Protein AF-0000000083553119 (afdb_homodimer)

Sequence (526 aa):
MSDTLRQEPALLTKSFAWMVICYLVLPITVVVSVSLTDRPYLSLPSEGLSLQYYEKLFTSSAWLSSIWQSFVIATISTAICGVLGTLAAIGCWRIGSGLANVVRLAMLIPLMLPSMIYALGAYQVWAGLGWVNTYTGIIVAHAMTGMPYVVITVSTSLAGLDPKLEQAARNLGASMGKSLRHVIIPNIMPGVISGLVFAFIHSWDELVIALFIAGRNVFTLPRRMWDGINEHFDPTMAAVATVLIALTVILLAAEFFLRGRKRMSDTLRQEPALLTKSFAWMVICYLVLPITVVVSVSLTDRPYLSLPSEGLSLQYYEKLFTSSAWLSSIWQSFVIATISTAICGVLGTLAAIGCWRIGSGLANVVRLAMLIPLMLPSMIYALGAYQVWAGLGWVNTYTGIIVAHAMTGMPYVVITVSTSLAGLDPKLEQAARNLGASMGKSLRHVIIPNIMPGVISGLVFAFIHSWDELVIALFIAGRNVFTLPRRMWDGINEHFDPTMAAVATVLIALTVILLAAEFFLRGRKR

Nearest PDB structures (foldseek):
  8y5f-assembly1_C  TM=8.930E-01  e=1.613E-12  Escherichia coli
  7cad-assembly1_B  TM=8.465E-01  e=1.919E-10  Mycolicibacterium smegmatis MC2 155
  8ja7-assembly1_B  TM=7.874E-01  e=7.975E-10  Mycobacterium tuberculosis H37Rv
  8zx1-assembly1_B  TM=7.789E-01  e=2.295E-09  Escherichia coli
  8hpn-assembly1_B  TM=8.042E-01  e=4.171E-09  Mycolicibacterium smegmatis MC2 155

Solvent-accessible surface area (backbone atoms only — not comparable to full-atom values): 25790 Å² total; per-residue (Å²): 138,78,81,66,77,74,50,56,70,48,47,55,50,47,50,50,48,47,50,51,47,48,61,63,41,48,26,51,52,47,30,46,44,24,21,23,21,68,58,86,38,72,35,66,50,78,92,45,84,28,60,61,28,47,52,49,39,79,68,30,63,68,54,48,47,10,47,49,48,25,50,52,41,14,51,53,16,17,50,52,14,43,54,54,14,41,51,47,28,51,49,31,66,67,74,37,69,72,66,26,46,50,53,54,47,58,43,45,49,66,57,70,43,47,54,63,55,47,22,54,17,40,35,60,56,27,53,76,70,65,24,49,35,32,67,65,37,52,24,51,53,38,19,60,71,20,18,41,44,14,24,51,32,26,39,41,30,49,71,71,52,60,68,61,58,56,50,50,38,43,72,72,66,42,48,69,66,51,35,39,64,70,49,49,47,66,68,24,38,55,13,44,51,52,9,34,52,47,14,26,38,49,39,50,43,44,37,64,46,43,70,56,32,40,41,89,80,32,48,36,39,41,50,51,46,50,50,27,55,77,51,66,30,43,34,39,50,27,24,52,49,40,50,52,51,50,50,50,50,48,54,48,49,49,49,50,51,55,52,55,63,72,100,138,78,80,65,76,74,49,54,70,49,48,55,49,47,50,50,48,47,50,52,48,47,61,60,40,49,26,50,53,50,31,45,43,26,20,22,20,68,56,86,37,71,36,67,48,78,90,44,82,27,60,61,28,47,53,48,42,78,68,30,64,67,56,48,46,10,47,49,49,26,49,52,40,14,50,52,18,16,51,50,14,43,55,53,14,42,52,45,28,50,48,31,68,66,72,38,69,71,66,26,46,49,52,54,47,58,44,47,50,66,55,70,41,46,54,60,55,48,22,52,18,40,34,60,55,27,54,76,71,65,25,50,34,32,70,65,34,53,24,52,53,38,19,62,71,21,18,41,44,14,24,51,32,23,39,39,30,50,71,68,50,60,67,61,57,57,50,50,38,44,72,73,64,42,49,69,68,52,35,40,64,69,48,48,49,66,66,24,36,55,13,45,52,51,8,35,52,48,14,27,37,48,38,50,42,47,36,64,46,43,70,56,34,40,42,87,79,32,48,36,40,42,50,51,47,51,50,25,55,76,49,66,32,42,32,39,49,27,25,54,50,40,51,52,50,50,50,50,51,49,53,49,48,50,49,50,53,55,51,54,62,71,100

Structure (mmCIF, N/CA/C/O backbone):
data_AF-0000000083553119-model_v1
#
loop_
_entity.id
_entity.type
_entity.pdbx_description
1 polymer 'ABC transporter permease'
#
loop_
_atom_site.group_PDB
_atom_site.id
_atom_site.type_symbol
_atom_site.label_atom_id
_atom_site.label_alt_id
_atom_site.label_comp_id
_atom_site.label_asym_id
_atom_site.label_entity_id
_atom_site.label_seq_id
_atom_site.pdbx_PDB_ins_code
_atom_site.Cartn_x
_atom_site.Cartn_y
_atom_site.Cartn_z
_atom_site.occupancy
_atom_site.B_iso_or_equiv
_atom_site.auth_seq_id
_atom_site.auth_comp_id
_atom_site.auth_asym_id
_atom_site.auth_atom_id
_atom_site.pdbx_PDB_model_num
ATOM 1 N N . MET A 1 1 ? 5.301 17.734 45.938 1 30.69 1 MET A N 1
ATOM 2 C CA . MET A 1 1 ? 4.191 17.297 45.062 1 30.69 1 MET A CA 1
ATOM 3 C C . MET A 1 1 ? 4.699 16.5 43.875 1 30.69 1 MET A C 1
ATOM 5 O O . MET A 1 1 ? 5.5 17.016 43.094 1 30.69 1 MET A O 1
ATOM 9 N N . SER A 1 2 ? 4.633 15.102 43.781 1 32.28 2 SER A N 1
ATOM 10 C CA . SER A 1 2 ? 5.43 13.961 43.344 1 32.28 2 SER A CA 1
ATOM 11 C C . SER A 1 2 ? 5.449 13.836 41.812 1 32.28 2 SER A C 1
ATOM 13 O O . SER A 1 2 ? 4.43 14.07 41.156 1 32.28 2 SER A O 1
ATOM 15 N N . ASP A 1 3 ? 6.57 13.953 41.188 1 36.34 3 ASP A N 1
ATOM 16 C CA . ASP A 1 3 ? 7.203 13.625 39.906 1 36.34 3 ASP A CA 1
ATOM 17 C C . ASP A 1 3 ? 6.719 12.273 39.375 1 36.34 3 ASP A C 1
ATOM 19 O O . ASP A 1 3 ? 7.305 11.719 38.438 1 36.34 3 ASP A O 1
ATOM 23 N N . THR A 1 4 ? 5.965 11.562 40.25 1 37.12 4 THR A N 1
ATOM 24 C CA . THR A 1 4 ? 5.539 10.195 40 1 37.12 4 THR A CA 1
ATOM 25 C C . THR A 1 4 ? 4.531 10.164 38.844 1 37.12 4 THR A C 1
ATOM 27 O O . THR A 1 4 ? 4.129 9.086 38.406 1 37.12 4 THR A O 1
ATOM 30 N N . LEU A 1 5 ? 3.688 11.148 38.656 1 37.5 5 LEU A N 1
ATOM 31 C CA . LEU A 1 5 ? 2.549 11.188 37.75 1 37.5 5 LEU A CA 1
ATOM 32 C C . LEU A 1 5 ? 3.01 11.117 36.312 1 37.5 5 LEU A C 1
ATOM 34 O O . LEU A 1 5 ? 2.191 10.953 35.375 1 37.5 5 LEU A O 1
ATOM 38 N N . ARG A 1 6 ? 4.152 11.664 35.969 1 43.62 6 ARG A N 1
ATOM 39 C CA . ARG A 1 6 ? 4.75 11.812 34.656 1 43.62 6 ARG A CA 1
ATOM 40 C C . ARG A 1 6 ? 5.211 10.461 34.094 1 43.62 6 ARG A C 1
ATOM 42 O O . ARG A 1 6 ? 5.492 10.328 32.906 1 43.62 6 ARG A O 1
ATOM 49 N N . GLN A 1 7 ? 5.422 9.359 34.969 1 46.22 7 GLN A N 1
ATOM 50 C CA . GLN A 1 7 ? 6.207 8.164 34.688 1 46.22 7 GLN A CA 1
ATOM 51 C C . GLN A 1 7 ? 5.332 7.043 34.125 1 46.22 7 GLN A C 1
ATOM 53 O O . GLN A 1 7 ? 5.77 6.27 33.281 1 46.22 7 GLN A O 1
ATOM 58 N N . GLU A 1 8 ? 4.141 6.789 34.594 1 48.22 8 GLU A N 1
ATOM 59 C CA . GLU A 1 8 ? 3.371 5.574 34.375 1 48.22 8 GLU A CA 1
ATOM 60 C C . GLU A 1 8 ? 2.855 5.516 32.938 1 48.22 8 GLU A C 1
ATOM 62 O O . GLU A 1 8 ? 2.906 4.465 32.281 1 48.22 8 GLU A O 1
ATOM 67 N N . PRO A 1 9 ? 2.129 6.531 32.562 1 52 9 PRO A N 1
ATOM 68 C CA . PRO A 1 9 ? 1.621 6.469 31.203 1 52 9 PRO A CA 1
ATOM 69 C C . PRO A 1 9 ? 2.734 6.309 30.156 1 52 9 PRO A C 1
ATOM 71 O O . PRO A 1 9 ? 2.523 5.699 29.109 1 52 9 PRO A O 1
ATOM 74 N N . ALA A 1 10 ? 3.9 6.746 30.656 1 56.78 10 ALA A N 1
ATOM 75 C CA . ALA A 1 10 ? 5.082 6.621 29.812 1 56.78 10 ALA A CA 1
ATOM 76 C C . ALA A 1 10 ? 5.508 5.164 29.672 1 56.78 10 ALA A C 1
ATOM 78 O O . ALA A 1 10 ? 5.902 4.727 28.594 1 56.78 10 ALA A O 1
ATOM 79 N N . LEU A 1 11 ? 5.281 4.418 30.844 1 57.53 11 LEU A N 1
ATOM 80 C CA . LEU A 1 11 ? 5.719 3.027 30.797 1 57.53 11 LEU A CA 1
ATOM 81 C C . LEU A 1 11 ? 4.82 2.201 29.891 1 57.53 11 LEU A C 1
ATOM 83 O O . LEU A 1 11 ? 5.297 1.328 29.156 1 57.53 11 LEU A O 1
ATOM 87 N N . LEU A 1 12 ? 3.541 2.445 29.938 1 57.38 12 LEU A N 1
ATOM 88 C CA . LEU A 1 12 ? 2.611 1.698 29.094 1 57.38 12 LEU A CA 1
ATOM 89 C C . LEU A 1 12 ? 2.818 2.035 27.625 1 57.38 12 LEU A C 1
ATOM 91 O O . LEU A 1 12 ? 2.797 1.145 26.781 1 57.38 12 LEU A O 1
ATOM 95 N N . THR A 1 13 ? 3.041 3.236 27.562 1 59.91 13 THR A N 1
ATOM 96 C CA . THR A 1 13 ? 3.287 3.648 26.188 1 59.91 13 THR A CA 1
ATOM 97 C C . THR A 1 13 ? 4.617 3.092 25.688 1 59.91 13 THR A C 1
ATOM 99 O O . THR A 1 13 ? 4.711 2.629 24.547 1 59.91 13 THR A O 1
ATOM 102 N N . LYS A 1 14 ? 5.531 3.111 26.609 1 62.38 14 LYS A N 1
ATOM 103 C CA . LYS A 1 14 ? 6.832 2.557 26.234 1 62.38 14 LYS A CA 1
ATOM 104 C C . LYS A 1 14 ? 6.742 1.052 26.016 1 62.38 14 LYS A C 1
ATOM 106 O O . LYS A 1 14 ? 7.316 0.529 25.047 1 62.38 14 LYS A O 1
ATOM 111 N N . SER A 1 15 ? 6.078 0.427 26.844 1 61 15 SER A N 1
ATOM 112 C CA . SER A 1 15 ? 5.941 -1.02 26.719 1 61 15 SER A CA 1
ATOM 113 C C . SER A 1 15 ? 5.188 -1.393 25.438 1 61 15 SER A C 1
ATOM 115 O O . SER A 1 15 ? 5.555 -2.35 24.75 1 61 15 SER A O 1
ATOM 117 N N . PHE A 1 16 ? 4.23 -0.647 25.203 1 61.34 16 PHE A N 1
ATOM 118 C CA . PHE A 1 16 ? 3.441 -0.889 24 1 61.34 16 PHE A CA 1
ATOM 119 C C . PHE A 1 16 ? 4.27 -0.631 22.75 1 61.34 16 PHE A C 1
ATOM 121 O O . PHE A 1 16 ? 4.227 -1.414 21.797 1 61.34 16 PHE A O 1
ATOM 128 N N . ALA A 1 17 ? 5.023 0.373 22.828 1 63.28 17 ALA A N 1
ATOM 129 C CA . ALA A 1 17 ? 5.926 0.68 21.719 1 63.28 17 ALA A CA 1
ATOM 130 C C . ALA A 1 17 ? 6.918 -0.456 21.5 1 63.28 17 ALA A C 1
ATOM 132 O O . ALA A 1 17 ? 7.152 -0.86 20.359 1 63.28 17 ALA A O 1
ATOM 133 N N . TRP A 1 18 ? 7.379 -0.961 22.531 1 63.91 18 TRP A N 1
ATOM 134 C CA . TRP A 1 18 ? 8.352 -2.041 22.422 1 63.91 18 TRP A CA 1
ATOM 135 C C . TRP A 1 18 ? 7.703 -3.312 21.891 1 63.91 18 TRP A C 1
ATOM 137 O O . TRP A 1 18 ? 8.305 -4.043 21.109 1 63.91 18 TRP A O 1
ATOM 147 N N . MET A 1 19 ? 6.531 -3.514 22.297 1 63.34 19 MET A N 1
ATOM 148 C CA . MET A 1 19 ? 5.816 -4.699 21.828 1 63.34 19 MET A CA 1
ATOM 149 C C . MET A 1 19 ? 5.562 -4.625 20.328 1 63.34 19 MET A C 1
ATOM 151 O O . MET A 1 19 ? 5.73 -5.617 19.609 1 63.34 19 MET A O 1
ATOM 155 N N . VAL A 1 20 ? 5.27 -3.473 19.984 1 63.47 20 VAL A N 1
ATOM 156 C CA . VAL A 1 20 ? 5.004 -3.275 18.562 1 63.47 20 VAL A CA 1
ATOM 157 C C . VAL A 1 20 ? 6.297 -3.441 17.781 1 63.47 20 VAL A C 1
ATOM 159 O O . VAL A 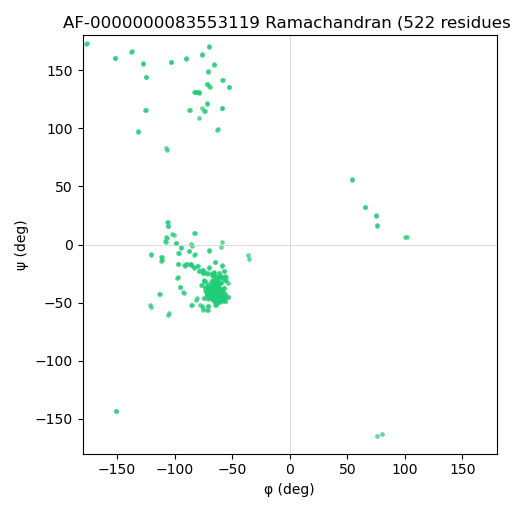1 20 ? 6.316 -4.117 16.75 1 63.47 20 VAL A O 1
ATOM 162 N N . ILE A 1 21 ? 7.328 -2.926 18.359 1 66 21 ILE A N 1
ATOM 163 C CA . ILE A 1 21 ? 8.625 -3.031 17.703 1 66 21 ILE A CA 1
ATOM 164 C C . ILE A 1 21 ? 9.062 -4.492 17.656 1 66 21 ILE A C 1
ATOM 166 O O . ILE A 1 21 ? 9.516 -4.977 16.625 1 66 21 ILE A O 1
ATOM 170 N N . CYS A 1 22 ? 8.914 -5.059 18.734 1 64.5 22 CYS A N 1
ATOM 171 C CA . CYS A 1 22 ? 9.344 -6.453 18.812 1 64.5 22 CYS A CA 1
ATOM 172 C C . CYS A 1 22 ? 8.547 -7.316 17.844 1 64.5 22 CYS A C 1
ATOM 174 O O . CYS A 1 22 ? 9.109 -8.172 17.156 1 64.5 22 CYS A O 1
ATOM 176 N N . TYR A 1 23 ? 7.352 -7.035 17.875 1 62.75 23 TYR A N 1
ATOM 177 C CA . TYR A 1 23 ? 6.469 -7.832 17.031 1 62.75 23 TYR A CA 1
ATOM 178 C C . TYR A 1 23 ? 6.754 -7.57 15.547 1 62.75 23 TYR A C 1
ATOM 180 O O . TYR A 1 23 ? 6.75 -8.492 14.734 1 62.75 23 TYR A O 1
ATOM 188 N N . LEU A 1 24 ? 7.168 -6.367 15.281 1 66.19 24 LEU A N 1
ATOM 189 C CA . LEU A 1 24 ? 7.516 -6.02 13.914 1 66.19 24 LEU A CA 1
ATOM 190 C C . LEU A 1 24 ? 8.859 -6.613 13.523 1 66.19 24 LEU A C 1
ATOM 192 O O . LEU A 1 24 ? 9.078 -6.957 12.359 1 66.19 24 LEU A O 1
ATOM 196 N N . VAL A 1 25 ? 9.594 -6.895 14.531 1 74.12 25 VAL A N 1
ATOM 197 C CA . VAL A 1 25 ? 10.984 -7.285 14.281 1 74.12 25 VAL A CA 1
ATOM 198 C C . VAL A 1 25 ? 11.094 -8.805 14.273 1 74.12 25 VAL A C 1
ATOM 200 O O . VAL A 1 25 ? 12.008 -9.367 13.656 1 74.12 25 VAL A O 1
ATOM 203 N N . LEU A 1 26 ? 10.141 -9.43 14.781 1 78.88 26 LEU A N 1
ATOM 204 C CA . LEU A 1 26 ? 10.273 -10.875 14.969 1 78.88 26 LEU A CA 1
ATOM 205 C C . LEU A 1 26 ? 10.383 -11.586 13.617 1 78.88 26 LEU A C 1
ATOM 207 O O . LEU A 1 26 ? 11.312 -12.359 13.391 1 78.88 26 LEU A O 1
ATOM 211 N N . PRO A 1 27 ? 9.492 -11.359 12.672 1 79.25 27 PRO A N 1
ATOM 212 C CA . PRO A 1 27 ? 9.641 -12.023 11.375 1 79.25 27 PRO A CA 1
ATOM 213 C C . PRO A 1 27 ? 10.945 -11.648 10.672 1 79.25 27 PRO A C 1
ATOM 215 O O . PRO A 1 27 ? 11.508 -12.469 9.938 1 79.25 27 PRO A O 1
ATOM 218 N N . ILE A 1 28 ? 11.367 -10.516 10.961 1 82 28 ILE A N 1
ATOM 219 C CA . ILE A 1 28 ? 12.586 -10.023 10.336 1 82 28 ILE A CA 1
ATOM 220 C C . ILE A 1 28 ? 13.789 -10.812 10.852 1 82 28 ILE A C 1
ATOM 222 O O . ILE A 1 28 ? 14.695 -11.148 10.078 1 82 28 ILE A O 1
ATOM 226 N N . THR A 1 29 ? 13.75 -11.156 12.148 1 84.06 29 THR A N 1
ATOM 227 C CA . THR A 1 29 ? 14.844 -11.922 12.734 1 84.06 29 THR A CA 1
ATOM 228 C C . THR A 1 29 ? 14.938 -13.305 12.086 1 84.06 29 THR A C 1
ATOM 230 O O . THR A 1 29 ? 16.031 -13.82 11.875 1 84.06 29 THR A O 1
ATOM 233 N N . VAL A 1 30 ? 13.891 -13.867 11.758 1 85.88 30 VAL A N 1
ATOM 234 C CA . VAL A 1 30 ? 13.867 -15.18 11.117 1 85.88 30 VAL A CA 1
ATOM 235 C C . VAL A 1 30 ? 14.492 -15.086 9.727 1 85.88 30 VAL A C 1
ATOM 237 O O . VAL A 1 30 ? 15.289 -15.945 9.344 1 85.88 30 VAL A O 1
ATOM 240 N N . VAL A 1 31 ? 14.133 -14.055 9.055 1 86.06 31 VAL A N 1
ATOM 241 C CA . VAL A 1 31 ? 14.633 -13.891 7.691 1 86.06 31 VAL A CA 1
ATOM 242 C C . VAL A 1 31 ? 16.141 -13.68 7.715 1 86.06 31 VAL A C 1
ATOM 244 O O . VAL A 1 31 ? 16.859 -14.203 6.867 1 86.06 31 VAL A O 1
ATOM 247 N N . VAL A 1 32 ? 16.594 -12.945 8.688 1 89.69 32 VAL A N 1
ATOM 248 C CA . VAL A 1 32 ? 18.016 -12.711 8.828 1 89.69 32 VAL A CA 1
ATOM 249 C C . VAL A 1 32 ? 18.734 -14.023 9.141 1 89.69 32 VAL A C 1
ATOM 251 O O . VAL A 1 32 ? 19.797 -14.305 8.586 1 89.69 32 VAL A O 1
ATOM 254 N N . SER A 1 33 ? 18.141 -14.805 9.938 1 90.94 33 SER A N 1
ATOM 255 C CA . SER A 1 33 ? 18.719 -16.094 10.273 1 90.94 33 SER A CA 1
ATOM 256 C C . SER A 1 33 ? 18.734 -17.016 9.062 1 90.94 33 SER A C 1
ATOM 258 O O . SER A 1 33 ? 19.734 -17.719 8.82 1 90.94 33 SER A O 1
ATOM 260 N N . VAL A 1 34 ? 17.719 -17 8.336 1 90.06 34 VAL A N 1
ATOM 261 C CA . VAL A 1 34 ? 17.578 -17.844 7.152 1 90.06 34 VAL A CA 1
ATOM 262 C C . VAL A 1 34 ? 18.594 -17.438 6.098 1 90.06 34 VAL A C 1
ATOM 264 O O . VAL A 1 34 ? 19.094 -18.266 5.336 1 90.06 34 VAL A O 1
ATOM 267 N N . SER A 1 35 ? 18.922 -16.172 6.062 1 93.06 35 SER A N 1
ATOM 268 C CA . SER A 1 35 ? 19.859 -15.664 5.074 1 93.06 35 SER A CA 1
ATOM 269 C C . SER A 1 35 ? 21.25 -16.266 5.281 1 93.06 35 SER A C 1
ATOM 271 O O . SER A 1 35 ? 22.109 -16.188 4.395 1 93.06 35 SER A O 1
ATOM 273 N N . LEU A 1 36 ? 21.453 -16.875 6.461 1 95.44 36 LEU A N 1
ATOM 274 C CA . LEU A 1 36 ? 22.75 -17.453 6.797 1 95.44 36 LEU A CA 1
ATOM 275 C C . LEU A 1 36 ? 22.688 -18.969 6.727 1 95.44 36 LEU A C 1
ATOM 277 O O . LEU A 1 36 ? 23.578 -19.656 7.242 1 95.44 36 LEU A O 1
ATOM 281 N N . THR A 1 37 ? 21.719 -19.453 6.047 1 93.12 37 THR A N 1
ATOM 282 C CA . THR A 1 37 ? 21.516 -20.906 6.004 1 93.12 37 THR A CA 1
ATOM 283 C C . THR A 1 37 ? 22.609 -21.578 5.184 1 93.12 37 THR A C 1
ATOM 285 O O . THR A 1 37 ? 23.125 -21 4.219 1 93.12 37 THR A O 1
ATOM 288 N N . ASP A 1 38 ? 22.969 -22.828 5.555 1 94 38 ASP A N 1
ATOM 289 C CA . ASP A 1 38 ? 23.906 -23.672 4.809 1 94 38 ASP A CA 1
ATOM 290 C C . ASP A 1 38 ? 23.172 -24.703 3.961 1 94 38 ASP A C 1
ATOM 292 O O . ASP A 1 38 ? 23.797 -25.531 3.307 1 94 38 ASP A O 1
ATOM 296 N N . ARG A 1 39 ? 21.812 -24.547 3.912 1 90.44 39 ARG A N 1
ATOM 297 C CA . ARG A 1 39 ? 20.984 -25.5 3.182 1 90.44 39 ARG A CA 1
ATOM 298 C C . ARG A 1 39 ? 20.547 -24.922 1.839 1 90.44 39 ARG A C 1
ATOM 300 O O . ARG A 1 39 ? 20.562 -23.703 1.644 1 90.44 39 ARG A O 1
ATOM 307 N N . PRO A 1 40 ? 20.234 -25.797 0.953 1 88.38 40 PRO A N 1
ATOM 308 C CA . PRO A 1 40 ? 19.859 -25.312 -0.381 1 88.38 40 PRO A CA 1
ATOM 309 C C . PRO A 1 40 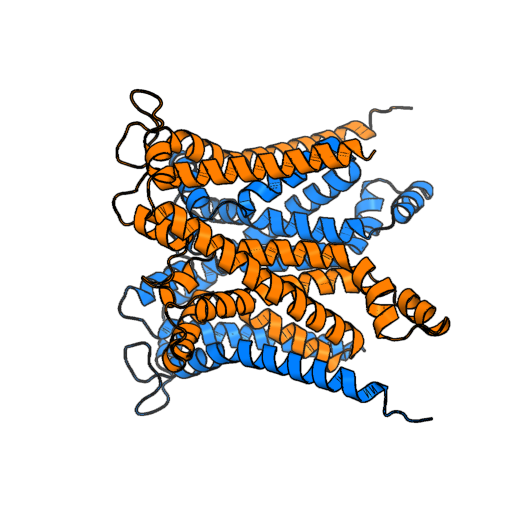? 18.391 -24.875 -0.46 1 88.38 40 PRO A C 1
ATOM 311 O O . PRO A 1 40 ? 17.859 -24.672 -1.557 1 88.38 40 PRO A O 1
ATOM 314 N N . TYR A 1 41 ? 17.75 -24.797 0.67 1 83.94 41 TYR A N 1
ATOM 315 C CA . TYR A 1 41 ? 16.359 -24.328 0.727 1 83.94 41 TYR A CA 1
ATOM 316 C C . TYR A 1 41 ? 16.156 -23.391 1.902 1 83.94 41 TYR A C 1
ATOM 318 O O . TYR A 1 41 ? 17.047 -23.219 2.742 1 83.94 41 TYR A O 1
ATOM 326 N N . LEU A 1 42 ? 15.062 -22.703 1.88 1 81.88 42 LEU A N 1
ATOM 327 C CA . LEU A 1 42 ? 14.734 -21.75 2.934 1 81.88 42 LEU A CA 1
ATOM 328 C C . LEU A 1 42 ? 14.586 -22.453 4.277 1 81.88 42 LEU A C 1
ATOM 330 O O . LEU A 1 42 ? 13.594 -23.156 4.512 1 81.88 42 LEU A O 1
ATOM 334 N N . SER A 1 43 ? 15.672 -22.375 5.066 1 84.06 43 SER A N 1
ATOM 335 C CA . SER A 1 43 ? 15.68 -22.969 6.391 1 84.06 43 SER A CA 1
ATOM 336 C C . SER A 1 43 ? 16.625 -22.234 7.336 1 84.06 43 SER A C 1
ATOM 338 O O . SER A 1 43 ? 17.438 -21.438 6.891 1 84.06 43 SER A O 1
ATOM 340 N N . LEU A 1 44 ? 16.344 -22.484 8.539 1 86.88 44 LEU A N 1
ATOM 341 C CA . LEU A 1 44 ? 17.328 -22.031 9.508 1 86.88 44 LEU A CA 1
ATOM 342 C C . LEU A 1 44 ? 18.641 -22.781 9.352 1 86.88 44 LEU A C 1
ATOM 344 O O . LEU A 1 44 ? 18.672 -23.891 8.805 1 86.88 44 LEU A O 1
ATOM 348 N N . PRO A 1 45 ? 19.688 -22.047 9.805 1 90.94 45 PRO A N 1
ATOM 349 C CA . PRO A 1 45 ? 20.953 -22.766 9.719 1 90.94 45 PRO A CA 1
ATOM 350 C C . PRO A 1 45 ? 20.953 -24.078 10.5 1 90.94 45 PRO A C 1
ATOM 352 O O . PRO A 1 45 ? 20.344 -24.156 11.57 1 90.94 45 PRO A O 1
ATOM 355 N N . SER A 1 46 ? 21.578 -25.078 9.93 1 87.94 46 SER A N 1
ATOM 356 C CA . SER A 1 46 ? 21.609 -26.391 10.555 1 87.94 46 SER A CA 1
ATOM 357 C C . SER A 1 46 ? 22.984 -26.672 11.156 1 87.94 46 SER A C 1
ATOM 359 O O . SER A 1 46 ? 23.109 -26.906 12.359 1 87.94 46 SER A O 1
ATOM 361 N N . GLU A 1 47 ? 24 -26.672 10.312 1 89.75 47 GLU A N 1
ATOM 362 C CA . GLU A 1 47 ? 25.344 -27.047 10.75 1 89.75 47 GLU A CA 1
ATOM 363 C C . GLU A 1 47 ? 26.188 -25.812 11.078 1 89.75 47 GLU A C 1
ATOM 365 O O . GLU A 1 47 ? 27.125 -25.891 11.883 1 89.75 47 GLU A O 1
ATOM 370 N N . GLY A 1 48 ? 25.938 -24.688 10.484 1 89.69 48 GLY A N 1
ATOM 371 C CA . GLY A 1 48 ? 26.703 -23.469 10.672 1 89.69 48 GLY A CA 1
ATOM 372 C C . GLY A 1 48 ? 26.141 -22.297 9.898 1 89.69 48 GLY A C 1
ATOM 373 O O . GLY A 1 48 ? 25.156 -22.438 9.172 1 89.69 48 GLY A O 1
ATOM 374 N N . LEU A 1 49 ? 26.734 -21.234 10.203 1 93.94 49 LEU A N 1
ATOM 375 C CA . LEU A 1 49 ? 26.391 -20.031 9.469 1 93.94 49 LEU A CA 1
ATOM 376 C C . LEU A 1 49 ? 27.094 -1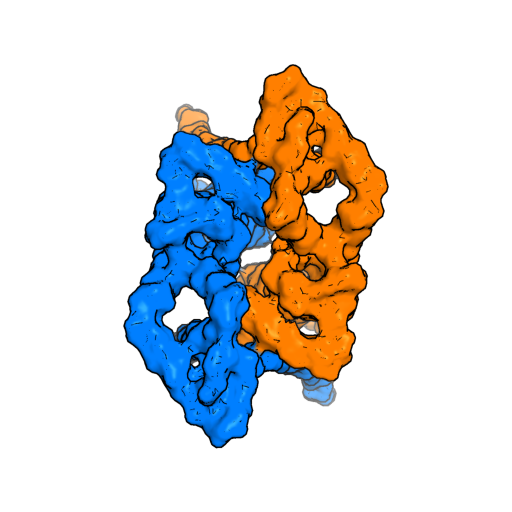9.984 8.117 1 93.94 49 LEU A C 1
ATOM 378 O O . LEU A 1 49 ? 28.266 -20.375 8.016 1 93.94 49 LEU A O 1
ATOM 382 N N . SER A 1 50 ? 26.422 -19.719 7.023 1 95 50 SER A N 1
ATOM 383 C CA . SER A 1 50 ? 26.984 -19.625 5.684 1 95 50 SER A CA 1
ATOM 384 C C . SER A 1 50 ? 26.656 -18.297 5.027 1 95 50 SER A C 1
ATOM 386 O O . SER A 1 50 ? 25.562 -17.75 5.211 1 95 50 SER A O 1
ATOM 388 N N . LEU A 1 51 ? 27.594 -17.828 4.285 1 95.88 51 LEU A N 1
ATOM 389 C CA . LEU A 1 51 ? 27.406 -16.594 3.537 1 95.88 51 LEU A CA 1
ATOM 390 C C . LEU A 1 51 ? 27.203 -16.875 2.053 1 95.88 51 LEU A C 1
ATOM 392 O O . LEU A 1 51 ? 27.266 -15.961 1.226 1 95.88 51 LEU A O 1
ATOM 396 N N . GLN A 1 52 ? 26.906 -18.078 1.717 1 95.69 52 GLN A N 1
ATOM 397 C CA . GLN A 1 52 ? 26.859 -18.516 0.323 1 95.69 52 GLN A CA 1
ATOM 398 C C . GLN A 1 52 ? 25.781 -17.75 -0.446 1 95.69 52 GLN A C 1
ATOM 400 O O . GLN A 1 52 ? 25.953 -17.453 -1.631 1 95.69 52 GLN A O 1
ATOM 405 N N . TYR A 1 53 ? 24.766 -17.391 0.179 1 94.81 53 TYR A N 1
ATOM 406 C CA . TYR A 1 53 ? 23.672 -16.75 -0.537 1 94.81 53 TYR A CA 1
ATOM 407 C C . TYR A 1 53 ? 23.891 -15.242 -0.646 1 94.81 53 TYR A C 1
ATOM 409 O O . TYR A 1 53 ? 23.25 -14.57 -1.46 1 94.81 53 TYR A O 1
ATOM 417 N N . TYR A 1 54 ? 24.766 -14.75 0.168 1 96 54 TYR A N 1
ATOM 418 C CA . TYR A 1 54 ? 25.25 -13.391 -0.061 1 96 54 TYR A CA 1
ATOM 419 C C . TYR A 1 54 ? 26.172 -13.336 -1.271 1 96 54 TYR A C 1
ATOM 421 O O . TYR A 1 54 ? 26.094 -12.414 -2.08 1 96 54 TYR A O 1
ATOM 429 N N . GLU A 1 55 ? 26.984 -14.312 -1.299 1 96.19 55 GLU A N 1
ATOM 430 C CA . GLU A 1 55 ? 27.844 -14.414 -2.473 1 96.19 55 GLU A CA 1
ATOM 431 C C . GLU A 1 55 ? 27.016 -14.555 -3.75 1 96.19 55 GLU A C 1
ATOM 433 O O . GLU A 1 55 ? 27.297 -13.875 -4.746 1 96.19 55 GLU A O 1
ATOM 438 N N . LYS A 1 56 ? 26.047 -15.406 -3.709 1 94.81 56 LYS A N 1
ATOM 439 C CA . LYS A 1 56 ? 25.172 -15.594 -4.859 1 94.81 56 LYS A CA 1
ATOM 440 C C . LYS A 1 56 ? 24.453 -14.297 -5.223 1 94.81 56 LYS A C 1
ATOM 442 O O . LYS A 1 56 ? 24.344 -13.953 -6.402 1 94.81 56 LYS A O 1
ATOM 447 N N . LEU A 1 57 ? 24 -13.602 -4.285 1 95.31 57 LEU A N 1
ATOM 448 C CA . LEU A 1 57 ? 23.297 -12.344 -4.512 1 95.31 57 LEU A CA 1
ATOM 449 C C . LEU A 1 57 ? 24.188 -11.352 -5.258 1 95.31 57 LEU A C 1
ATOM 451 O O . LEU A 1 57 ? 23.766 -10.766 -6.262 1 95.31 57 LEU A O 1
ATOM 455 N N . PHE A 1 58 ? 25.422 -11.219 -4.859 1 96.19 58 PHE A N 1
ATOM 456 C CA . PHE A 1 58 ? 26.281 -10.156 -5.379 1 96.19 58 PHE A CA 1
ATOM 457 C C . PHE A 1 58 ? 26.984 -10.594 -6.656 1 96.19 58 PHE A C 1
ATOM 459 O O . PHE A 1 58 ? 27.578 -9.773 -7.359 1 96.19 58 PHE A O 1
ATOM 466 N N . THR A 1 59 ? 26.828 -11.844 -7.027 1 95.56 59 THR A N 1
ATOM 467 C CA . THR A 1 59 ? 27.438 -12.328 -8.258 1 95.56 59 THR A CA 1
ATOM 468 C C . THR A 1 59 ? 26.359 -12.641 -9.305 1 95.56 59 THR A C 1
ATOM 470 O O . THR A 1 59 ? 26.688 -12.906 -10.469 1 95.56 59 THR A O 1
ATOM 473 N N . SER A 1 60 ? 25.141 -12.641 -8.898 1 94.88 60 SER A N 1
ATOM 474 C CA . SER A 1 60 ? 24.047 -12.922 -9.82 1 94.88 60 SER A CA 1
ATOM 475 C C . SER A 1 60 ? 23.578 -11.664 -10.531 1 94.88 60 SER A C 1
ATOM 477 O O . SER A 1 60 ? 23.016 -10.758 -9.898 1 94.88 60 SER A O 1
ATOM 479 N N . SER A 1 61 ? 23.766 -11.656 -11.82 1 95.38 61 SER A N 1
ATOM 480 C CA . SER A 1 61 ? 23.281 -10.531 -12.609 1 95.38 61 SER A CA 1
ATOM 481 C C . SER A 1 61 ? 21.766 -10.43 -12.555 1 95.38 61 SER A C 1
ATOM 483 O O . SER A 1 61 ? 21.203 -9.328 -12.602 1 95.38 61 SER A O 1
ATOM 485 N N . ALA A 1 62 ? 21.109 -11.547 -12.398 1 94.56 62 ALA A N 1
ATOM 486 C CA . ALA A 1 62 ? 19.656 -11.578 -12.359 1 94.56 62 ALA A CA 1
ATOM 487 C C . ALA A 1 62 ? 19.125 -10.883 -11.102 1 94.56 62 ALA A C 1
ATOM 489 O O . ALA A 1 62 ? 18.203 -10.07 -11.172 1 94.56 62 ALA A O 1
ATOM 490 N N . TRP A 1 63 ? 19.766 -11.172 -10 1 94.56 63 TRP A N 1
ATOM 491 C CA . TRP A 1 63 ? 19.328 -10.57 -8.742 1 94.56 63 TRP A CA 1
ATOM 492 C C . TRP A 1 63 ? 19.672 -9.078 -8.719 1 94.56 63 TRP A C 1
ATOM 494 O O . TRP A 1 63 ? 18.812 -8.25 -8.383 1 94.56 63 TRP A O 1
ATOM 504 N N . LEU A 1 64 ? 20.812 -8.75 -9.148 1 96.06 64 LEU A N 1
ATOM 505 C CA . LEU A 1 64 ? 21.25 -7.355 -9.102 1 96.06 64 LEU A CA 1
ATOM 506 C C . LEU A 1 64 ? 20.453 -6.508 -10.094 1 96.06 64 LEU A C 1
ATOM 508 O O . LEU A 1 64 ? 20.094 -5.367 -9.797 1 96.06 64 LEU A O 1
ATOM 512 N N . SER A 1 65 ? 20.219 -7.047 -11.234 1 96.88 65 SER A N 1
ATOM 513 C CA . SER A 1 65 ? 19.438 -6.312 -12.227 1 96.88 65 SER A CA 1
ATOM 514 C C . SER A 1 65 ? 18 -6.098 -11.758 1 96.88 65 SER A C 1
ATOM 516 O O . SER A 1 65 ? 17.422 -5.039 -11.992 1 96.88 65 SER A O 1
ATOM 518 N N . SER A 1 66 ? 17.359 -7.105 -11.125 1 96.69 66 SER A N 1
ATOM 519 C CA . SER A 1 66 ? 16 -6.969 -10.617 1 96.69 66 SER A CA 1
ATOM 520 C C . SER A 1 66 ? 15.906 -5.891 -9.547 1 96.69 66 SER A C 1
ATOM 522 O O . SER A 1 66 ? 14.93 -5.141 -9.492 1 96.69 66 SER A O 1
ATOM 524 N N . ILE A 1 67 ? 16.953 -5.789 -8.695 1 95.06 67 ILE A N 1
ATOM 525 C CA . ILE A 1 67 ? 17 -4.758 -7.664 1 95.06 67 ILE A CA 1
ATOM 526 C C . ILE A 1 67 ? 17.094 -3.379 -8.32 1 95.06 67 ILE A C 1
ATOM 528 O O . ILE A 1 67 ? 16.359 -2.461 -7.957 1 95.06 67 ILE A O 1
ATOM 532 N N . TRP A 1 68 ? 17.922 -3.297 -9.289 1 96.62 68 TRP A N 1
ATOM 533 C CA . TRP A 1 68 ? 18.125 -2.027 -9.977 1 96.62 68 TRP A CA 1
ATOM 534 C C . TRP A 1 68 ? 16.859 -1.606 -10.734 1 96.62 68 TRP A C 1
ATOM 536 O O . TRP A 1 68 ? 16.469 -0.439 -10.688 1 96.62 68 TRP A O 1
ATOM 546 N N . GLN A 1 69 ? 16.297 -2.521 -11.406 1 98 69 GLN A N 1
ATOM 547 C CA . GLN A 1 69 ? 15.086 -2.209 -12.164 1 98 69 GLN A CA 1
ATOM 548 C C . GLN A 1 69 ? 13.961 -1.752 -11.242 1 98 69 GLN A C 1
ATOM 550 O O . GLN A 1 69 ? 13.258 -0.783 -11.547 1 98 69 GLN A O 1
ATOM 555 N N . SER A 1 70 ? 13.789 -2.459 -10.117 1 96.69 70 SER A N 1
ATOM 556 C CA . SER A 1 70 ? 12.781 -2.051 -9.148 1 96.69 70 SER A CA 1
ATOM 557 C C . SER A 1 70 ? 13.062 -0.65 -8.609 1 96.69 70 SER A C 1
ATOM 559 O O . SER A 1 70 ? 12.141 0.152 -8.445 1 96.69 70 SER A O 1
ATOM 561 N N . PHE A 1 71 ? 14.367 -0.374 -8.391 1 95.75 71 PHE A N 1
ATOM 562 C CA . PHE A 1 71 ? 14.75 0.932 -7.863 1 95.75 71 PHE A CA 1
ATOM 563 C C . PHE A 1 71 ? 14.422 2.035 -8.859 1 95.75 71 PHE A C 1
ATOM 565 O O . PHE A 1 71 ? 13.859 3.066 -8.492 1 95.75 71 PHE A O 1
ATOM 572 N N . VAL A 1 72 ? 14.742 1.851 -10.086 1 98.12 72 VAL A N 1
ATOM 573 C CA . VAL A 1 72 ? 14.5 2.832 -11.133 1 98.12 72 VAL A CA 1
ATOM 574 C C . VAL A 1 72 ? 13 3.049 -11.312 1 98.12 72 VAL A C 1
ATOM 576 O O . VAL A 1 72 ? 12.531 4.188 -11.336 1 98.12 72 VAL A O 1
ATOM 579 N N . ILE A 1 73 ? 12.242 1.99 -11.414 1 98.5 73 ILE A N 1
ATOM 580 C CA . ILE A 1 73 ? 10.797 2.057 -11.625 1 98.5 73 ILE A CA 1
ATOM 581 C C . ILE A 1 73 ? 10.133 2.762 -10.445 1 98.5 73 ILE A C 1
ATOM 583 O O . ILE A 1 73 ? 9.305 3.652 -10.633 1 98.5 73 ILE A O 1
ATOM 587 N N . ALA A 1 74 ? 10.547 2.35 -9.25 1 97.75 74 ALA A N 1
ATOM 588 C CA . ALA A 1 74 ? 9.953 2.941 -8.055 1 97.75 74 ALA A CA 1
ATOM 589 C C . ALA A 1 74 ? 10.273 4.434 -7.965 1 97.75 74 ALA A C 1
ATOM 591 O O . ALA A 1 74 ? 9.406 5.234 -7.602 1 97.75 74 ALA A O 1
ATOM 592 N N . THR A 1 75 ? 11.5 4.809 -8.312 1 98.06 75 THR A N 1
ATOM 593 C CA . THR A 1 75 ? 11.922 6.203 -8.219 1 98.06 75 THR A CA 1
ATOM 594 C C . THR A 1 75 ? 11.164 7.062 -9.227 1 98.06 75 THR A C 1
ATOM 596 O O . THR A 1 75 ? 10.633 8.117 -8.883 1 98.06 75 THR A O 1
ATOM 599 N N . ILE A 1 76 ? 11.086 6.598 -10.406 1 98.69 76 ILE A N 1
ATOM 600 C CA . ILE A 1 76 ? 10.445 7.379 -11.453 1 98.69 76 ILE A CA 1
ATOM 601 C C . ILE A 1 76 ? 8.938 7.434 -11.211 1 98.69 76 ILE A C 1
ATOM 603 O O . ILE A 1 76 ? 8.32 8.492 -11.32 1 98.69 76 ILE A O 1
ATOM 607 N N . SER A 1 77 ? 8.281 6.301 -10.875 1 98.12 77 SER A N 1
ATOM 608 C CA . SER A 1 77 ? 6.855 6.289 -10.57 1 98.12 77 SER A CA 1
ATOM 609 C C . SER A 1 77 ? 6.535 7.211 -9.398 1 98.12 77 SER A C 1
ATOM 611 O O . SER A 1 77 ? 5.523 7.914 -9.414 1 98.12 77 SER A O 1
ATOM 613 N N . THR A 1 78 ? 7.406 7.18 -8.398 1 97.94 78 THR A N 1
ATOM 614 C CA . THR A 1 78 ? 7.223 8.023 -7.223 1 97.94 78 THR A CA 1
ATOM 615 C C . THR A 1 78 ? 7.305 9.5 -7.602 1 97.94 78 THR A C 1
ATOM 617 O O . THR A 1 78 ? 6.508 10.312 -7.125 1 97.94 78 THR A O 1
ATOM 620 N N . ALA A 1 79 ? 8.297 9.852 -8.438 1 98.31 79 ALA A N 1
ATOM 621 C CA . ALA A 1 79 ? 8.43 11.234 -8.891 1 98.31 79 ALA A CA 1
ATOM 622 C C . ALA A 1 79 ? 7.176 11.695 -9.633 1 98.31 79 ALA A C 1
ATOM 624 O O . ALA A 1 79 ? 6.688 12.805 -9.398 1 98.31 79 ALA A O 1
ATOM 625 N N . ILE A 1 80 ? 6.672 10.859 -10.453 1 96.5 80 ILE A N 1
ATOM 626 C CA . ILE A 1 80 ? 5.453 11.172 -11.188 1 96.5 80 ILE A CA 1
ATOM 627 C C . ILE A 1 80 ? 4.293 11.352 -10.219 1 96.5 80 ILE A C 1
ATOM 629 O O . ILE A 1 80 ? 3.543 12.328 -10.312 1 96.5 80 ILE A O 1
ATOM 633 N N . CYS A 1 81 ? 4.141 10.445 -9.266 1 94.94 81 CYS A N 1
ATOM 634 C CA . CYS A 1 81 ? 3.098 10.531 -8.25 1 94.94 81 CYS A CA 1
ATOM 635 C C . CYS A 1 81 ? 3.223 11.82 -7.445 1 94.94 81 CYS A C 1
ATOM 637 O O . CYS A 1 81 ? 2.221 12.477 -7.156 1 94.94 81 CYS A O 1
ATOM 639 N N . GLY A 1 82 ? 4.473 12.109 -7.102 1 96 82 GLY A N 1
ATOM 640 C CA . GLY A 1 82 ? 4.711 13.297 -6.297 1 96 82 GLY A CA 1
ATOM 641 C C . GLY A 1 82 ? 4.289 14.578 -6.992 1 96 82 GLY A C 1
ATOM 642 O O . GLY A 1 82 ? 3.6 15.414 -6.398 1 96 82 GLY A O 1
ATOM 643 N N . VAL A 1 83 ? 4.676 14.703 -8.188 1 94.81 83 VAL A N 1
ATOM 644 C CA . VAL A 1 83 ? 4.391 15.922 -8.938 1 94.81 83 VAL A CA 1
ATOM 645 C C . VAL A 1 83 ? 2.902 15.984 -9.273 1 94.81 83 VAL A C 1
ATOM 647 O O . VAL A 1 83 ? 2.219 16.938 -8.898 1 94.81 83 VAL A O 1
ATOM 650 N N . LEU A 1 84 ? 2.373 14.969 -9.867 1 90.5 84 LEU A N 1
ATOM 651 C CA . LEU A 1 84 ? 0.992 14.992 -10.328 1 90.5 84 LEU A CA 1
ATOM 652 C C . LEU A 1 84 ? 0.021 14.898 -9.156 1 90.5 84 LEU A C 1
ATOM 654 O O . LEU A 1 84 ? -1.034 15.539 -9.172 1 90.5 84 LEU A O 1
ATOM 658 N N . GLY A 1 85 ? 0.36 14.055 -8.18 1 91.19 85 GLY A N 1
ATOM 659 C CA . GLY A 1 85 ? -0.499 13.945 -7.012 1 91.19 85 GLY A CA 1
ATOM 660 C C . GLY A 1 85 ? -0.585 15.227 -6.211 1 91.19 85 GLY A C 1
ATOM 661 O O . GLY A 1 85 ? -1.666 15.609 -5.758 1 91.19 85 GLY A O 1
ATOM 662 N N . THR A 1 86 ? 0.514 15.852 -6.055 1 92.5 86 THR A N 1
ATOM 663 C CA . THR A 1 86 ? 0.545 17.109 -5.324 1 92.5 86 THR A CA 1
ATOM 664 C C . THR A 1 86 ? -0.235 18.188 -6.07 1 92.5 86 THR A C 1
ATOM 666 O O . THR A 1 86 ? -1.046 18.906 -5.477 1 92.5 86 THR A O 1
ATOM 669 N N . LEU A 1 87 ? 0.027 18.281 -7.34 1 88.5 87 LEU A N 1
ATOM 670 C CA . LEU A 1 87 ? -0.696 19.25 -8.148 1 88.5 87 LEU A CA 1
ATOM 671 C C . LEU A 1 87 ? -2.197 18.984 -8.109 1 88.5 87 LEU A C 1
ATOM 673 O O . LEU A 1 87 ? -2.994 19.922 -8.008 1 88.5 87 LEU A O 1
ATOM 677 N N . ALA A 1 88 ? -2.561 17.766 -8.188 1 85.88 88 ALA A N 1
ATOM 678 C CA . ALA A 1 88 ? -3.975 17.406 -8.133 1 85.88 88 ALA A CA 1
ATOM 679 C C . ALA A 1 88 ? -4.582 17.797 -6.785 1 85.88 88 ALA A C 1
ATOM 681 O O . ALA A 1 88 ? -5.691 18.328 -6.727 1 85.88 88 ALA A O 1
ATOM 682 N N . ALA A 1 89 ? -3.891 17.484 -5.73 1 88.56 89 ALA A N 1
ATOM 683 C CA . ALA A 1 89 ? -4.383 17.812 -4.395 1 88.56 89 ALA A CA 1
ATOM 684 C C . ALA A 1 89 ? -4.547 19.312 -4.219 1 88.56 89 ALA A C 1
ATOM 686 O O . ALA A 1 89 ? -5.555 19.781 -3.676 1 88.56 89 ALA A O 1
ATOM 687 N N . ILE A 1 90 ? -3.588 20.062 -4.656 1 87.25 90 ILE A N 1
ATOM 688 C CA . ILE A 1 90 ? -3.637 21.516 -4.547 1 87.25 90 ILE A CA 1
ATOM 689 C C . ILE A 1 90 ? -4.777 22.062 -5.402 1 87.25 90 ILE A C 1
ATOM 691 O O . ILE A 1 90 ? -5.512 22.969 -4.977 1 87.25 90 ILE A O 1
ATOM 695 N N . GLY A 1 91 ? -4.812 21.578 -6.641 1 82.81 91 GLY A N 1
ATOM 696 C CA . GLY A 1 91 ? -5.91 21.984 -7.504 1 82.81 91 GLY A CA 1
ATOM 697 C C . GLY A 1 91 ? -7.273 21.75 -6.887 1 82.81 91 GLY A C 1
ATOM 698 O O . GLY A 1 91 ? -8.141 22.625 -6.938 1 82.81 91 GLY A O 1
ATOM 699 N N . CYS A 1 92 ? -7.504 20.656 -6.305 1 80.19 92 CYS A N 1
ATOM 700 C CA . CYS A 1 92 ? -8.766 20.344 -5.656 1 80.19 92 CYS A CA 1
ATOM 701 C C . CYS A 1 92 ? -9.008 21.25 -4.453 1 80.19 92 CYS A C 1
ATOM 703 O O . CYS A 1 92 ? -10.148 21.641 -4.188 1 80.19 92 CYS A O 1
ATOM 705 N N . TRP A 1 93 ? -7.992 21.484 -3.766 1 80.75 93 TRP A N 1
ATOM 706 C CA . TRP A 1 93 ? -8.07 22.344 -2.586 1 80.75 93 TRP A CA 1
ATOM 707 C C . TRP A 1 93 ? -8.461 23.766 -2.971 1 80.75 93 TRP A C 1
ATOM 709 O O . TRP A 1 93 ? -9.203 24.422 -2.24 1 80.75 93 TRP A O 1
ATOM 719 N N . ARG A 1 94 ? -8.07 24.219 -4.117 1 77.62 94 ARG A N 1
ATOM 720 C CA . ARG A 1 94 ? -8.312 25.594 -4.555 1 77.62 94 ARG A CA 1
ATOM 721 C C . ARG A 1 94 ? -9.695 25.719 -5.188 1 77.62 94 ARG A C 1
ATOM 723 O O . ARG A 1 94 ? -10.328 26.781 -5.098 1 77.62 94 ARG A O 1
ATOM 730 N N . ILE A 1 95 ? -9.984 24.812 -6.195 1 71.5 95 ILE A N 1
ATOM 731 C CA . ILE A 1 95 ? -11.203 24.906 -6.996 1 71.5 95 ILE A CA 1
ATOM 732 C C . ILE A 1 95 ? -12.43 24.812 -6.09 1 71.5 95 ILE A C 1
ATOM 734 O O . ILE A 1 95 ? -13.484 25.359 -6.402 1 71.5 95 ILE A O 1
ATOM 738 N N . GLY A 1 96 ? -12.453 24.672 -5.062 1 63.44 96 GLY A N 1
ATOM 739 C CA . GLY A 1 96 ? -13.617 24.594 -4.195 1 63.44 96 GLY A CA 1
ATOM 740 C C . GLY A 1 96 ? -14.281 23.234 -4.223 1 63.44 96 GLY A C 1
ATOM 741 O O . GLY A 1 96 ? -13.742 22.281 -4.797 1 63.44 96 GLY A O 1
ATOM 742 N N . SER A 1 97 ? -15.609 23 -3.75 1 62.94 97 SER A N 1
ATOM 743 C CA . SER A 1 97 ? -16.219 21.828 -3.123 1 62.94 97 SER A CA 1
ATOM 744 C C . SER A 1 97 ? -16.625 20.797 -4.164 1 62.94 97 SER A C 1
ATOM 746 O O . SER A 1 97 ? -16.234 19.625 -4.059 1 62.94 97 SER A O 1
ATOM 748 N N . GLY A 1 98 ? -17.344 21.219 -5.301 1 60.75 98 GLY A N 1
ATOM 749 C CA . GLY A 1 98 ? -17.984 20.141 -6.043 1 60.75 98 GLY A CA 1
ATOM 750 C C . GLY A 1 98 ? -17.016 19.312 -6.867 1 60.75 98 GLY A C 1
ATOM 751 O O . GLY A 1 98 ? -16.953 18.094 -6.715 1 60.75 98 GLY A O 1
ATOM 752 N N . LEU A 1 99 ? -16.234 19.891 -7.727 1 61.09 99 LEU A N 1
ATOM 753 C CA . LEU A 1 99 ? -15.297 19.188 -8.594 1 61.09 99 LEU A CA 1
ATOM 754 C C . LEU A 1 99 ? -14.172 18.562 -7.777 1 61.09 99 LEU A C 1
ATOM 756 O O . LEU A 1 99 ? -13.727 17.453 -8.086 1 61.09 99 LEU A O 1
ATOM 760 N N . ALA A 1 100 ? -13.82 19.297 -6.738 1 66 100 ALA A N 1
ATOM 761 C CA . ALA A 1 100 ? -12.789 18.766 -5.848 1 66 100 ALA A CA 1
ATOM 762 C C . ALA A 1 100 ? -13.211 17.453 -5.219 1 66 100 ALA A C 1
ATOM 764 O O . ALA A 1 100 ? -12.414 16.516 -5.102 1 66 100 ALA A O 1
ATOM 765 N N . ASN A 1 101 ? -14.406 17.438 -5.031 1 66.44 101 ASN A N 1
ATOM 766 C CA . ASN A 1 101 ? -14.93 16.234 -4.422 1 66.44 101 ASN A CA 1
ATOM 767 C C . ASN A 1 101 ? -14.945 15.07 -5.414 1 66.44 101 ASN A C 1
ATOM 769 O O . ASN A 1 101 ? -14.656 13.93 -5.047 1 66.44 101 ASN A O 1
ATOM 773 N N . VAL A 1 102 ? -15.242 15.414 -6.578 1 66.19 102 VAL A N 1
ATOM 774 C CA . VAL A 1 102 ? -15.281 14.391 -7.617 1 66.19 102 VAL A CA 1
ATOM 775 C C . VAL A 1 102 ? -13.875 13.836 -7.852 1 66.19 102 VAL A C 1
ATOM 777 O O . VAL A 1 102 ? -13.688 12.625 -7.984 1 66.19 102 VAL A O 1
ATOM 780 N N . VAL A 1 103 ? -12.992 14.727 -7.852 1 65.81 103 VAL A N 1
ATOM 781 C CA . VAL A 1 103 ? -11.609 14.32 -8.102 1 65.81 103 VAL A CA 1
ATOM 782 C C . VAL A 1 103 ? -11.102 13.461 -6.945 1 65.81 103 VAL A C 1
ATOM 784 O O . VAL A 1 103 ? -10.469 12.422 -7.16 1 65.81 103 VAL A O 1
ATOM 787 N N . ARG A 1 104 ? -11.477 13.836 -5.824 1 66.38 104 ARG A N 1
ATOM 788 C CA . ARG A 1 104 ? -11.07 13.078 -4.645 1 66.38 104 ARG A CA 1
ATOM 789 C C . ARG A 1 104 ? -11.68 11.68 -4.66 1 66.38 104 ARG A C 1
ATOM 791 O O . ARG A 1 104 ? -11 10.695 -4.355 1 66.38 104 ARG A O 1
ATOM 798 N N . LEU A 1 105 ? -12.883 11.664 -5.117 1 66.31 105 LEU A N 1
ATOM 799 C CA . LEU A 1 105 ? -13.57 10.383 -5.195 1 66.31 105 LEU A CA 1
ATOM 800 C C . LEU A 1 105 ? -12.961 9.5 -6.277 1 66.31 105 LEU A C 1
ATOM 802 O O . LEU A 1 105 ? -12.773 8.297 -6.074 1 66.31 105 LEU A O 1
ATOM 806 N N . ALA A 1 106 ? -12.664 10.117 -7.297 1 68.81 106 ALA A N 1
ATOM 807 C CA . ALA A 1 106 ? -12.086 9.367 -8.414 1 68.81 106 ALA A CA 1
ATOM 808 C C . ALA A 1 106 ? -10.734 8.781 -8.047 1 68.81 106 ALA A C 1
ATOM 810 O O . ALA A 1 106 ? -10.383 7.68 -8.484 1 68.81 106 ALA A O 1
ATOM 811 N N . MET A 1 107 ? -10.078 9.445 -7.199 1 67.56 107 MET A N 1
ATOM 812 C CA . MET A 1 107 ? -8.75 8.992 -6.816 1 67.56 107 MET A CA 1
ATOM 813 C C . MET A 1 107 ? -8.836 7.848 -5.812 1 67.56 107 MET A C 1
ATOM 815 O O . MET A 1 107 ? -7.898 7.055 -5.691 1 67.56 107 MET A O 1
ATOM 819 N N . LEU A 1 108 ? -9.938 7.773 -5.133 1 68.88 108 LEU A N 1
ATOM 820 C CA . LEU A 1 108 ? -10.109 6.719 -4.141 1 68.88 108 LEU A CA 1
ATOM 821 C C . LEU A 1 108 ? -10.562 5.422 -4.801 1 68.88 108 LEU A C 1
ATOM 823 O O . LEU A 1 108 ? -10.352 4.336 -4.254 1 68.88 108 LEU A O 1
ATOM 827 N N . ILE A 1 109 ? -11.117 5.48 -6.012 1 71 109 ILE A N 1
ATOM 828 C CA . ILE A 1 109 ? -11.688 4.32 -6.684 1 71 109 ILE A CA 1
ATOM 829 C C . ILE A 1 109 ? -10.594 3.285 -6.945 1 71 109 ILE A C 1
ATOM 831 O O . ILE A 1 109 ? -10.742 2.113 -6.59 1 71 109 ILE A O 1
ATOM 835 N N . PRO A 1 110 ? -9.406 3.676 -7.492 1 66.56 110 PRO A N 1
ATOM 836 C CA . PRO A 1 110 ? -8.367 2.668 -7.727 1 66.56 110 PRO A CA 1
ATOM 837 C C . PRO A 1 110 ? -7.875 2.018 -6.438 1 66.56 110 PRO A C 1
ATOM 839 O O . PRO A 1 110 ? -7.48 0.849 -6.445 1 66.56 110 PRO A O 1
ATOM 842 N N . LEU A 1 111 ? -7.953 2.748 -5.367 1 71.75 111 LEU A N 1
ATOM 843 C CA . LEU A 1 111 ? -7.434 2.242 -4.105 1 71.75 111 LEU A CA 1
ATOM 844 C C . LEU A 1 111 ? -8.367 1.193 -3.512 1 71.75 111 LEU A C 1
ATOM 846 O O . LEU A 1 111 ? -7.941 0.342 -2.73 1 71.75 111 LEU A O 1
ATOM 850 N N . MET A 1 112 ? -9.586 1.308 -3.932 1 69.5 112 MET A N 1
ATOM 851 C CA . MET A 1 112 ? -10.562 0.384 -3.361 1 69.5 112 MET A CA 1
ATOM 852 C C . MET A 1 112 ? -10.648 -0.895 -4.188 1 69.5 112 MET A C 1
ATOM 854 O O . MET A 1 112 ? -11.18 -1.905 -3.723 1 69.5 112 MET A O 1
ATOM 858 N N . LEU A 1 113 ? -10.133 -0.782 -5.371 1 75.81 113 LEU A N 1
ATOM 859 C CA . LEU A 1 113 ? -10.125 -1.956 -6.234 1 75.81 113 LEU A CA 1
ATOM 860 C C . LEU A 1 113 ? -8.945 -2.867 -5.902 1 75.81 113 LEU A C 1
ATOM 862 O O . LEU A 1 113 ? -7.828 -2.389 -5.688 1 75.81 113 LEU A O 1
ATOM 866 N N . PRO A 1 114 ? -9.281 -4.16 -5.754 1 81.62 114 PRO A N 1
ATOM 867 C CA . PRO A 1 114 ? -8.133 -5.059 -5.66 1 81.62 114 PRO A CA 1
ATOM 868 C C . PRO A 1 114 ? -7.145 -4.879 -6.812 1 81.62 114 PRO A C 1
ATOM 870 O O . PRO A 1 114 ? -7.559 -4.672 -7.957 1 81.62 114 PRO A O 1
ATOM 873 N N . SER A 1 115 ? -5.973 -4.844 -6.523 1 86.38 115 SER A N 1
ATOM 874 C CA . SER A 1 115 ? -4.918 -4.578 -7.492 1 86.38 115 SER A CA 1
ATOM 875 C C . SER A 1 115 ? -4.977 -5.559 -8.656 1 86.38 115 SER A C 1
ATOM 877 O O . SER A 1 115 ? -4.633 -5.211 -9.789 1 86.38 115 SER A O 1
ATOM 879 N N . MET A 1 116 ? -5.484 -6.723 -8.398 1 86.12 116 MET A N 1
ATOM 880 C CA . MET A 1 116 ? -5.566 -7.742 -9.438 1 86.12 116 MET A CA 1
ATOM 881 C C . MET A 1 116 ? -6.473 -7.289 -10.578 1 86.12 116 MET A C 1
ATOM 883 O O . MET A 1 116 ? -6.184 -7.551 -11.742 1 86.12 116 MET A O 1
ATOM 887 N N . ILE A 1 117 ? -7.484 -6.664 -10.172 1 79.56 117 ILE A N 1
ATOM 888 C CA . ILE A 1 117 ? -8.453 -6.184 -11.156 1 79.56 117 ILE A CA 1
ATOM 889 C C . ILE A 1 117 ? -7.828 -5.074 -12 1 79.56 117 ILE A C 1
ATOM 891 O O . ILE A 1 117 ? -8.008 -5.039 -13.219 1 79.56 117 ILE A O 1
ATOM 895 N N . TYR A 1 118 ? -7.164 -4.254 -11.344 1 84.75 118 TYR A N 1
ATOM 896 C CA . TYR A 1 118 ? -6.449 -3.203 -12.055 1 84.75 118 TYR A CA 1
ATOM 897 C C . TYR A 1 118 ? -5.383 -3.795 -12.977 1 84.75 118 TYR A C 1
ATOM 899 O O . TYR A 1 118 ? -5.191 -3.322 -14.094 1 84.75 118 TYR A O 1
ATOM 907 N N . ALA A 1 119 ? -4.723 -4.754 -12.492 1 88.94 119 ALA A N 1
ATOM 908 C CA . ALA A 1 119 ? -3.652 -5.375 -13.266 1 88.94 119 ALA A CA 1
ATOM 909 C C . ALA A 1 119 ? -4.191 -6.004 -14.547 1 88.94 119 ALA A C 1
ATOM 911 O O . ALA A 1 119 ? -3.578 -5.887 -15.609 1 88.94 119 ALA A O 1
ATOM 912 N N . LEU A 1 120 ? -5.254 -6.633 -14.414 1 83.81 120 LEU A N 1
ATOM 913 C CA . LEU A 1 120 ? -5.887 -7.254 -15.57 1 83.81 120 LEU A CA 1
ATOM 914 C C . LEU A 1 120 ? -6.309 -6.199 -16.594 1 83.81 120 LEU A C 1
ATOM 916 O O . LEU A 1 120 ? -6.078 -6.371 -17.797 1 83.81 120 LEU A O 1
ATOM 920 N N . GLY A 1 121 ? -6.992 -5.199 -16.141 1 85.81 121 GLY A N 1
ATOM 921 C CA . GLY A 1 121 ? -7.391 -4.121 -17.031 1 85.81 121 GLY A CA 1
ATOM 922 C C . GLY A 1 121 ? -6.211 -3.42 -17.672 1 85.81 121 GLY A C 1
ATOM 923 O O . GLY A 1 121 ? -6.246 -3.107 -18.875 1 85.81 121 GLY A O 1
ATOM 924 N N . ALA A 1 122 ? -5.227 -3.168 -16.891 1 88.81 122 ALA A N 1
ATOM 925 C CA . ALA A 1 122 ? -4.02 -2.531 -17.406 1 88.81 122 ALA A CA 1
ATOM 926 C C . ALA A 1 122 ? -3.355 -3.398 -18.469 1 88.81 122 ALA A C 1
ATOM 928 O O . ALA A 1 122 ? -2.848 -2.883 -19.469 1 88.81 122 ALA A O 1
ATOM 929 N N . TYR A 1 123 ? -3.344 -4.723 -18.203 1 90.5 123 TYR A N 1
ATOM 930 C CA . TYR A 1 123 ? -2.756 -5.625 -19.188 1 90.5 123 TYR A CA 1
ATOM 931 C C . TYR A 1 123 ? -3.434 -5.469 -20.531 1 90.5 123 TYR A C 1
ATOM 933 O O . TYR A 1 123 ? -2.762 -5.379 -21.562 1 90.5 123 TYR A O 1
ATOM 941 N N . GLN A 1 124 ? -4.742 -5.422 -20.562 1 85.75 124 GLN A N 1
ATOM 942 C CA . GLN A 1 124 ? -5.5 -5.34 -21.797 1 85.75 124 GLN A CA 1
ATOM 943 C C . GLN A 1 124 ? -5.215 -4.031 -22.531 1 85.75 124 GLN A C 1
ATOM 945 O O . GLN A 1 124 ? -5.043 -4.023 -23.75 1 85.75 124 GLN A O 1
ATOM 950 N N . VAL A 1 125 ? -5.117 -2.955 -21.812 1 88.12 125 VAL A N 1
ATOM 951 C CA . VAL A 1 125 ? -4.898 -1.647 -22.422 1 88.12 125 VAL A CA 1
ATOM 952 C C . VAL A 1 125 ? -3.447 -1.533 -22.891 1 88.12 125 VAL A C 1
ATOM 954 O O . VAL A 1 125 ? -3.182 -1.075 -24 1 88.12 125 VAL A O 1
ATOM 957 N N . TRP A 1 126 ? -2.516 -1.941 -22.031 1 93.12 126 TRP A N 1
ATOM 958 C CA . TRP A 1 126 ? -1.092 -1.849 -22.328 1 93.12 126 TRP A CA 1
ATOM 959 C C . TRP A 1 126 ? -0.729 -2.748 -23.516 1 93.12 126 TRP A C 1
ATOM 961 O O . TRP A 1 126 ? 0.175 -2.432 -24.281 1 93.12 126 TRP A O 1
ATOM 971 N N . ALA A 1 127 ? -1.351 -3.91 -23.562 1 92.56 127 ALA A N 1
ATOM 972 C CA . ALA A 1 127 ? -1.088 -4.816 -24.688 1 92.56 127 ALA A CA 1
ATOM 973 C C . ALA A 1 127 ? -1.36 -4.133 -26.016 1 92.56 127 ALA A C 1
ATOM 975 O O . ALA A 1 127 ? -0.582 -4.273 -26.969 1 92.56 127 ALA A O 1
ATOM 976 N N . GLY A 1 128 ? -2.41 -3.424 -26.094 1 91.5 128 GLY A N 1
ATOM 977 C CA . GLY A 1 128 ? -2.742 -2.715 -27.312 1 91.5 128 GLY A CA 1
ATOM 978 C C . GLY A 1 128 ? -1.773 -1.592 -27.641 1 91.5 128 GLY A C 1
ATOM 979 O O . GLY A 1 128 ? -1.563 -1.26 -28.812 1 91.5 128 GLY A O 1
ATOM 980 N N . LEU A 1 129 ? -1.096 -1.036 -26.641 1 93.81 129 LEU A N 1
ATOM 981 C CA . LEU A 1 129 ? -0.196 0.099 -26.812 1 93.81 129 LEU A CA 1
ATOM 982 C C . LEU A 1 129 ? 1.25 -0.368 -26.953 1 93.81 129 LEU A C 1
ATOM 984 O O . LEU A 1 129 ? 2.148 0.442 -27.188 1 93.81 129 LEU A O 1
ATOM 988 N N . GLY A 1 130 ? 1.433 -1.66 -26.75 1 96.38 130 GLY A N 1
ATOM 989 C CA . GLY A 1 130 ? 2.789 -2.186 -26.766 1 96.38 130 GLY A CA 1
ATOM 990 C C . GLY A 1 130 ? 3.576 -1.841 -25.516 1 96.38 130 GLY A C 1
ATOM 991 O O . GLY A 1 130 ? 4.805 -1.754 -25.547 1 96.38 130 GLY A O 1
ATOM 992 N N . TRP A 1 131 ? 2.881 -1.604 -24.406 1 96.69 131 TRP A N 1
ATOM 993 C CA . TRP A 1 131 ? 3.537 -1.154 -23.188 1 96.69 131 TRP A CA 1
ATOM 994 C C . TRP A 1 131 ? 3.764 -2.32 -22.234 1 96.69 131 TRP A C 1
ATOM 996 O O . TRP A 1 131 ? 4.371 -2.154 -21.172 1 96.69 131 TRP A O 1
ATOM 1006 N N . VAL A 1 132 ? 3.352 -3.553 -22.672 1 96.31 132 VAL A N 1
ATOM 1007 C CA . VAL A 1 132 ? 3.617 -4.73 -21.844 1 96.31 132 VAL A CA 1
ATOM 1008 C C . VAL A 1 132 ? 5.105 -5.062 -21.891 1 96.31 132 VAL A C 1
ATOM 1010 O O . VAL A 1 132 ? 5.746 -4.957 -22.938 1 96.31 132 VAL A O 1
ATOM 1013 N N . ASN A 1 133 ? 5.664 -5.41 -20.719 1 97.62 133 ASN A N 1
ATOM 1014 C CA . ASN A 1 133 ? 7.066 -5.801 -20.609 1 97.62 133 ASN A CA 1
ATOM 1015 C C . ASN A 1 133 ? 8 -4.637 -20.938 1 97.62 133 ASN A C 1
ATOM 1017 O O . ASN A 1 133 ? 9.023 -4.824 -21.594 1 97.62 133 ASN A O 1
ATOM 1021 N N . THR A 1 134 ? 7.508 -3.422 -20.594 1 98.06 134 THR A N 1
ATOM 1022 C CA . THR A 1 134 ? 8.336 -2.23 -20.766 1 98.06 134 THR A CA 1
ATOM 1023 C C . THR A 1 134 ? 8.406 -1.427 -19.469 1 98.06 134 THR A C 1
ATOM 1025 O O . THR A 1 134 ? 7.5 -1.508 -18.625 1 98.06 134 THR A O 1
ATOM 1028 N N . TYR A 1 135 ? 9.5 -0.646 -19.391 1 98.06 135 TYR A N 1
ATOM 1029 C CA . TYR A 1 135 ? 9.625 0.269 -18.25 1 98.06 135 TYR A CA 1
ATOM 1030 C C . TYR A 1 135 ? 8.461 1.247 -18.219 1 98.06 135 TYR A C 1
ATOM 1032 O O . TYR A 1 135 ? 7.879 1.49 -17.156 1 98.06 135 TYR A O 1
ATOM 1040 N N . THR A 1 136 ? 8.125 1.708 -19.375 1 97.69 136 THR A N 1
ATOM 1041 C CA . THR A 1 136 ? 7.059 2.695 -19.469 1 97.69 136 THR A CA 1
ATOM 1042 C C . THR A 1 136 ? 5.746 2.125 -18.922 1 97.69 136 THR A C 1
ATOM 1044 O O . THR A 1 136 ? 5.059 2.777 -18.141 1 97.69 136 THR A O 1
ATOM 1047 N N . GLY A 1 137 ? 5.406 0.922 -19.391 1 96.62 137 GLY A N 1
ATOM 1048 C CA . GLY A 1 137 ? 4.168 0.302 -18.938 1 96.62 137 GLY A CA 1
ATOM 1049 C C . GLY A 1 137 ? 4.109 0.114 -17.422 1 96.62 137 GLY A C 1
ATOM 1050 O O . GLY A 1 137 ? 3.1 0.433 -16.797 1 96.62 137 GLY A O 1
ATOM 1051 N N . ILE A 1 138 ? 5.176 -0.368 -16.828 1 97.75 138 ILE A N 1
ATOM 1052 C CA . ILE A 1 138 ? 5.199 -0.653 -15.391 1 97.75 138 ILE A CA 1
ATOM 1053 C C . ILE A 1 138 ? 5.227 0.656 -14.602 1 97.75 138 ILE A C 1
ATOM 1055 O O . ILE A 1 138 ? 4.52 0.803 -13.602 1 97.75 138 ILE A O 1
ATOM 1059 N N . ILE A 1 139 ? 6.004 1.65 -15.078 1 97.88 139 ILE A N 1
ATOM 1060 C CA . ILE A 1 139 ? 6.121 2.939 -14.398 1 97.88 139 ILE A CA 1
ATOM 1061 C C . ILE A 1 139 ? 4.762 3.633 -14.375 1 97.88 139 ILE A C 1
ATOM 1063 O O . ILE A 1 139 ? 4.336 4.133 -13.328 1 97.88 139 ILE A O 1
ATOM 1067 N N . VAL A 1 140 ? 4.098 3.611 -15.469 1 93.94 140 VAL A N 1
ATOM 1068 C CA . VAL A 1 140 ? 2.807 4.285 -15.555 1 93.94 140 VAL A CA 1
ATOM 1069 C C . VAL A 1 140 ? 1.783 3.555 -14.688 1 93.94 140 VAL A C 1
ATOM 1071 O O . VAL A 1 140 ? 0.984 4.188 -13.992 1 93.94 140 VAL A O 1
ATOM 1074 N N . ALA A 1 141 ? 1.771 2.248 -14.734 1 93.62 141 ALA A N 1
ATOM 1075 C CA . ALA A 1 141 ? 0.842 1.477 -13.914 1 93.62 141 ALA A CA 1
ATOM 1076 C C . ALA A 1 141 ? 1.077 1.736 -12.422 1 93.62 141 ALA A C 1
ATOM 1078 O O . ALA A 1 141 ? 0.127 1.938 -11.664 1 93.62 141 ALA A O 1
ATOM 1079 N N . HIS A 1 142 ? 2.34 1.734 -12.039 1 95.19 142 HIS A N 1
ATOM 1080 C CA . HIS A 1 142 ? 2.684 2.008 -10.648 1 95.19 142 HIS A CA 1
ATOM 1081 C C . HIS A 1 142 ? 2.324 3.439 -10.258 1 95.19 142 HIS A C 1
ATOM 1083 O O . HIS A 1 142 ? 1.857 3.688 -9.148 1 95.19 142 HIS A O 1
ATOM 1089 N N . ALA A 1 143 ? 2.562 4.344 -11.164 1 93.62 143 ALA A N 1
ATOM 1090 C CA . ALA A 1 143 ? 2.227 5.738 -10.883 1 93.62 143 ALA A CA 1
ATOM 1091 C C . ALA A 1 143 ? 0.724 5.914 -10.688 1 93.62 143 ALA A C 1
ATOM 1093 O O . ALA A 1 143 ? 0.288 6.637 -9.789 1 93.62 143 ALA A O 1
ATOM 1094 N N . MET A 1 144 ? 0.033 5.242 -11.492 1 87.81 144 MET A N 1
ATOM 1095 C CA . MET A 1 144 ? -1.421 5.359 -11.422 1 87.81 144 MET A CA 1
ATOM 1096 C C . MET A 1 144 ? -1.949 4.816 -10.102 1 87.81 144 MET A C 1
ATOM 1098 O O . MET A 1 144 ? -2.857 5.402 -9.5 1 87.81 144 MET A O 1
ATOM 1102 N N . THR A 1 145 ? -1.44 3.783 -9.641 1 89.56 145 THR A N 1
ATOM 1103 C CA . THR A 1 145 ? -1.938 3.16 -8.422 1 89.56 145 THR A CA 1
ATOM 1104 C C . THR A 1 145 ? -1.288 3.787 -7.191 1 89.56 145 THR A C 1
ATOM 1106 O O . THR A 1 145 ? -1.801 3.658 -6.078 1 89.56 145 THR A O 1
ATOM 1109 N N . GLY A 1 146 ? -0.189 4.48 -7.387 1 91.56 146 GLY A N 1
ATOM 1110 C CA . GLY A 1 146 ? 0.507 5.133 -6.289 1 91.56 146 GLY A CA 1
ATOM 1111 C C . GLY A 1 146 ? 0.049 6.559 -6.059 1 91.56 146 GLY A C 1
ATOM 1112 O O . GLY A 1 146 ? 0.187 7.09 -4.957 1 91.56 146 GLY A O 1
ATOM 1113 N N . MET A 1 147 ? -0.574 7.16 -6.984 1 90.31 147 MET A N 1
ATOM 1114 C CA . MET A 1 147 ? -0.924 8.578 -6.961 1 90.31 147 MET A CA 1
ATOM 1115 C C . MET A 1 147 ? -1.903 8.875 -5.832 1 90.31 147 MET A C 1
ATOM 1117 O O . MET A 1 147 ? -1.792 9.906 -5.164 1 90.31 147 MET A O 1
ATOM 1121 N N . PRO A 1 148 ? -2.895 8.008 -5.602 1 87.5 148 PRO A N 1
ATOM 1122 C CA . PRO A 1 148 ? -3.848 8.289 -4.523 1 87.5 148 PRO A CA 1
ATOM 1123 C C . PRO A 1 148 ? -3.168 8.484 -3.17 1 87.5 148 PRO A C 1
ATOM 1125 O O . PRO A 1 148 ? -3.648 9.258 -2.34 1 87.5 148 PRO A O 1
ATOM 1128 N N . TYR A 1 149 ? -2.041 7.82 -2.951 1 91.62 149 TYR A N 1
ATOM 1129 C CA . TYR A 1 149 ? -1.323 7.988 -1.692 1 91.62 149 TYR A CA 1
ATOM 1130 C C . TYR A 1 149 ? -0.856 9.43 -1.522 1 91.62 149 TYR A C 1
ATOM 1132 O O . TYR A 1 149 ? -1.021 10.023 -0.452 1 91.62 149 TYR A O 1
ATOM 1140 N N . VAL A 1 150 ? -0.352 9.977 -2.59 1 92.69 150 VAL A N 1
ATOM 1141 C CA . VAL A 1 150 ? 0.146 11.352 -2.545 1 92.69 150 VAL A CA 1
ATOM 1142 C C . VAL A 1 150 ? -1.024 12.32 -2.422 1 92.69 150 VAL A C 1
ATOM 1144 O O . VAL A 1 150 ? -0.981 13.258 -1.621 1 92.69 150 VAL A O 1
ATOM 1147 N N . VAL A 1 151 ? -2.031 12.078 -3.158 1 89.12 151 VAL A N 1
ATOM 1148 C CA . VAL A 1 151 ? -3.188 12.969 -3.133 1 89.12 151 VAL A CA 1
ATOM 1149 C C . VAL A 1 151 ? -3.775 13.016 -1.726 1 89.12 151 VAL A C 1
ATOM 1151 O O . VAL A 1 151 ? -4.082 14.094 -1.206 1 89.12 151 VAL A O 1
ATOM 1154 N N . ILE A 1 152 ? -3.877 11.867 -1.138 1 87.75 152 ILE A N 1
ATOM 1155 C CA . ILE A 1 152 ? -4.516 11.781 0.172 1 87.75 152 ILE A CA 1
ATOM 1156 C C . ILE A 1 152 ? -3.627 12.445 1.223 1 87.75 152 ILE A C 1
ATOM 1158 O O . ILE A 1 152 ? -4.102 13.25 2.027 1 87.75 152 ILE A O 1
ATOM 1162 N N . THR A 1 153 ? -2.342 12.195 1.234 1 91.81 153 THR A N 1
ATOM 1163 C CA . THR A 1 153 ? -1.461 12.742 2.262 1 91.81 153 THR A CA 1
ATOM 1164 C C . THR A 1 153 ? -1.302 14.25 2.094 1 91.81 153 THR A C 1
ATOM 1166 O O . THR A 1 153 ? -1.272 14.984 3.08 1 91.81 153 THR A O 1
ATOM 1169 N N . VAL A 1 154 ? -1.196 14.672 0.88 1 92.25 154 VAL A N 1
ATOM 1170 C CA . VAL A 1 154 ? -1.087 16.109 0.633 1 92.25 154 VAL A CA 1
ATOM 1171 C C . VAL A 1 154 ? -2.391 16.797 1.021 1 92.25 154 VAL A C 1
ATOM 1173 O O . VAL A 1 154 ? -2.375 17.875 1.615 1 92.25 154 VAL A O 1
ATOM 1176 N N . SER A 1 155 ? -3.504 16.188 0.695 1 88.06 155 SER A N 1
ATOM 1177 C CA . SER A 1 155 ? -4.793 16.75 1.09 1 88.06 155 SER A CA 1
ATOM 1178 C C . SER A 1 155 ? -4.914 16.844 2.607 1 88.06 155 SER A C 1
ATOM 1180 O O . SER A 1 155 ? -5.512 17.781 3.129 1 88.06 155 SER A O 1
ATOM 1182 N N . THR A 1 156 ? -4.41 15.852 3.254 1 86.5 156 THR A N 1
ATOM 1183 C CA . THR A 1 156 ? -4.398 15.859 4.711 1 86.5 156 THR A CA 1
ATOM 1184 C C . THR A 1 156 ? -3.602 17.047 5.242 1 86.5 156 THR A C 1
ATOM 1186 O O . THR A 1 156 ? -4.031 17.719 6.18 1 86.5 156 THR A O 1
ATOM 1189 N N . SER A 1 157 ? -2.477 17.312 4.676 1 90.56 157 SER A N 1
ATOM 1190 C CA . SER A 1 157 ? -1.679 18.469 5.07 1 90.56 157 SER A CA 1
ATOM 1191 C C . SER A 1 157 ? -2.385 19.781 4.723 1 90.56 157 SER A C 1
ATOM 1193 O O . SER A 1 157 ? -2.332 20.75 5.492 1 90.56 157 SER A O 1
ATOM 1195 N N . LEU A 1 158 ? -3.02 19.797 3.596 1 88.19 158 LEU A N 1
ATOM 1196 C CA . LEU A 1 158 ? -3.723 21 3.148 1 88.19 158 LEU A CA 1
ATOM 1197 C C . LEU A 1 158 ? -4.891 21.312 4.074 1 88.19 158 LEU A C 1
ATOM 1199 O O . LEU A 1 158 ? -5.23 22.484 4.266 1 88.19 158 LEU A O 1
ATOM 1203 N N . ALA A 1 159 ? -5.484 20.297 4.574 1 82.94 159 ALA A N 1
ATOM 1204 C CA . ALA A 1 159 ? -6.617 20.484 5.477 1 82.94 159 ALA A CA 1
ATOM 1205 C C . ALA A 1 159 ? -6.207 21.25 6.727 1 82.94 159 ALA A C 1
ATOM 1207 O O . ALA A 1 159 ? -7.027 21.938 7.34 1 82.94 159 ALA A O 1
ATOM 1208 N N . GLY A 1 160 ? -4.973 21.172 7.031 1 80.62 160 GLY A N 1
ATOM 1209 C CA . GLY A 1 160 ? -4.488 21.891 8.211 1 80.62 160 GLY A CA 1
ATOM 1210 C C . GLY A 1 160 ? -3.928 23.266 7.891 1 80.62 160 GLY A C 1
ATOM 1211 O O . GLY A 1 160 ? -3.549 24 8.797 1 80.62 160 GLY A O 1
ATOM 1212 N N . LEU A 1 161 ? -3.928 23.562 6.641 1 84.06 161 LEU A N 1
ATOM 1213 C CA . LEU A 1 161 ? -3.346 24.828 6.223 1 84.06 161 LEU A CA 1
ATOM 1214 C C . LEU A 1 161 ? -4.312 25.984 6.48 1 84.06 161 LEU A C 1
ATOM 1216 O O . LEU A 1 161 ? -5.504 25.875 6.176 1 84.06 161 LEU A O 1
ATOM 1220 N N . ASP A 1 162 ? -3.812 27.016 7.094 1 81.12 162 ASP A N 1
ATOM 1221 C CA . ASP A 1 162 ? -4.594 28.219 7.301 1 81.12 162 ASP A CA 1
ATOM 1222 C C . ASP A 1 162 ? -4.746 29.016 6 1 81.12 162 ASP A C 1
ATOM 1224 O O . ASP A 1 162 ? -3.764 29.516 5.453 1 81.12 162 ASP A O 1
ATOM 1228 N N . PRO A 1 163 ? -5.926 29.094 5.566 1 79.25 163 PRO A N 1
ATOM 1229 C CA . PRO A 1 163 ? -6.133 29.828 4.316 1 79.25 163 PRO A CA 1
ATOM 1230 C C . PRO A 1 163 ? -5.66 31.281 4.406 1 79.25 163 PRO A C 1
ATOM 1232 O O . PRO A 1 163 ? -5.375 31.906 3.381 1 79.25 163 PRO A O 1
ATOM 1235 N N . LYS A 1 164 ? -5.508 31.781 5.559 1 86.44 164 LYS A N 1
ATOM 1236 C CA . LYS A 1 164 ? -5.09 33.156 5.758 1 86.44 164 LYS A CA 1
ATOM 1237 C C . LYS A 1 164 ? -3.652 33.375 5.297 1 86.44 164 LYS A C 1
ATOM 1239 O O . LYS A 1 164 ? -3.27 34.5 4.93 1 86.44 164 LYS A O 1
ATOM 1244 N N . LEU A 1 165 ? -2.965 32.281 5.352 1 86.88 165 LEU A N 1
ATOM 1245 C CA . LEU A 1 165 ? -1.574 32.375 4.926 1 86.88 165 LEU A CA 1
ATOM 1246 C C . LEU A 1 165 ? -1.484 32.719 3.441 1 86.88 165 LEU A C 1
ATOM 1248 O O . LEU A 1 165 ? -0.699 33.562 3.043 1 86.88 165 LEU A O 1
ATOM 1252 N N . GLU A 1 166 ? -2.275 32.031 2.684 1 83.69 166 GLU A N 1
ATOM 1253 C CA . GLU A 1 166 ? -2.293 32.344 1.253 1 83.69 166 GLU A CA 1
ATOM 1254 C C . GLU A 1 166 ? -2.85 33.719 0.98 1 83.69 166 GLU A C 1
ATOM 1256 O O . GLU A 1 166 ? -2.346 34.438 0.114 1 83.69 166 GLU A O 1
ATOM 1261 N N . GLN A 1 167 ? -3.818 34.062 1.687 1 87.19 167 GLN A N 1
ATOM 1262 C CA . GLN A 1 167 ? -4.434 35.375 1.528 1 87.19 167 GLN A CA 1
ATOM 1263 C C . GLN A 1 167 ? -3.445 36.469 1.872 1 87.19 167 GLN A C 1
ATOM 1265 O O . GLN A 1 167 ? -3.385 37.5 1.182 1 87.19 167 GLN A O 1
ATOM 1270 N N . ALA A 1 168 ? -2.775 36.219 2.873 1 90.25 168 ALA A N 1
ATOM 1271 C CA . ALA A 1 168 ? -1.78 37.219 3.295 1 90.25 168 ALA A CA 1
ATOM 1272 C C . ALA A 1 168 ? -0.706 37.406 2.227 1 90.25 168 ALA A C 1
ATOM 1274 O O . ALA A 1 168 ? -0.302 38.531 1.932 1 90.25 168 ALA A O 1
ATOM 1275 N N . ALA A 1 169 ? -0.292 36.344 1.674 1 90.44 169 ALA A N 1
ATOM 1276 C CA . ALA A 1 169 ? 0.723 36.406 0.625 1 90.44 169 ALA A CA 1
ATOM 1277 C C . ALA A 1 169 ? 0.199 37.156 -0.6 1 90.44 169 ALA A C 1
ATOM 1279 O O . ALA A 1 169 ? 0.908 37.969 -1.186 1 90.44 169 ALA A O 1
ATOM 1280 N N . ARG A 1 170 ? -0.981 36.906 -0.853 1 87.5 170 ARG A N 1
ATOM 1281 C CA . ARG A 1 170 ? -1.599 37.562 -2 1 87.5 170 ARG A CA 1
ATOM 1282 C C . ARG A 1 170 ? -1.803 39.031 -1.736 1 87.5 170 ARG A C 1
ATOM 1284 O O . ARG A 1 170 ? -1.687 39.875 -2.648 1 87.5 170 ARG A O 1
ATOM 1291 N N . ASN A 1 171 ? -2.131 39.312 -0.57 1 90.81 171 ASN A N 1
ATOM 1292 C CA . ASN A 1 171 ? -2.309 40.719 -0.176 1 90.81 171 ASN A CA 1
ATOM 1293 C C . ASN A 1 171 ? -0.994 41.5 -0.237 1 90.81 171 ASN A C 1
ATOM 1295 O O . ASN A 1 171 ? -0.988 42.688 -0.497 1 90.81 171 ASN A O 1
ATOM 1299 N N . LEU A 1 172 ? 0.063 40.844 -0.088 1 93.12 172 LEU A N 1
ATOM 1300 C CA . LEU A 1 172 ? 1.386 41.438 -0.151 1 93.12 172 LEU A CA 1
ATOM 1301 C C . LEU A 1 172 ? 1.885 41.5 -1.59 1 93.12 172 LEU A C 1
ATOM 1303 O O . LEU A 1 172 ? 3 41.969 -1.844 1 93.12 172 LEU A O 1
ATOM 1307 N N . GLY A 1 173 ? 1.091 41.031 -2.547 1 91.19 173 GLY 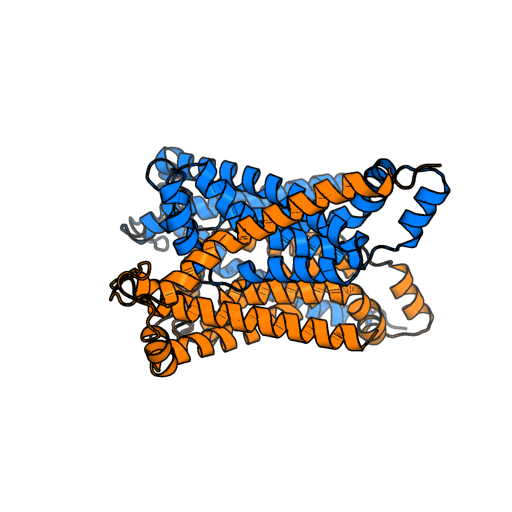A N 1
ATOM 1308 C CA . GLY A 1 173 ? 1.396 41.156 -3.959 1 91.19 173 GLY A CA 1
ATOM 1309 C C . GLY A 1 173 ? 1.985 39.906 -4.582 1 91.19 173 GLY A C 1
ATOM 1310 O O . GLY A 1 173 ? 2.402 39.938 -5.742 1 91.19 173 GLY A O 1
ATOM 1311 N N . ALA A 1 174 ? 1.994 38.906 -3.811 1 90.81 174 ALA A N 1
ATOM 1312 C CA . ALA A 1 174 ? 2.561 37.688 -4.367 1 90.81 174 ALA A CA 1
ATOM 1313 C C . ALA A 1 174 ? 1.659 37.094 -5.453 1 90.81 174 ALA A C 1
ATOM 1315 O O . ALA A 1 174 ? 0.432 37.125 -5.332 1 90.81 174 ALA A O 1
ATOM 1316 N N . SER A 1 175 ? 2.357 36.688 -6.531 1 90.94 175 SER A N 1
ATOM 1317 C CA . SER A 1 175 ? 1.619 35.969 -7.562 1 90.94 175 SER A CA 1
ATOM 1318 C C . SER A 1 175 ? 1.201 34.562 -7.082 1 90.94 175 SER A C 1
ATOM 1320 O O . SER A 1 175 ? 1.634 34.125 -6.016 1 90.94 175 SER A O 1
ATOM 1322 N N . MET A 1 176 ? 0.423 33.969 -7.809 1 83.88 176 MET A N 1
ATOM 1323 C CA . MET A 1 176 ? -0.03 32.625 -7.473 1 83.88 176 MET A CA 1
ATOM 1324 C C . MET A 1 176 ? 1.145 31.641 -7.406 1 83.88 176 MET A C 1
ATOM 1326 O O . MET A 1 176 ? 1.222 30.812 -6.496 1 83.88 176 MET A O 1
ATOM 1330 N N . GLY A 1 177 ? 1.959 31.766 -8.383 1 88.56 177 GLY A N 1
ATOM 1331 C CA . GLY A 1 177 ? 3.131 30.906 -8.414 1 88.56 177 GLY A CA 1
ATOM 1332 C C . GLY A 1 177 ? 4.051 31.109 -7.223 1 88.56 177 GLY A C 1
ATOM 1333 O O . GLY A 1 177 ? 4.582 30.156 -6.664 1 88.56 177 GLY A O 1
ATOM 1334 N N . LYS A 1 178 ? 4.184 32.375 -6.883 1 91.25 178 LYS A N 1
ATOM 1335 C CA . LYS A 1 178 ? 5.023 32.688 -5.73 1 91.25 178 LYS A CA 1
ATOM 1336 C C . LYS A 1 178 ? 4.387 32.188 -4.434 1 91.25 178 LYS A C 1
ATOM 1338 O O . LYS A 1 178 ? 5.082 31.688 -3.551 1 91.25 178 LYS A O 1
ATOM 1343 N N . SER A 1 179 ? 3.066 32.375 -4.359 1 90.56 179 SER A N 1
ATOM 1344 C CA . SER A 1 179 ? 2.346 31.891 -3.184 1 90.56 179 SER A CA 1
ATOM 1345 C C . SER A 1 179 ? 2.443 30.375 -3.055 1 90.56 179 SER A C 1
ATOM 1347 O O . SER A 1 179 ? 2.598 29.844 -1.951 1 90.56 179 SER A O 1
ATOM 1349 N N . LEU A 1 180 ? 2.396 29.719 -4.184 1 90.19 180 LEU A N 1
ATOM 1350 C CA . LEU A 1 180 ? 2.514 28.266 -4.199 1 90.19 180 LEU A CA 1
ATOM 1351 C C . LEU A 1 180 ? 3.904 27.828 -3.752 1 90.19 180 LEU A C 1
ATOM 1353 O O . LEU A 1 180 ? 4.039 26.984 -2.867 1 90.19 180 LEU A O 1
ATOM 1357 N N . ARG A 1 181 ? 4.828 28.438 -4.297 1 91.25 181 ARG A N 1
ATOM 1358 C CA . ARG A 1 181 ? 6.211 28 -4.105 1 91.25 181 ARG A CA 1
ATOM 1359 C C . ARG A 1 181 ? 6.711 28.375 -2.711 1 91.25 181 ARG A C 1
ATOM 1361 O O . ARG A 1 181 ? 7.469 27.609 -2.098 1 91.25 181 ARG A O 1
ATOM 1368 N N . HIS A 1 182 ? 6.203 29.516 -2.119 1 93 182 HIS A N 1
ATOM 1369 C CA . HIS A 1 182 ? 6.832 30.016 -0.905 1 93 182 HIS A CA 1
ATOM 1370 C C . HIS A 1 182 ? 5.914 29.859 0.302 1 93 182 HIS A C 1
ATOM 1372 O O . HIS A 1 182 ? 6.359 29.969 1.446 1 93 182 HIS A O 1
ATOM 1378 N N . VAL A 1 183 ? 4.68 29.594 0.054 1 91.69 183 VAL A N 1
ATOM 1379 C CA . VAL A 1 183 ? 3.764 29.516 1.185 1 91.69 183 VAL A CA 1
ATOM 1380 C C . VAL A 1 183 ? 3.123 28.125 1.236 1 91.69 183 VAL A C 1
ATOM 1382 O O . VAL A 1 183 ? 3.297 27.391 2.211 1 91.69 183 VAL A O 1
ATOM 1385 N N . ILE A 1 184 ? 2.539 27.703 0.167 1 92.5 184 ILE A N 1
ATOM 1386 C CA . ILE A 1 184 ? 1.723 26.484 0.179 1 92.5 184 ILE A CA 1
ATOM 1387 C C . ILE A 1 184 ? 2.623 25.25 0.207 1 92.5 184 ILE A C 1
ATOM 1389 O O . ILE A 1 184 ? 2.539 24.438 1.125 1 92.5 184 ILE A O 1
ATOM 1393 N N . ILE A 1 185 ? 3.566 25.156 -0.711 1 93.31 185 ILE A N 1
ATOM 1394 C CA . ILE A 1 185 ? 4.371 23.953 -0.884 1 93.31 185 ILE A CA 1
ATOM 1395 C C . ILE A 1 185 ? 5.195 23.703 0.375 1 93.31 185 ILE A C 1
ATOM 1397 O O . ILE A 1 185 ? 5.195 22.594 0.914 1 93.31 185 ILE A O 1
ATOM 1401 N N . PRO A 1 186 ? 5.797 24.734 0.915 1 93.31 186 PRO A N 1
ATOM 1402 C CA . PRO A 1 186 ? 6.562 24.484 2.139 1 93.31 186 PRO A CA 1
ATOM 1403 C C . PRO A 1 186 ? 5.684 24.016 3.299 1 93.31 186 PRO A C 1
ATOM 1405 O O . PRO A 1 186 ? 6.125 23.219 4.125 1 93.31 186 PRO A O 1
ATOM 1408 N N . ASN A 1 187 ? 4.5 24.5 3.334 1 90.94 187 ASN A N 1
ATOM 1409 C CA . ASN A 1 187 ? 3.635 24.172 4.461 1 90.94 187 ASN A CA 1
ATOM 1410 C C . ASN A 1 187 ? 3.008 22.781 4.301 1 90.94 187 ASN A C 1
ATOM 1412 O O . ASN A 1 187 ? 2.596 22.172 5.285 1 90.94 187 ASN A O 1
ATOM 1416 N N . ILE A 1 188 ? 2.998 22.25 3.113 1 93.19 188 ILE A N 1
ATOM 1417 C CA . ILE A 1 188 ? 2.363 20.953 2.916 1 93.19 188 ILE A CA 1
ATOM 1418 C C . ILE A 1 188 ? 3.432 19.875 2.707 1 93.19 188 ILE A C 1
ATOM 1420 O O . ILE A 1 188 ? 3.111 18.719 2.455 1 93.19 188 ILE A O 1
ATOM 1424 N N . MET A 1 189 ? 4.676 20.25 2.846 1 94.5 189 MET A N 1
ATOM 1425 C CA . MET A 1 189 ? 5.793 19.359 2.557 1 94.5 189 MET A CA 1
ATOM 1426 C C . MET A 1 189 ? 5.699 18.078 3.383 1 94.5 189 MET A C 1
ATOM 1428 O O . MET A 1 189 ? 6.023 17 2.896 1 94.5 189 MET A O 1
ATOM 1432 N N . PRO A 1 190 ? 5.262 18.094 4.641 1 90.69 190 PRO A N 1
ATOM 1433 C CA . PRO A 1 190 ? 5.133 16.844 5.379 1 90.69 190 PRO A CA 1
ATOM 1434 C C . PRO A 1 190 ? 4.199 15.844 4.695 1 90.69 190 PRO A C 1
ATOM 1436 O O . PRO A 1 190 ? 4.492 14.648 4.641 1 90.69 190 PRO A O 1
ATOM 1439 N N . GLY A 1 191 ? 3.131 16.375 4.176 1 93.81 191 GLY A N 1
ATOM 1440 C CA . GLY A 1 191 ? 2.227 15.523 3.422 1 93.81 191 GLY A CA 1
ATOM 1441 C C . GLY A 1 191 ? 2.832 15.008 2.131 1 93.81 191 GLY A C 1
ATOM 1442 O O . GLY A 1 191 ? 2.641 13.844 1.772 1 93.81 191 GLY A O 1
ATOM 1443 N N . VAL A 1 192 ? 3.598 15.898 1.467 1 95.62 192 VAL A N 1
ATOM 1444 C CA . VAL A 1 192 ? 4.254 15.516 0.219 1 95.62 192 VAL A CA 1
ATOM 1445 C C . VAL A 1 192 ? 5.27 14.414 0.486 1 95.62 192 VAL A C 1
ATOM 1447 O O . VAL A 1 192 ? 5.285 13.391 -0.211 1 95.62 192 VAL A O 1
ATOM 1450 N N . ILE A 1 193 ? 6.047 14.578 1.491 1 93.69 193 ILE A N 1
ATOM 1451 C CA . ILE A 1 193 ? 7.082 13.609 1.827 1 93.69 193 ILE A CA 1
ATOM 1452 C C . ILE A 1 193 ? 6.438 12.273 2.193 1 93.69 193 ILE A C 1
ATOM 1454 O O . ILE A 1 193 ? 6.867 11.219 1.72 1 93.69 193 ILE A O 1
ATOM 1458 N N . SER A 1 194 ? 5.406 12.312 3.029 1 92.19 194 SER A N 1
ATOM 1459 C CA . SER A 1 194 ? 4.711 11.086 3.395 1 92.19 194 SER A CA 1
ATOM 1460 C C . SER A 1 194 ? 4.137 10.391 2.164 1 92.19 194 SER A C 1
ATOM 1462 O O . SER A 1 194 ? 4.238 9.164 2.035 1 92.19 194 SER A O 1
ATOM 1464 N N . GLY A 1 195 ? 3.557 11.172 1.302 1 94.94 195 GLY A N 1
ATOM 1465 C CA . GLY A 1 195 ? 3.02 10.617 0.068 1 94.94 195 GLY A CA 1
ATOM 1466 C C . GLY A 1 195 ? 4.082 9.984 -0.811 1 94.94 195 GLY A C 1
ATOM 1467 O O . GLY A 1 195 ? 3.854 8.922 -1.401 1 94.94 195 GLY A O 1
ATOM 1468 N N . LEU A 1 196 ? 5.242 10.641 -0.89 1 95.75 196 LEU A N 1
ATOM 1469 C CA . LEU A 1 196 ? 6.352 10.109 -1.675 1 95.75 196 LEU A CA 1
ATOM 1470 C C . LEU A 1 196 ? 6.84 8.789 -1.095 1 95.75 196 LEU A C 1
ATOM 1472 O O . LEU A 1 196 ? 7.145 7.852 -1.84 1 95.75 196 LEU A O 1
ATOM 1476 N N . VAL A 1 197 ? 6.895 8.742 0.161 1 90.75 197 VAL A N 1
ATOM 1477 C CA . VAL A 1 197 ? 7.32 7.52 0.832 1 90.75 197 VAL A CA 1
ATOM 1478 C C . VAL A 1 197 ? 6.336 6.391 0.522 1 90.75 197 VAL A C 1
ATOM 1480 O O . VAL A 1 197 ? 6.746 5.285 0.16 1 90.75 197 VAL A O 1
ATOM 1483 N N . PHE A 1 198 ? 5.066 6.68 0.594 1 92.5 198 PHE A N 1
ATOM 1484 C CA . PHE A 1 198 ? 4.047 5.668 0.357 1 92.5 198 PHE A CA 1
ATOM 1485 C C . PHE A 1 198 ? 4.043 5.23 -1.103 1 92.5 198 PHE A C 1
ATOM 1487 O O . PHE A 1 198 ? 3.9 4.043 -1.4 1 92.5 198 PHE A O 1
ATOM 1494 N N . ALA A 1 199 ? 4.223 6.188 -1.962 1 94.94 199 ALA A N 1
ATOM 1495 C CA . ALA A 1 199 ? 4.27 5.859 -3.385 1 94.94 199 ALA A CA 1
ATOM 1496 C C . ALA A 1 199 ? 5.477 4.984 -3.707 1 94.94 199 ALA A C 1
ATOM 1498 O O . ALA A 1 199 ? 5.379 4.055 -4.512 1 94.94 199 ALA A O 1
ATOM 1499 N N . PHE A 1 200 ? 6.594 5.316 -3.152 1 94.44 200 PHE A N 1
ATOM 1500 C CA . PHE A 1 200 ? 7.797 4.523 -3.385 1 94.44 200 PHE A CA 1
ATOM 1501 C C . PHE A 1 200 ? 7.613 3.098 -2.883 1 94.44 200 PHE A C 1
ATOM 1503 O O . PHE A 1 200 ? 7.934 2.139 -3.586 1 94.44 200 PHE A O 1
ATOM 1510 N N . ILE A 1 201 ? 7.098 2.959 -1.667 1 91.25 201 ILE A N 1
ATOM 1511 C CA . ILE A 1 201 ? 6.887 1.645 -1.068 1 91.25 201 ILE A CA 1
ATOM 1512 C C . ILE A 1 201 ? 5.902 0.842 -1.919 1 91.25 201 ILE A C 1
ATOM 1514 O O . ILE A 1 201 ? 6.094 -0.358 -2.131 1 91.25 201 ILE A O 1
ATOM 1518 N N . HIS A 1 202 ? 4.883 1.497 -2.338 1 92.44 202 HIS A N 1
ATOM 1519 C CA . HIS A 1 202 ? 3.885 0.859 -3.189 1 92.44 202 HIS A CA 1
ATOM 1520 C C . HIS A 1 202 ? 4.527 0.271 -4.441 1 92.44 20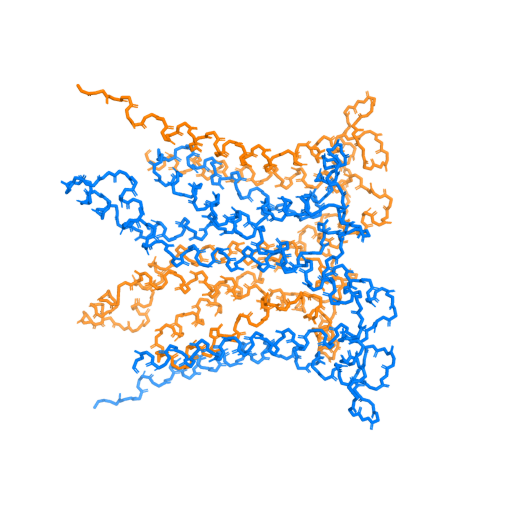2 HIS A C 1
ATOM 1522 O O . HIS A 1 202 ? 4.289 -0.89 -4.781 1 92.44 202 HIS A O 1
ATOM 1528 N N . SER A 1 203 ? 5.324 1.057 -5.078 1 95.69 203 SER A N 1
ATOM 1529 C CA . SER A 1 203 ? 5.961 0.613 -6.312 1 95.69 203 SER A CA 1
ATOM 1530 C C . SER A 1 203 ? 7.039 -0.428 -6.035 1 95.69 203 SER A C 1
ATOM 1532 O O . SER A 1 203 ? 7.133 -1.437 -6.738 1 95.69 203 SER A O 1
ATOM 1534 N N . TRP A 1 204 ? 7.801 -0.194 -5.051 1 93.69 204 TRP A N 1
ATOM 1535 C CA . TRP A 1 204 ? 8.93 -1.045 -4.688 1 93.69 204 TRP A CA 1
ATOM 1536 C C . TRP A 1 204 ? 8.469 -2.465 -4.383 1 93.69 204 TRP A C 1
ATOM 1538 O O . TRP A 1 204 ? 9.156 -3.434 -4.711 1 93.69 204 TRP A O 1
ATOM 1548 N N . ASP A 1 205 ? 7.301 -2.561 -3.855 1 92.75 205 ASP A N 1
ATOM 1549 C CA . ASP A 1 205 ? 6.824 -3.842 -3.34 1 92.75 205 ASP A CA 1
ATOM 1550 C C . ASP A 1 205 ? 5.75 -4.434 -4.246 1 92.75 205 ASP A C 1
ATOM 1552 O O . ASP A 1 205 ? 5.23 -5.52 -3.973 1 92.75 205 ASP A O 1
ATOM 1556 N N . GLU A 1 206 ? 5.484 -3.818 -5.25 1 94.81 206 GLU A N 1
ATOM 1557 C CA . GLU A 1 206 ? 4.355 -4.215 -6.086 1 94.81 206 GLU A CA 1
ATOM 1558 C C . GLU A 1 206 ? 4.652 -5.512 -6.832 1 94.81 206 GLU A C 1
ATOM 1560 O O . GLU A 1 206 ? 5.605 -5.586 -7.609 1 94.81 206 GLU A O 1
ATOM 1565 N N . LEU A 1 207 ? 3.861 -6.531 -6.656 1 93.81 207 LEU A N 1
ATOM 1566 C CA . LEU A 1 207 ? 4.062 -7.824 -7.297 1 93.81 207 LEU A CA 1
ATOM 1567 C C . LEU A 1 207 ? 2.947 -8.117 -8.289 1 93.81 207 LEU A C 1
ATOM 1569 O O . LEU A 1 207 ? 3.207 -8.594 -9.398 1 93.81 207 LEU A O 1
ATOM 1573 N N . VAL A 1 208 ? 1.748 -7.844 -7.945 1 92.81 208 VAL A N 1
ATOM 1574 C CA . VAL A 1 208 ? 0.573 -8.305 -8.672 1 92.81 208 VAL A CA 1
ATOM 1575 C C . VAL A 1 208 ? 0.545 -7.684 -10.062 1 92.81 208 VAL A C 1
ATOM 1577 O O . VAL A 1 208 ? 0.453 -8.391 -11.07 1 92.81 208 VAL A O 1
ATOM 1580 N N . ILE A 1 209 ? 0.711 -6.422 -10.117 1 93.38 209 ILE A N 1
ATOM 1581 C CA . ILE A 1 209 ? 0.732 -5.738 -11.406 1 93.38 209 ILE A CA 1
ATOM 1582 C C . ILE A 1 209 ? 1.9 -6.254 -12.25 1 93.38 209 ILE A C 1
ATOM 1584 O O . ILE A 1 209 ? 1.752 -6.496 -13.445 1 93.38 209 ILE A O 1
ATOM 1588 N N . ALA A 1 210 ? 3.004 -6.449 -11.602 1 94.94 210 ALA A N 1
ATOM 1589 C CA . ALA A 1 210 ? 4.199 -6.926 -12.289 1 94.94 210 ALA A CA 1
ATOM 1590 C C . ALA A 1 210 ? 3.971 -8.312 -12.891 1 94.94 210 ALA A C 1
ATOM 1592 O O . ALA A 1 210 ? 4.504 -8.633 -13.953 1 94.94 210 ALA A O 1
ATOM 1593 N N . LEU A 1 211 ? 3.209 -9.117 -12.25 1 93 211 LEU A N 1
ATOM 1594 C CA . LEU A 1 211 ? 2.941 -10.453 -12.75 1 93 211 LEU A CA 1
ATOM 1595 C C . LEU A 1 211 ? 2.152 -10.398 -14.055 1 93 211 LEU A C 1
ATOM 1597 O O . LEU A 1 211 ? 2.217 -11.328 -14.867 1 93 211 LEU A O 1
ATOM 1601 N N . PHE A 1 212 ? 1.457 -9.328 -14.227 1 91.25 212 PHE A N 1
ATOM 1602 C CA . PHE A 1 212 ? 0.601 -9.227 -15.398 1 91.25 212 PHE A CA 1
ATOM 1603 C C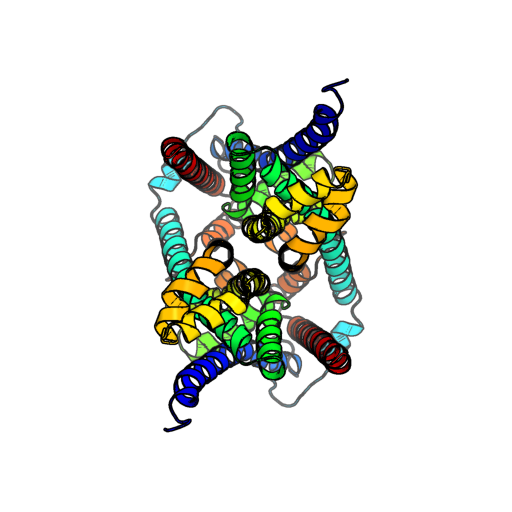 . PHE A 1 212 ? 1.312 -8.492 -16.531 1 91.25 212 PHE A C 1
ATOM 1605 O O . PHE A 1 212 ? 1.137 -8.82 -17.703 1 91.25 212 PHE A O 1
ATOM 1612 N N . ILE A 1 213 ? 2.094 -7.508 -16.188 1 94.19 213 ILE A N 1
ATOM 1613 C CA . ILE A 1 213 ? 2.49 -6.633 -17.281 1 94.19 213 ILE A CA 1
ATOM 1614 C C . ILE A 1 213 ? 4.012 -6.625 -17.406 1 94.19 213 ILE A C 1
ATOM 1616 O O . ILE A 1 213 ? 4.555 -6.066 -18.375 1 94.19 213 ILE A O 1
ATOM 1620 N N . ALA A 1 214 ? 4.695 -7.219 -16.453 1 93.94 214 ALA A N 1
ATOM 1621 C CA . ALA A 1 214 ? 6.141 -7.375 -16.594 1 93.94 214 ALA A CA 1
ATOM 1622 C C . ALA A 1 214 ? 6.488 -8.688 -17.281 1 93.94 214 ALA A C 1
ATOM 1624 O O . ALA A 1 214 ? 5.633 -9.555 -17.453 1 93.94 214 ALA A O 1
ATOM 1625 N N . GLY A 1 215 ? 7.719 -8.781 -17.844 1 93.62 215 GLY A N 1
ATOM 1626 C CA . GLY A 1 215 ? 8.219 -9.969 -18.516 1 93.62 215 GLY A CA 1
ATOM 1627 C C . GLY A 1 215 ? 9.727 -10.117 -18.438 1 93.62 215 GLY A C 1
ATOM 1628 O O . GLY A 1 215 ? 10.32 -9.844 -17.391 1 93.62 215 GLY A O 1
ATOM 1629 N N . ARG A 1 216 ? 10.289 -10.586 -19.438 1 92.75 216 ARG A N 1
ATOM 1630 C CA . ARG A 1 216 ? 11.719 -10.859 -19.469 1 92.75 216 ARG A CA 1
ATOM 1631 C C . ARG A 1 216 ? 12.523 -9.562 -19.547 1 92.75 216 ARG A C 1
ATOM 1633 O O . ARG A 1 216 ? 13.617 -9.469 -18.984 1 92.75 216 ARG A O 1
ATOM 1640 N N . ASN A 1 217 ? 11.961 -8.594 -20.203 1 95.25 217 ASN A N 1
ATOM 1641 C CA . ASN A 1 217 ? 12.68 -7.336 -20.391 1 95.25 217 ASN A CA 1
ATOM 1642 C C . ASN A 1 217 ? 12.68 -6.496 -19.109 1 95.25 217 ASN A C 1
ATOM 1644 O O . ASN A 1 217 ? 13.602 -5.715 -18.875 1 95.25 217 ASN A O 1
ATOM 1648 N N . VAL A 1 218 ? 11.672 -6.582 -18.438 1 96.94 218 VAL A N 1
ATOM 1649 C CA . VAL A 1 218 ? 11.547 -5.926 -17.141 1 96.94 218 VAL A CA 1
ATOM 1650 C C . VAL A 1 218 ? 11.172 -6.957 -16.078 1 96.94 218 VAL A C 1
ATOM 1652 O O . VAL A 1 218 ? 10.094 -7.555 -16.141 1 96.94 218 VAL A O 1
ATOM 1655 N N . PHE A 1 219 ? 12.094 -7.094 -15.188 1 97.5 219 PHE A N 1
ATOM 1656 C CA . PHE A 1 219 ? 11.93 -8.117 -14.156 1 97.5 219 PHE A CA 1
ATOM 1657 C C . PHE A 1 219 ? 12.219 -7.543 -12.773 1 97.5 219 PHE A C 1
ATOM 1659 O O . PHE A 1 219 ? 13.359 -7.578 -12.305 1 97.5 219 PHE A O 1
ATOM 1666 N N . THR A 1 220 ? 11.133 -7.172 -12.094 1 97 220 THR A N 1
ATOM 1667 C CA . THR A 1 220 ? 11.281 -6.449 -10.836 1 97 220 THR A CA 1
ATOM 1668 C C . THR A 1 220 ? 11.688 -7.395 -9.711 1 97 220 THR A C 1
ATOM 1670 O O . THR A 1 220 ? 11.609 -8.617 -9.867 1 97 220 THR A O 1
ATOM 1673 N N . LEU A 1 221 ? 12.156 -6.844 -8.672 1 94.94 221 LEU A N 1
ATOM 1674 C CA . LEU A 1 221 ? 12.625 -7.598 -7.52 1 94.94 221 LEU A CA 1
ATOM 1675 C C . LEU A 1 221 ? 11.516 -8.477 -6.957 1 94.94 221 LEU A C 1
ATOM 1677 O O . LEU A 1 221 ? 11.727 -9.664 -6.707 1 94.94 221 LEU A O 1
ATOM 1681 N N . PRO A 1 222 ? 10.273 -7.957 -6.781 1 93.88 222 PRO A N 1
ATOM 1682 C CA . PRO A 1 222 ? 9.211 -8.828 -6.273 1 93.88 222 PRO A CA 1
ATOM 1683 C C . PRO A 1 222 ? 8.922 -10.008 -7.199 1 93.88 222 PRO A C 1
ATOM 1685 O O . PRO A 1 222 ? 8.641 -11.109 -6.727 1 93.88 222 PRO A O 1
ATOM 1688 N N . ARG A 1 223 ? 8.992 -9.758 -8.469 1 93.75 223 ARG A N 1
ATOM 1689 C CA . ARG A 1 223 ? 8.812 -10.852 -9.422 1 93.75 223 ARG A CA 1
ATOM 1690 C C . ARG A 1 223 ? 9.914 -11.891 -9.273 1 93.75 223 ARG A C 1
ATOM 1692 O O . ARG A 1 223 ? 9.648 -13.094 -9.336 1 93.75 223 ARG A O 1
ATOM 1699 N N . ARG A 1 224 ? 11.125 -11.422 -9.156 1 93.56 224 ARG A N 1
ATOM 1700 C CA . ARG A 1 224 ? 12.242 -12.336 -8.953 1 93.56 224 ARG A CA 1
ATOM 1701 C C . ARG A 1 224 ? 12.07 -13.148 -7.68 1 93.56 224 ARG A C 1
ATOM 1703 O O . ARG A 1 224 ? 12.305 -14.359 -7.672 1 93.56 224 ARG A O 1
ATOM 1710 N N . MET A 1 225 ? 11.695 -12.516 -6.652 1 91.19 225 MET A N 1
ATOM 1711 C CA . MET A 1 225 ? 11.453 -13.203 -5.383 1 91.19 225 MET A CA 1
ATOM 1712 C C . MET A 1 225 ? 10.32 -14.219 -5.52 1 91.19 225 MET A C 1
ATOM 1714 O O . MET A 1 225 ? 10.406 -15.32 -4.98 1 91.19 225 MET A O 1
ATOM 1718 N N . TRP A 1 226 ? 9.305 -13.805 -6.219 1 90.69 226 TRP A N 1
ATOM 1719 C CA . TRP A 1 226 ? 8.18 -14.703 -6.473 1 90.69 226 TRP A CA 1
ATOM 1720 C C . TRP A 1 226 ? 8.641 -15.961 -7.203 1 90.69 226 TRP A C 1
ATOM 1722 O O . TRP A 1 226 ? 8.25 -17.078 -6.844 1 90.69 226 TRP A O 1
ATOM 1732 N N . ASP A 1 227 ? 9.438 -15.766 -8.195 1 89.19 227 ASP A N 1
ATOM 1733 C CA . ASP A 1 227 ? 9.977 -16.891 -8.945 1 89.19 227 ASP A CA 1
ATOM 1734 C C . ASP A 1 227 ? 10.852 -17.781 -8.055 1 89.19 227 ASP A C 1
ATOM 1736 O O . ASP A 1 227 ? 10.859 -19 -8.195 1 89.19 227 ASP A O 1
ATOM 1740 N N . GLY A 1 228 ? 11.594 -17.141 -7.207 1 84.19 228 GLY A N 1
ATOM 1741 C CA . GLY A 1 228 ? 12.43 -17.891 -6.273 1 84.19 228 GLY A CA 1
ATOM 1742 C C . GLY A 1 228 ? 11.633 -18.766 -5.328 1 84.19 228 GLY A C 1
ATOM 1743 O O . GLY A 1 228 ? 12.055 -19.875 -4.992 1 84.19 228 GLY A O 1
ATOM 1744 N N . ILE A 1 229 ? 10.523 -18.328 -4.887 1 81.56 229 ILE A N 1
ATOM 1745 C CA . ILE A 1 229 ? 9.656 -19.094 -4 1 81.56 229 ILE A CA 1
ATOM 1746 C C . ILE A 1 229 ? 9.062 -20.281 -4.754 1 81.56 229 ILE A C 1
ATOM 1748 O O . ILE A 1 229 ? 9.008 -21.406 -4.227 1 81.56 229 ILE A O 1
ATOM 1752 N N . ASN A 1 230 ? 8.664 -19.984 -5.938 1 79.75 230 ASN A N 1
ATOM 1753 C CA . ASN A 1 230 ? 8.023 -21.031 -6.73 1 79.75 230 ASN A CA 1
ATOM 1754 C C . ASN A 1 230 ? 9.047 -22.031 -7.254 1 79.75 230 ASN A C 1
ATOM 1756 O O . ASN A 1 230 ? 8.688 -23.172 -7.578 1 79.75 230 ASN A O 1
ATOM 1760 N N . GLU A 1 231 ? 10.234 -21.422 -7.305 1 78.88 231 GLU A N 1
ATOM 1761 C CA . GLU A 1 231 ? 11.297 -22.297 -7.797 1 78.88 231 GLU A CA 1
ATOM 1762 C C . GLU A 1 231 ? 12.234 -22.719 -6.668 1 78.88 231 GLU A C 1
ATOM 1764 O O . GLU A 1 231 ? 13.281 -22.094 -6.461 1 78.88 231 GLU A O 1
ATOM 1769 N N . HIS A 1 232 ? 11.977 -23.578 -5.957 1 72.12 232 HIS A N 1
ATOM 1770 C CA . HIS A 1 232 ? 12.836 -24.297 -5.016 1 72.12 232 HIS A CA 1
ATOM 1771 C C . HIS A 1 232 ? 13.102 -23.453 -3.773 1 72.12 232 HIS A C 1
ATOM 1773 O O . HIS A 1 232 ? 14.156 -23.578 -3.148 1 72.12 232 HIS A O 1
ATOM 1779 N N . PHE A 1 233 ? 12.414 -22.453 -3.467 1 80.5 233 PHE A N 1
ATOM 1780 C CA . PHE A 1 233 ? 12.57 -21.688 -2.236 1 80.5 233 PHE A CA 1
ATOM 1781 C C . PHE A 1 233 ? 14.008 -21.219 -2.068 1 80.5 233 PHE A C 1
ATOM 1783 O O . PHE A 1 233 ? 14.633 -21.469 -1.034 1 80.5 233 PHE A O 1
ATOM 1790 N N . ASP A 1 234 ? 14.57 -20.5 -3.033 1 86.94 234 ASP A N 1
ATOM 1791 C CA . ASP A 1 234 ? 15.93 -19.969 -3.084 1 86.94 234 ASP A CA 1
ATOM 1792 C C . ASP A 1 234 ? 16.203 -19.047 -1.903 1 86.94 234 ASP A C 1
ATOM 1794 O O . ASP A 1 234 ? 15.609 -17.969 -1.809 1 86.94 234 ASP A O 1
ATOM 1798 N N . PRO A 1 235 ? 17.203 -19.453 -1.033 1 90.69 235 PRO A N 1
ATOM 1799 C CA . PRO A 1 235 ? 17.469 -18.641 0.158 1 90.69 235 PRO A CA 1
ATOM 1800 C C . PRO A 1 235 ? 18.109 -17.297 -0.174 1 90.69 235 PRO A C 1
ATOM 1802 O O . PRO A 1 235 ? 18.25 -16.438 0.704 1 90.69 235 PRO A O 1
ATOM 1805 N N . THR A 1 236 ? 18.438 -17.078 -1.427 1 91.75 236 THR A N 1
ATOM 1806 C CA . THR A 1 236 ? 18.984 -15.789 -1.838 1 91.75 236 THR A CA 1
ATOM 1807 C C . THR A 1 236 ? 18 -14.664 -1.53 1 91.75 236 THR A C 1
ATOM 1809 O O . THR A 1 236 ? 18.406 -13.539 -1.246 1 91.75 236 THR A O 1
ATOM 1812 N N . MET A 1 237 ? 16.766 -15.047 -1.521 1 88.94 237 MET A N 1
ATOM 1813 C CA . MET A 1 237 ? 15.75 -14.055 -1.193 1 88.94 237 MET A CA 1
ATOM 1814 C C . MET A 1 237 ? 15.93 -13.539 0.23 1 88.94 237 MET A C 1
ATOM 1816 O O . MET A 1 237 ? 15.719 -12.352 0.496 1 88.94 237 MET A O 1
ATOM 1820 N N . ALA A 1 238 ? 16.281 -14.438 1.071 1 89.5 238 ALA A N 1
ATOM 1821 C CA . ALA A 1 238 ? 16.531 -14.031 2.455 1 89.5 238 ALA A CA 1
ATOM 1822 C C . ALA A 1 238 ? 17.766 -13.133 2.557 1 89.5 238 ALA A C 1
ATOM 1824 O O . ALA A 1 238 ? 17.781 -12.195 3.352 1 89.5 238 ALA A O 1
ATOM 1825 N N . ALA A 1 239 ? 18.719 -13.43 1.792 1 93.25 239 ALA A N 1
ATOM 1826 C CA . ALA A 1 239 ? 19.906 -12.586 1.753 1 93.25 239 ALA A CA 1
ATOM 1827 C C . ALA A 1 239 ? 19.578 -11.195 1.233 1 93.25 239 ALA A C 1
ATOM 1829 O O . ALA A 1 239 ? 20.047 -10.188 1.782 1 93.25 239 ALA A O 1
ATOM 1830 N N . VAL A 1 240 ? 18.797 -11.156 0.169 1 90.81 240 VAL A N 1
ATOM 1831 C CA . VAL A 1 240 ? 18.359 -9.875 -0.383 1 90.81 240 VAL A CA 1
ATOM 1832 C C . VAL A 1 240 ? 17.609 -9.086 0.688 1 90.81 240 VAL A C 1
ATOM 1834 O O . VAL A 1 240 ? 17.875 -7.895 0.885 1 90.81 240 VAL A O 1
ATOM 1837 N N . ALA A 1 241 ? 16.703 -9.75 1.354 1 86.38 241 ALA A N 1
ATOM 1838 C CA . ALA A 1 241 ? 15.93 -9.109 2.408 1 86.38 241 ALA A CA 1
ATOM 1839 C C . ALA A 1 241 ? 16.844 -8.539 3.492 1 86.38 241 ALA A C 1
ATOM 1841 O O . ALA A 1 241 ? 16.656 -7.398 3.93 1 86.38 241 ALA A O 1
ATOM 1842 N N . THR A 1 242 ? 17.766 -9.266 3.859 1 88.75 242 THR A N 1
ATOM 1843 C CA . THR A 1 242 ? 18.672 -8.867 4.926 1 88.75 242 THR A CA 1
ATOM 1844 C C . THR A 1 242 ? 19.516 -7.664 4.5 1 88.75 242 THR A C 1
ATOM 1846 O O . THR A 1 242 ? 19.719 -6.734 5.285 1 88.75 242 THR A O 1
ATOM 1849 N N . VAL A 1 243 ? 19.938 -7.684 3.338 1 90.38 243 VAL A N 1
ATOM 1850 C CA . VAL A 1 243 ? 20.734 -6.57 2.824 1 90.38 243 VAL A CA 1
ATOM 1851 C C . VAL A 1 243 ? 19.875 -5.309 2.77 1 90.38 243 VAL A C 1
ATOM 1853 O O . VAL A 1 243 ? 20.328 -4.223 3.129 1 90.38 243 VAL A O 1
ATOM 1856 N N . LEU A 1 244 ? 18.672 -5.48 2.316 1 83.44 244 LEU A N 1
ATOM 1857 C CA . LEU A 1 244 ? 17.766 -4.34 2.221 1 83.44 244 LEU A CA 1
ATOM 1858 C C . LEU A 1 244 ? 17.438 -3.795 3.605 1 83.44 244 LEU A C 1
ATOM 1860 O O . LEU A 1 244 ? 17.328 -2.58 3.795 1 83.44 244 LEU A O 1
ATOM 1864 N N . ILE A 1 245 ? 17.219 -4.652 4.527 1 82.31 245 ILE A N 1
ATOM 1865 C CA . ILE A 1 245 ? 17 -4.25 5.914 1 82.31 245 ILE A CA 1
ATOM 1866 C C . ILE A 1 245 ? 18.203 -3.477 6.43 1 82.31 245 ILE A C 1
ATOM 1868 O O . ILE A 1 245 ? 18.062 -2.404 7.02 1 82.31 245 ILE A O 1
ATOM 1872 N N . ALA A 1 246 ? 19.359 -3.988 6.223 1 85 246 ALA A N 1
ATOM 1873 C CA . ALA A 1 246 ? 20.594 -3.348 6.668 1 85 246 ALA A CA 1
ATOM 1874 C C . ALA A 1 246 ? 20.75 -1.964 6.043 1 85 246 ALA A C 1
ATOM 1876 O O . ALA A 1 246 ? 21.109 -1.003 6.734 1 85 246 ALA A O 1
ATOM 1877 N N . LEU A 1 247 ? 20.469 -1.921 4.777 1 82.81 247 LEU A N 1
ATOM 1878 C CA . LEU A 1 247 ? 20.578 -0.642 4.082 1 82.81 247 LEU A CA 1
ATOM 1879 C C . LEU A 1 247 ? 19.594 0.37 4.66 1 82.81 247 LEU A C 1
ATOM 1881 O O . LEU A 1 247 ? 19.938 1.541 4.84 1 82.81 247 LEU A O 1
ATOM 1885 N N . THR A 1 248 ? 18.438 -0.1 4.945 1 75.19 248 THR A N 1
ATOM 1886 C CA . THR A 1 248 ? 17.422 0.776 5.52 1 75.19 248 THR A CA 1
ATOM 1887 C C . THR A 1 248 ? 17.859 1.267 6.898 1 75.19 248 THR A C 1
ATOM 1889 O O . THR A 1 248 ? 17.75 2.457 7.203 1 75.19 248 THR A O 1
ATOM 1892 N N . VAL A 1 249 ? 18.359 0.431 7.688 1 75.94 249 VAL A N 1
ATOM 1893 C CA . VAL A 1 249 ? 18.812 0.769 9.031 1 75.94 249 VAL A CA 1
ATOM 1894 C C . VAL A 1 249 ? 19.969 1.748 8.961 1 75.94 249 VAL A C 1
ATOM 1896 O O . VAL A 1 249 ? 20.031 2.709 9.734 1 75.94 249 VAL A O 1
ATOM 1899 N N . ILE A 1 250 ? 20.828 1.536 8.055 1 80.38 250 ILE A N 1
ATOM 1900 C CA . ILE A 1 250 ? 21.984 2.395 7.891 1 80.38 250 ILE A CA 1
ATOM 1901 C C . ILE A 1 250 ? 21.547 3.793 7.461 1 80.38 250 ILE A C 1
ATOM 1903 O O . ILE A 1 250 ? 22.031 4.793 7.992 1 80.38 250 ILE A O 1
ATOM 1907 N N . LEU A 1 251 ? 20.656 3.82 6.527 1 72.75 251 LEU A N 1
ATOM 1908 C CA . LEU A 1 251 ? 20.172 5.109 6.043 1 72.75 251 LEU A CA 1
ATOM 1909 C C . LEU A 1 251 ? 19.453 5.871 7.152 1 72.75 251 LEU A C 1
ATOM 1911 O O . LEU A 1 251 ? 19.609 7.086 7.289 1 72.75 251 LEU A O 1
ATOM 1915 N N . LEU A 1 252 ? 18.75 5.191 7.898 1 69.5 252 LEU A N 1
ATOM 1916 C CA . LEU A 1 252 ? 18.031 5.824 9 1 69.5 252 LEU A CA 1
ATOM 1917 C C . LEU A 1 252 ? 19 6.281 10.086 1 69.5 252 LEU A C 1
ATOM 1919 O O . LEU A 1 252 ? 18.828 7.355 10.664 1 69.5 252 LEU A O 1
ATOM 1923 N N . ALA A 1 253 ? 19.953 5.445 10.344 1 72.94 253 ALA A N 1
ATOM 1924 C CA . ALA A 1 253 ? 20.984 5.809 11.312 1 72.94 253 ALA A CA 1
ATOM 1925 C C . ALA A 1 253 ? 21.766 7.027 10.844 1 72.94 253 ALA A C 1
ATOM 1927 O O . ALA A 1 253 ? 22.094 7.914 11.648 1 72.94 253 ALA A O 1
ATOM 1928 N N . ALA A 1 254 ? 22.047 7 9.641 1 74.56 254 ALA A N 1
ATOM 1929 C CA . ALA A 1 254 ? 22.766 8.141 9.07 1 74.56 254 ALA A CA 1
ATOM 1930 C C . ALA A 1 254 ? 21.953 9.422 9.211 1 74.56 254 ALA A C 1
ATOM 1932 O O . ALA A 1 254 ? 22.5 10.477 9.539 1 74.56 254 ALA A O 1
ATOM 1933 N N . GLU A 1 255 ? 20.719 9.297 8.992 1 65.06 255 GLU A N 1
ATOM 1934 C CA . GLU A 1 255 ? 19.828 10.445 9.156 1 65.06 255 GLU A CA 1
ATOM 1935 C C . GLU A 1 255 ? 19.797 10.914 10.609 1 65.06 255 GLU A C 1
ATOM 1937 O O . GLU A 1 255 ? 19.797 12.117 10.883 1 65.06 255 GLU A O 1
ATOM 1942 N N . PHE A 1 256 ? 19.781 10 11.43 1 66.12 256 PHE A N 1
ATOM 1943 C CA . PHE A 1 256 ? 19.766 10.289 12.859 1 66.12 256 PHE A CA 1
ATOM 1944 C C . PHE A 1 256 ? 21.047 11 13.281 1 66.12 256 PHE A C 1
ATOM 1946 O O . PHE A 1 256 ? 21.016 11.969 14.047 1 66.12 256 PHE A O 1
ATOM 1953 N N . PHE A 1 257 ? 22 10.492 12.742 1 68.69 257 PHE A N 1
ATOM 1954 C CA . PHE A 1 257 ? 23.297 11.07 13.102 1 68.69 257 PHE A CA 1
ATOM 1955 C C . PHE A 1 257 ? 23.453 12.453 12.492 1 68.69 257 PHE A C 1
ATOM 1957 O O . PHE A 1 257 ? 24 13.359 13.125 1 68.69 257 PHE A O 1
ATOM 1964 N N . LEU A 1 258 ? 23 12.602 11.391 1 62.94 258 LEU A N 1
ATOM 1965 C CA . LEU A 1 258 ? 23.109 13.891 10.711 1 62.94 258 LEU A CA 1
ATOM 1966 C C . LEU A 1 258 ? 22.188 14.922 11.352 1 62.94 258 LEU A C 1
ATOM 1968 O O . LEU A 1 258 ? 22.562 16.094 11.453 1 62.94 258 LEU A O 1
ATOM 1972 N N . ARG A 1 259 ? 21.094 14.531 11.688 1 60.16 259 ARG A N 1
ATOM 1973 C CA . ARG A 1 259 ? 20.172 15.445 12.352 1 60.16 259 ARG A CA 1
ATOM 1974 C C . ARG A 1 259 ? 20.641 15.773 13.766 1 60.16 259 ARG A C 1
ATOM 1976 O O . ARG A 1 259 ? 20.453 16.891 14.25 1 60.16 259 ARG A O 1
ATOM 1983 N N . GLY A 1 260 ? 21.031 14.734 14.484 1 56.69 260 GLY A N 1
ATOM 1984 C CA . GLY A 1 260 ? 21.594 15.008 15.789 1 56.69 260 GLY A CA 1
ATOM 1985 C C . GLY A 1 260 ? 22.766 15.969 15.742 1 56.69 260 GLY A C 1
ATOM 1986 O O . GLY A 1 260 ? 22.984 16.734 16.688 1 56.69 260 GLY A O 1
ATOM 1987 N N . ARG A 1 261 ? 23.438 15.906 14.711 1 50.5 261 ARG A N 1
ATOM 1988 C CA . ARG A 1 261 ? 24.516 16.859 14.617 1 50.5 261 ARG A CA 1
ATOM 1989 C C . ARG A 1 261 ? 23.984 18.281 14.383 1 50.5 261 ARG A C 1
ATOM 1991 O O . ARG A 1 261 ? 24.625 19.266 14.773 1 50.5 261 ARG A O 1
ATOM 1998 N N . LYS A 1 262 ? 22.922 18.344 13.867 1 46.12 262 LYS A N 1
ATOM 1999 C CA . LYS A 1 262 ? 22.438 19.703 13.641 1 46.12 262 LYS A CA 1
ATOM 2000 C C . LYS A 1 262 ? 21.797 20.281 14.906 1 46.12 262 LYS A C 1
ATOM 2002 O O . LYS A 1 262 ? 21.469 21.469 14.953 1 46.12 262 LYS A O 1
ATOM 2007 N N . ARG A 1 263 ? 21.578 19.578 15.938 1 43.66 263 ARG A N 1
ATOM 2008 C CA . ARG A 1 263 ? 21.234 20.234 17.188 1 43.66 263 ARG A CA 1
ATOM 2009 C C . ARG A 1 263 ? 22.484 20.453 18.047 1 43.66 263 ARG A C 1
ATOM 2011 O O . ARG A 1 263 ? 23.359 19.594 18.109 1 43.66 263 ARG A O 1
ATOM 2018 N N . MET B 1 1 ? -9.734 45.688 -16.156 1 30.41 1 MET B N 1
ATOM 2019 C CA . MET B 1 1 ? -8.492 44.906 -16.031 1 30.41 1 MET B CA 1
ATOM 2020 C C . MET B 1 1 ? -8.781 43.438 -15.859 1 30.41 1 MET B C 1
ATOM 2022 O O . MET B 1 1 ? -9.617 43.031 -15.047 1 30.41 1 MET B O 1
ATOM 2026 N N . SER B 1 2 ? -8.297 42.438 -16.75 1 32.09 2 SER B N 1
ATOM 2027 C CA . SER B 1 2 ? -8.773 41.25 -17.438 1 32.09 2 SER B CA 1
ATOM 2028 C C . SER B 1 2 ? -8.82 40.031 -16.5 1 32.09 2 SER B C 1
ATOM 2030 O O . SER B 1 2 ? -7.848 39.75 -15.781 1 32.09 2 SER B O 1
ATOM 2032 N N . ASP B 1 3 ? -9.93 39.562 -16.109 1 36.28 3 ASP B N 1
ATOM 2033 C CA . ASP B 1 3 ? -10.539 38.344 -15.594 1 36.28 3 ASP B CA 1
ATOM 2034 C C . ASP B 1 3 ? -9.898 37.094 -16.234 1 36.28 3 ASP B C 1
ATOM 2036 O O . ASP B 1 3 ? -10.422 36 -16.094 1 36.28 3 ASP B O 1
ATOM 2040 N N . THR B 1 4 ? -9.109 37.375 -17.312 1 37.03 4 THR B N 1
ATOM 2041 C CA . THR B 1 4 ? -8.539 36.312 -18.141 1 37.03 4 THR B CA 1
ATOM 2042 C C . THR B 1 4 ? -7.484 35.531 -17.359 1 37.03 4 THR B C 1
ATOM 2044 O O . THR B 1 4 ? -6.957 34.531 -17.859 1 37.03 4 THR B O 1
ATOM 2047 N N . LEU B 1 5 ? -6.742 36.125 -16.453 1 37.28 5 LEU B N 1
ATOM 2048 C CA . LEU B 1 5 ? -5.57 35.562 -15.773 1 37.28 5 LEU B CA 1
ATOM 2049 C C . LEU B 1 5 ? -5.953 34.375 -14.898 1 37.28 5 LEU B C 1
ATOM 2051 O O . LEU B 1 5 ? -5.078 33.688 -14.383 1 37.28 5 LEU B O 1
ATOM 2055 N N . ARG B 1 6 ? -7.113 34.375 -14.32 1 43.59 6 ARG B N 1
ATOM 2056 C CA . ARG B 1 6 ? -7.645 33.406 -13.367 1 43.59 6 ARG B CA 1
ATOM 2057 C C . ARG B 1 6 ? -7.945 32.062 -14.047 1 43.59 6 ARG B C 1
ATOM 2059 O O . ARG B 1 6 ? -8.133 31.062 -13.375 1 43.59 6 ARG B O 1
ATOM 2066 N N . GLN B 1 7 ? -8.117 32 -15.445 1 46.41 7 GLN B N 1
ATOM 2067 C CA . GLN B 1 7 ? -8.758 30.938 -16.203 1 46.41 7 GLN B CA 1
ATOM 2068 C C . GLN B 1 7 ? -7.734 29.906 -16.656 1 46.41 7 GLN B C 1
ATOM 2070 O O . GLN B 1 7 ? -8.039 28.703 -16.719 1 46.41 7 GLN B O 1
ATOM 2075 N N . GLU B 1 8 ? -6.566 30.234 -17.109 1 47.91 8 GLU B N 1
ATOM 2076 C CA . GLU B 1 8 ? -5.648 29.359 -17.844 1 47.91 8 GLU B CA 1
ATOM 2077 C C . GLU B 1 8 ? -5.047 28.297 -16.922 1 47.91 8 GLU B C 1
ATOM 2079 O O . GLU B 1 8 ? -4.945 27.125 -17.312 1 47.91 8 GLU B O 1
ATOM 2084 N N . PRO B 1 9 ? -4.426 28.766 -15.875 1 51.75 9 PRO B N 1
ATOM 2085 C CA . PRO B 1 9 ? -3.836 27.734 -15.016 1 51.75 9 PRO B CA 1
ATOM 2086 C C . PRO B 1 9 ? -4.859 26.719 -14.531 1 51.75 9 PRO B C 1
ATOM 2088 O O . PRO B 1 9 ? -4.52 25.547 -14.312 1 51.75 9 PRO B O 1
ATOM 2091 N N . ALA B 1 10 ? -6.094 27.234 -14.57 1 56.69 10 ALA B N 1
ATOM 2092 C CA . ALA B 1 10 ? -7.203 26.375 -14.18 1 56.69 10 ALA B CA 1
ATOM 2093 C C . ALA B 1 10 ? -7.453 25.297 -15.227 1 56.69 10 ALA B C 1
ATOM 2095 O O . ALA B 1 10 ? -7.73 24.141 -14.891 1 56.69 10 ALA B O 1
ATOM 2096 N N . LEU B 1 11 ? -7.219 25.734 -16.531 1 57.19 11 LEU B N 1
ATOM 2097 C CA . LEU B 1 11 ? -7.492 24.781 -17.594 1 57.19 11 LEU B CA 1
ATOM 2098 C C . LEU B 1 11 ? -6.453 23.656 -17.609 1 57.19 11 LEU B C 1
ATOM 2100 O O . LEU B 1 11 ? -6.785 22.5 -17.828 1 57.19 11 LEU B O 1
ATOM 2104 N N . LEU B 1 12 ? -5.215 24 -17.391 1 56.91 12 LEU B N 1
ATOM 2105 C CA . LEU B 1 12 ? -4.16 23 -17.391 1 56.91 12 LEU B CA 1
ATOM 2106 C C . LEU B 1 12 ? -4.312 22.062 -16.188 1 56.91 12 LEU B C 1
ATOM 2108 O O . LEU B 1 12 ? -4.137 20.844 -16.328 1 56.91 12 LEU B O 1
ATOM 2112 N N . THR B 1 13 ? -4.668 22.75 -15.25 1 59.53 13 THR B N 1
ATOM 2113 C CA . THR B 1 13 ? -4.871 21.922 -14.062 1 59.53 13 THR B CA 1
ATOM 2114 C C . THR B 1 13 ? -6.098 21.031 -14.227 1 59.53 13 THR B C 1
ATOM 2116 O O . THR B 1 13 ? -6.07 19.859 -13.859 1 59.53 13 THR B O 1
ATOM 2119 N N . LYS B 1 14 ? -7.066 21.641 -14.828 1 61.94 14 LYS B N 1
ATOM 2120 C CA . LYS B 1 14 ? -8.273 20.859 -15.078 1 61.94 14 LYS B CA 1
ATOM 2121 C C . LYS B 1 14 ? -8 19.734 -16.078 1 61.94 14 LYS B C 1
ATOM 2123 O O . LYS B 1 14 ? -8.461 18.609 -15.898 1 61.94 14 LYS B O 1
ATOM 2128 N N . SER B 1 15 ? -7.336 20.062 -17.078 1 60.38 15 SER B N 1
ATOM 2129 C CA . SER B 1 15 ? -7.031 19.062 -18.094 1 60.38 15 SER B CA 1
ATOM 2130 C C . SER B 1 15 ? -6.164 17.938 -17.531 1 60.38 15 SER B C 1
ATOM 2132 O O . SER B 1 15 ? -6.379 16.766 -17.844 1 60.38 15 SER B O 1
ATOM 2134 N N . PHE B 1 16 ? -5.281 18.344 -16.766 1 60.53 16 PHE B N 1
ATOM 2135 C CA . PHE B 1 16 ? -4.398 17.359 -16.156 1 60.53 16 PHE B CA 1
ATOM 2136 C C . PHE B 1 16 ? -5.172 16.469 -15.188 1 60.53 16 PHE B C 1
ATOM 2138 O O . PHE B 1 16 ? -4.984 15.242 -15.18 1 60.53 16 PHE B O 1
ATOM 2145 N N . ALA B 1 17 ? -6.039 17.094 -14.508 1 62.81 17 ALA B N 1
ATOM 2146 C CA . ALA B 1 17 ? -6.898 16.328 -13.609 1 62.81 17 ALA B CA 1
ATOM 2147 C C . ALA B 1 17 ? -7.738 15.305 -14.375 1 62.81 17 ALA B C 1
ATOM 2149 O O . ALA B 1 17 ? -7.855 14.148 -13.969 1 62.81 17 ALA B O 1
ATOM 2150 N N . TRP B 1 18 ? -8.211 15.742 -15.445 1 63.31 18 TRP B N 1
ATOM 2151 C CA . TRP B 1 18 ? -9.047 14.867 -16.266 1 63.31 18 TRP B CA 1
ATOM 2152 C C . TRP B 1 18 ? -8.219 13.734 -16.859 1 63.31 18 TRP B C 1
ATOM 2154 O O . TRP B 1 18 ? -8.688 12.594 -16.938 1 63.31 18 TRP B O 1
ATOM 2164 N N . MET B 1 19 ? -7.059 14.047 -17.234 1 62.78 19 MET B N 1
ATOM 2165 C CA . MET B 1 19 ? -6.184 13.031 -17.812 1 62.78 19 MET B CA 1
ATOM 2166 C C . MET B 1 19 ? -5.844 11.953 -16.781 1 62.78 19 MET B C 1
ATOM 2168 O O . MET B 1 19 ? -5.852 10.766 -17.094 1 62.78 19 MET B O 1
ATOM 2172 N N . VAL B 1 20 ? -5.664 12.461 -15.672 1 62.97 20 VAL B N 1
ATOM 2173 C CA . VAL B 1 20 ? -5.336 11.531 -14.594 1 62.97 20 VAL B CA 1
ATOM 2174 C C . VAL B 1 20 ? -6.547 10.664 -14.273 1 62.97 20 VAL B C 1
ATOM 2176 O O . VAL B 1 20 ? -6.426 9.445 -14.133 1 62.97 20 VAL B O 1
ATOM 2179 N N . ILE B 1 21 ? -7.66 11.32 -14.312 1 64.81 21 ILE B N 1
ATOM 2180 C CA . ILE B 1 21 ? -8.898 10.594 -14.031 1 64.81 21 ILE B CA 1
ATOM 2181 C C . ILE B 1 21 ? -9.156 9.578 -15.141 1 64.81 21 ILE B C 1
ATOM 2183 O O . ILE B 1 21 ? -9.484 8.422 -14.867 1 64.81 21 ILE B O 1
ATOM 2187 N N . CYS B 1 22 ? -9.023 10.062 -16.25 1 63.84 22 CYS B N 1
ATOM 2188 C CA . CYS B 1 22 ? -9.289 9.188 -17.391 1 63.84 22 CYS B CA 1
ATOM 2189 C C . CYS B 1 22 ? -8.336 7.996 -17.391 1 63.84 22 CYS B C 1
ATOM 2191 O O . CYS B 1 22 ? -8.758 6.863 -17.641 1 63.84 22 CYS B O 1
ATOM 2193 N N . TYR B 1 23 ? -7.195 8.352 -17.141 1 61.81 23 TYR B N 1
ATOM 2194 C CA . TYR B 1 23 ? -6.176 7.309 -17.172 1 61.81 23 TYR B CA 1
ATOM 2195 C C . TYR B 1 23 ? -6.395 6.309 -16.031 1 61.81 23 TYR B C 1
ATOM 2197 O O . TYR B 1 23 ? -6.223 5.102 -16.219 1 61.81 23 TYR B O 1
ATOM 2205 N N . LEU B 1 24 ? -6.93 6.812 -14.977 1 65.44 24 LEU B N 1
ATOM 2206 C CA . LEU B 1 24 ? -7.227 5.941 -13.844 1 65.44 24 LEU B CA 1
ATOM 2207 C C . LEU B 1 24 ? -8.469 5.102 -14.125 1 65.44 24 LEU B C 1
ATOM 2209 O O . LEU B 1 24 ? -8.578 3.971 -13.641 1 65.44 24 LEU B O 1
ATOM 2213 N N . VAL B 1 25 ? -9.234 5.609 -15.023 1 73.88 25 VAL B N 1
ATOM 2214 C CA . VAL B 1 25 ? -10.555 5.008 -15.234 1 73.88 25 VAL B CA 1
ATOM 2215 C C . VAL B 1 25 ? -10.492 4.027 -16.406 1 73.88 25 VAL B C 1
ATOM 2217 O O . VAL B 1 25 ? -11.289 3.092 -16.469 1 73.88 25 VAL B O 1
ATOM 2220 N N . LEU B 1 26 ? -9.508 4.145 -17.156 1 78.69 26 LEU B N 1
ATOM 2221 C CA . LEU B 1 26 ? -9.484 3.357 -18.391 1 78.69 26 LEU B CA 1
ATOM 2222 C C . LEU B 1 26 ? -9.438 1.865 -18.078 1 78.69 26 LEU B C 1
ATOM 2224 O O . LEU B 1 26 ? -10.258 1.095 -18.578 1 78.69 26 LEU B O 1
ATOM 2228 N N . PRO B 1 27 ? -8.516 1.385 -17.25 1 79.31 27 PRO B N 1
ATOM 2229 C CA . PRO B 1 27 ? -8.516 -0.046 -16.938 1 79.31 27 PRO B CA 1
ATOM 2230 C C . PRO B 1 27 ? -9.812 -0.508 -16.266 1 79.31 27 PRO B C 1
ATOM 2232 O O . PRO B 1 27 ? -10.234 -1.65 -16.453 1 79.31 27 PRO B O 1
ATOM 2235 N N . ILE B 1 28 ? -10.383 0.381 -15.609 1 82 28 ILE B N 1
ATOM 2236 C CA . ILE B 1 28 ? -11.617 0.071 -14.898 1 82 28 ILE B CA 1
ATOM 2237 C C . ILE B 1 28 ? -12.742 -0.181 -15.906 1 82 28 ILE B C 1
ATOM 2239 O O . ILE B 1 28 ? -13.562 -1.084 -15.711 1 82 28 ILE B O 1
ATOM 2243 N N . THR B 1 29 ? -12.742 0.605 -17 1 83.94 29 THR B N 1
ATOM 2244 C CA . THR B 1 29 ? -13.766 0.439 -18.016 1 83.94 29 THR B CA 1
ATOM 2245 C C . THR B 1 29 ? -13.664 -0.937 -18.672 1 83.94 29 THR B C 1
ATOM 2247 O O . THR B 1 29 ? -14.68 -1.557 -19 1 83.94 29 THR B O 1
ATOM 2250 N N . VAL B 1 30 ? -12.523 -1.423 -18.844 1 85.69 30 VAL B N 1
ATOM 2251 C CA . VAL B 1 30 ? -12.312 -2.738 -19.438 1 85.69 30 VAL B CA 1
ATOM 2252 C C . VAL B 1 30 ? -12.867 -3.818 -18.5 1 85.69 30 VAL B C 1
ATOM 2254 O O . VAL B 1 30 ? -13.531 -4.754 -18.953 1 85.69 30 VAL B O 1
ATOM 2257 N N . VAL B 1 31 ? -12.609 -3.639 -17.266 1 86 31 VAL B N 1
ATOM 2258 C CA . VAL B 1 31 ? -13.047 -4.629 -16.281 1 86 31 VAL B CA 1
ATOM 2259 C C . VAL B 1 31 ? -14.57 -4.664 -16.234 1 86 31 VAL B C 1
ATOM 2261 O O . VAL B 1 31 ? -15.172 -5.734 -16.125 1 86 31 VAL B O 1
ATOM 2264 N N . VAL B 1 32 ? -15.156 -3.51 -16.328 1 89.62 32 VAL B N 1
ATOM 2265 C CA . VAL B 1 32 ? -16.609 -3.426 -16.312 1 89.62 32 VAL B CA 1
ATOM 2266 C C . VAL B 1 32 ? -17.172 -4.105 -17.562 1 89.62 32 VAL B C 1
ATOM 2268 O O . VAL B 1 32 ? -18.172 -4.832 -17.484 1 89.62 32 VAL B O 1
ATOM 2271 N N . SER B 1 33 ? -16.531 -3.912 -18.625 1 90.75 33 SER B N 1
ATOM 2272 C CA . SER B 1 33 ? -16.984 -4.543 -19.875 1 90.75 33 SER B CA 1
ATOM 2273 C C . SER B 1 33 ? -16.828 -6.059 -19.812 1 90.75 33 SER B C 1
ATOM 2275 O O . SER B 1 33 ? -17.703 -6.797 -20.234 1 90.75 33 SER B O 1
ATOM 2277 N N . VAL B 1 34 ? -15.758 -6.477 -19.266 1 90.06 34 VAL B N 1
ATOM 2278 C CA . VAL B 1 34 ? -15.461 -7.898 -19.156 1 90.06 34 VAL B CA 1
ATOM 2279 C C . VAL B 1 34 ? -16.453 -8.57 -18.219 1 90.06 34 VAL B C 1
ATOM 2281 O O . VAL B 1 34 ? -16.812 -9.734 -18.391 1 90.06 34 VAL B O 1
ATOM 2284 N N . SER B 1 35 ? -16.938 -7.836 -17.234 1 93.06 35 SER B N 1
ATOM 2285 C CA . SER B 1 35 ? -17.875 -8.391 -16.266 1 93.06 35 SER B CA 1
ATOM 2286 C C . SER B 1 35 ? -19.188 -8.773 -16.938 1 93.06 35 SER B C 1
ATOM 2288 O O . SER B 1 35 ? -20 -9.508 -16.359 1 93.06 35 SER B O 1
ATOM 2290 N N . LEU B 1 36 ? -19.391 -8.273 -18.172 1 95.44 36 LEU B N 1
ATOM 2291 C CA . LEU B 1 36 ? -20.625 -8.539 -18.906 1 95.44 36 LEU B CA 1
ATOM 2292 C C . LEU B 1 36 ? -20.375 -9.547 -20.031 1 95.44 36 LEU B C 1
ATOM 2294 O O . LEU B 1 36 ? -21.203 -9.688 -20.938 1 95.44 36 LEU B O 1
ATOM 2298 N N . THR B 1 37 ? -19.312 -10.25 -19.906 1 93 37 THR B N 1
ATOM 2299 C CA . THR B 1 37 ? -18.938 -11.172 -20.984 1 93 37 THR B CA 1
ATOM 2300 C C . THR B 1 37 ? -19.906 -12.359 -21.031 1 93 37 THR B C 1
ATOM 2302 O O . THR B 1 37 ? -20.422 -12.789 -20 1 93 37 THR B O 1
ATOM 2305 N N . ASP B 1 38 ? -20.125 -12.914 -22.266 1 93.94 38 ASP B N 1
ATOM 2306 C CA . ASP B 1 38 ? -20.922 -14.125 -22.469 1 93.94 38 ASP B CA 1
ATOM 2307 C C . ASP B 1 38 ? -20.016 -15.344 -22.688 1 93.94 38 ASP B C 1
ATOM 2309 O O . ASP B 1 38 ? -20.516 -16.438 -22.953 1 93.94 38 ASP B O 1
ATOM 2313 N N . ARG B 1 39 ? -18.672 -15.125 -22.453 1 90.44 39 ARG B N 1
ATOM 2314 C CA . ARG B 1 39 ? -17.703 -16.188 -22.672 1 90.44 39 ARG B CA 1
ATOM 2315 C C . ARG B 1 39 ? -17.266 -16.797 -21.344 1 90.44 39 ARG B C 1
ATOM 2317 O O . ARG B 1 39 ? -17.406 -16.172 -20.297 1 90.44 39 ARG B O 1
ATOM 2324 N N . PRO B 1 40 ? -16.797 -17.984 -21.422 1 88.38 40 PRO B N 1
ATOM 2325 C CA . PRO B 1 40 ? -16.422 -18.656 -20.172 1 88.38 40 PRO B CA 1
ATOM 2326 C C . PRO B 1 40 ? -15.016 -18.266 -19.703 1 88.38 40 PRO B C 1
ATOM 2328 O O . PRO B 1 40 ? -14.461 -18.922 -18.812 1 88.38 40 PRO B O 1
ATOM 2331 N N . TYR B 1 41 ? -14.445 -17.281 -20.328 1 84 41 TYR B N 1
ATOM 2332 C CA . TYR B 1 41 ? -13.133 -16.781 -19.922 1 84 41 TYR B CA 1
ATOM 2333 C C . TYR B 1 41 ? -13.102 -15.258 -19.938 1 84 41 TYR B C 1
ATOM 2335 O O . TYR B 1 41 ? -14.047 -14.617 -20.406 1 84 41 TYR B O 1
ATOM 2343 N N . LEU B 1 42 ? -12.102 -14.703 -19.344 1 82.06 42 LEU B N 1
ATOM 2344 C CA . LEU B 1 42 ? -11.953 -13.258 -19.266 1 82.06 42 LEU B CA 1
ATOM 2345 C C . LEU B 1 42 ? -11.789 -12.648 -20.656 1 82.06 42 LEU B C 1
ATOM 2347 O O . LEU B 1 42 ? -10.734 -12.789 -21.266 1 82.06 42 LEU B O 1
ATOM 2351 N N . SER B 1 43 ? -12.906 -12.133 -21.156 1 84 43 SER B N 1
ATOM 2352 C CA . SER B 1 43 ? -12.914 -11.5 -22.469 1 84 43 SER B CA 1
ATOM 2353 C C . SER B 1 43 ? -13.992 -10.422 -22.562 1 84 43 SER B C 1
ATOM 2355 O O . SER B 1 43 ? -14.883 -10.352 -21.703 1 84 43 SER B O 1
ATOM 2357 N N . LEU B 1 44 ? -13.75 -9.625 -23.516 1 86.69 44 LEU B N 1
ATOM 2358 C CA . LEU B 1 44 ? -14.836 -8.711 -23.844 1 86.69 44 LEU B CA 1
ATOM 2359 C C . LEU B 1 44 ? -16.031 -9.469 -24.391 1 86.69 44 LEU B C 1
ATOM 2361 O O . LEU B 1 44 ? -15.891 -10.586 -24.891 1 86.69 44 LEU B O 1
ATOM 2365 N N . PRO B 1 45 ? -17.188 -8.773 -24.188 1 90.81 45 PRO B N 1
ATOM 2366 C CA . PRO B 1 45 ? -18.359 -9.453 -24.75 1 90.81 45 PRO B CA 1
ATOM 2367 C C . PRO B 1 45 ? -18.234 -9.68 -26.266 1 90.81 45 PRO B C 1
ATOM 2369 O O . PRO B 1 45 ? -17.672 -8.844 -26.969 1 90.81 45 PRO B O 1
ATOM 2372 N N . SER B 1 46 ? -18.703 -10.828 -26.688 1 87.94 46 SER B N 1
ATOM 2373 C CA . SER B 1 46 ? -18.625 -11.188 -28.094 1 87.94 46 SER B CA 1
ATOM 2374 C C . SER B 1 46 ? -19.984 -11.07 -28.781 1 87.94 46 SER B C 1
ATOM 2376 O O . SER B 1 46 ? -20.141 -10.305 -29.734 1 87.94 46 SER B O 1
ATOM 2378 N N . GLU B 1 47 ? -20.953 -11.805 -28.297 1 89.69 47 GLU B N 1
ATOM 2379 C CA . GLU B 1 47 ? -22.266 -11.867 -28.938 1 89.69 47 GLU B CA 1
ATOM 2380 C C . GLU B 1 47 ? -23.25 -10.938 -28.25 1 89.69 47 GLU B C 1
ATOM 2382 O O . GLU B 1 47 ? -24.219 -10.469 -28.875 1 89.69 47 GLU B O 1
ATOM 2387 N N . GLY B 1 48 ? -23.125 -10.664 -27 1 89.56 48 GLY B N 1
ATOM 2388 C CA . GLY B 1 48 ? -24.031 -9.828 -26.234 1 89.56 48 GLY B CA 1
ATOM 2389 C C . GLY B 1 48 ? -23.578 -9.617 -24.797 1 89.56 48 GLY B C 1
ATOM 2390 O O . GLY B 1 48 ? -22.531 -10.141 -24.391 1 89.56 48 GLY B O 1
ATOM 2391 N N . LEU B 1 49 ? -24.312 -8.797 -24.219 1 93.81 49 LEU B N 1
ATOM 2392 C CA . LEU B 1 49 ? -24.062 -8.555 -22.797 1 93.81 49 LEU B CA 1
ATOM 2393 C C . LEU B 1 49 ? -24.703 -9.648 -21.938 1 93.81 49 LEU B C 1
ATOM 2395 O O . LEU B 1 49 ? -25.797 -10.117 -22.25 1 93.81 49 LEU B O 1
ATOM 2399 N N . SER B 1 50 ? -23.984 -10.227 -21 1 95 50 SER B N 1
ATOM 2400 C CA . SER B 1 50 ? -24.484 -11.273 -20.109 1 95 50 SER B CA 1
ATOM 2401 C C . SER B 1 50 ? -24.297 -10.891 -18.641 1 95 50 SER B C 1
ATOM 2403 O O . SER B 1 50 ? -23.281 -10.281 -18.281 1 95 50 SER B O 1
ATOM 2405 N N . LEU B 1 51 ? -25.234 -11.281 -17.859 1 95.81 51 LEU B N 1
ATOM 2406 C CA . LEU B 1 51 ? -25.156 -11.047 -16.422 1 95.81 51 LEU B CA 1
ATOM 2407 C C . LEU B 1 51 ? -24.844 -12.336 -15.672 1 95.81 51 LEU B C 1
ATOM 2409 O O . LEU B 1 51 ? -24.969 -12.398 -14.445 1 95.81 51 LEU B O 1
ATOM 2413 N N . GLN B 1 52 ? -24.391 -13.32 -16.359 1 95.69 52 GLN B N 1
ATOM 2414 C CA . GLN B 1 52 ? -24.219 -14.656 -15.789 1 95.69 52 GLN B CA 1
ATOM 2415 C C . GLN B 1 52 ? -23.203 -14.633 -14.648 1 95.69 52 GLN B C 1
ATOM 2417 O O . GLN B 1 52 ? -23.344 -15.375 -13.672 1 95.69 52 GLN B O 1
ATOM 2422 N N . TYR B 1 53 ? -22.266 -13.812 -14.719 1 94.81 53 TYR B N 1
ATOM 2423 C CA . TYR B 1 53 ? -21.219 -13.828 -13.711 1 94.81 53 TYR B CA 1
ATOM 2424 C C . TYR B 1 53 ? -21.609 -12.992 -12.5 1 94.81 53 TYR B C 1
ATOM 2426 O O . TYR B 1 53 ? -21.016 -13.109 -11.43 1 94.81 53 TYR B O 1
ATOM 2434 N N . TYR B 1 54 ? -22.578 -12.156 -12.703 1 95.94 54 TYR B N 1
ATOM 2435 C CA . TYR B 1 54 ? -23.203 -11.531 -11.547 1 95.94 54 TYR B CA 1
ATOM 2436 C C . TYR B 1 54 ? -24.062 -12.531 -10.781 1 95.94 54 TYR B C 1
ATOM 2438 O O . TYR B 1 54 ? -24.047 -12.555 -9.547 1 95.94 54 TYR B O 1
ATOM 2446 N N . GLU B 1 55 ? -24.75 -13.258 -11.547 1 96.12 55 GLU B N 1
ATOM 2447 C CA . GLU B 1 55 ? -25.531 -14.32 -10.922 1 96.12 55 GLU B CA 1
ATOM 2448 C C . GLU B 1 55 ? -24.625 -15.297 -10.164 1 96.12 55 GLU B C 1
ATOM 2450 O O . GLU B 1 55 ? -24.922 -15.664 -9.023 1 96.12 55 GLU B O 1
ATOM 2455 N N . LYS B 1 56 ? -23.562 -15.688 -10.789 1 94.75 56 LYS B N 1
ATOM 2456 C CA . LYS B 1 56 ? -22.609 -16.578 -10.148 1 94.75 56 LYS B CA 1
ATOM 2457 C C . LYS B 1 56 ? -22.031 -15.961 -8.883 1 94.75 56 LYS B C 1
ATOM 2459 O O . LYS B 1 56 ? -21.875 -16.625 -7.859 1 94.75 56 LYS B O 1
ATOM 2464 N N . LEU B 1 57 ? -21.719 -14.75 -8.922 1 95.19 57 LEU B N 1
ATOM 2465 C CA . LEU B 1 57 ? -21.156 -14.039 -7.773 1 95.19 57 LEU B CA 1
ATOM 2466 C C . LEU B 1 57 ? -22.109 -14.094 -6.586 1 95.19 57 LEU B C 1
ATOM 2468 O O . LEU B 1 57 ? -21.703 -14.445 -5.477 1 95.19 57 LEU B O 1
ATOM 2472 N N . PHE B 1 58 ? -23.375 -13.852 -6.809 1 96.12 58 PHE B N 1
ATOM 2473 C CA . PHE B 1 58 ? -24.312 -13.68 -5.707 1 96.12 58 PHE B CA 1
ATOM 2474 C C . PHE B 1 58 ? -24.891 -15.023 -5.266 1 96.12 58 PHE B C 1
ATOM 2476 O O . PHE B 1 58 ? -25.531 -15.109 -4.223 1 96.12 58 PHE B O 1
ATOM 2483 N N . THR B 1 59 ? -24.562 -16.062 -5.977 1 95.5 59 THR B N 1
ATOM 2484 C CA . THR B 1 59 ? -25.047 -17.391 -5.586 1 95.5 59 THR B CA 1
ATOM 2485 C C . THR B 1 59 ? -23.891 -18.266 -5.098 1 95.5 59 THR B C 1
ATOM 2487 O O . THR B 1 59 ? -24.109 -19.359 -4.574 1 95.5 59 THR B O 1
ATOM 2490 N N . SER B 1 60 ? -22.703 -17.812 -5.297 1 94.81 60 SER B N 1
ATOM 2491 C CA . SER B 1 60 ? -21.531 -18.578 -4.867 1 94.81 60 SER B CA 1
ATOM 2492 C C . SER B 1 60 ? -21.172 -18.266 -3.418 1 94.81 60 SER B C 1
ATOM 2494 O O . SER B 1 60 ? -20.766 -17.141 -3.1 1 94.81 60 SER B O 1
ATOM 2496 N N . SER B 1 61 ? -21.281 -19.266 -2.598 1 95.31 61 SER B N 1
ATOM 2497 C CA . SER B 1 61 ? -20.891 -19.094 -1.2 1 95.31 61 SER B CA 1
ATOM 2498 C C . SER B 1 61 ? -19.406 -18.812 -1.074 1 95.31 61 SER B C 1
ATOM 2500 O O . SER B 1 61 ? -18.984 -18.078 -0.173 1 95.31 61 SER B O 1
ATOM 2502 N N . ALA B 1 62 ? -18.625 -19.328 -1.987 1 94.5 62 ALA B N 1
ATOM 2503 C CA . ALA B 1 62 ? -17.188 -19.141 -1.962 1 94.5 62 ALA B CA 1
ATOM 2504 C C . ALA B 1 62 ? -16.812 -17.672 -2.203 1 94.5 62 ALA B C 1
ATOM 2506 O O . ALA B 1 62 ? -15.992 -17.109 -1.482 1 94.5 62 ALA B O 1
ATOM 2507 N N . TRP B 1 63 ? -17.469 -17.078 -3.172 1 94.56 63 TRP B N 1
ATOM 2508 C CA . TRP B 1 63 ? -17.188 -15.688 -3.486 1 94.56 63 TRP B CA 1
ATOM 2509 C C . TRP B 1 63 ? -17.703 -14.766 -2.381 1 94.56 63 TRP B C 1
ATOM 2511 O O . TRP B 1 63 ? -16.969 -13.891 -1.911 1 94.56 63 TRP B O 1
ATOM 2521 N N . LEU B 1 64 ? -18.859 -15.039 -1.909 1 96 64 LEU B N 1
ATOM 2522 C CA . LEU B 1 64 ? -19.453 -14.172 -0.896 1 96 64 LEU B CA 1
ATOM 2523 C C . LEU B 1 64 ? -18.703 -14.297 0.431 1 96 64 LEU B C 1
ATOM 2525 O O . LEU B 1 64 ? -18.5 -13.305 1.132 1 96 64 LEU B O 1
ATOM 2529 N N . SER B 1 65 ? -18.344 -15.477 0.759 1 96.88 65 SER B N 1
ATOM 2530 C CA . SER B 1 65 ? -17.609 -15.68 2 1 96.88 65 SER B CA 1
ATOM 2531 C C . SER B 1 65 ? -16.234 -15.016 1.943 1 96.88 65 SER B C 1
ATOM 2533 O O . SER B 1 65 ? -15.773 -14.461 2.939 1 96.88 65 SER B O 1
ATOM 2535 N N . SER B 1 66 ? -15.516 -15.086 0.809 1 96.62 66 SER B N 1
ATOM 2536 C CA . SER B 1 66 ? -14.211 -14.453 0.668 1 96.62 66 SER B CA 1
ATOM 2537 C C . SER B 1 66 ? -14.305 -12.945 0.812 1 96.62 66 SER B C 1
ATOM 2539 O O . SER B 1 66 ? -13.43 -12.312 1.405 1 96.62 66 SER B O 1
ATOM 2541 N N . ILE B 1 67 ? -15.398 -12.352 0.279 1 95.06 67 ILE B N 1
ATOM 2542 C CA . ILE B 1 67 ? -15.633 -10.914 0.408 1 95.06 67 ILE B CA 1
ATOM 2543 C C . ILE B 1 67 ? -15.852 -10.555 1.877 1 95.06 67 ILE B C 1
ATOM 2545 O O . ILE B 1 67 ? -15.242 -9.609 2.387 1 95.06 67 ILE B O 1
ATOM 2549 N N . TRP B 1 68 ? -16.625 -11.344 2.512 1 96.56 68 TRP B N 1
ATOM 2550 C CA . TRP B 1 68 ? -16.938 -11.094 3.914 1 96.56 68 TRP B CA 1
ATOM 2551 C C . TRP B 1 68 ? -15.695 -11.258 4.789 1 96.56 68 TRP B C 1
ATOM 2553 O O . TRP B 1 68 ? -15.445 -10.438 5.676 1 96.56 68 TRP B O 1
ATOM 2563 N N . GLN B 1 69 ? -14.984 -12.281 4.547 1 97.94 69 GLN B N 1
ATOM 2564 C CA . GLN B 1 69 ? -13.789 -12.523 5.344 1 97.94 69 GLN B CA 1
ATOM 2565 C C . GLN B 1 69 ? -12.773 -11.391 5.164 1 97.94 69 GLN B C 1
ATOM 2567 O O . GLN B 1 69 ? -12.18 -10.93 6.141 1 97.94 69 GLN B O 1
ATOM 2572 N N . SER B 1 70 ? -12.586 -10.953 3.912 1 96.62 70 SER B N 1
ATOM 2573 C CA . SER B 1 70 ? -11.68 -9.836 3.662 1 96.62 70 SER B CA 1
ATOM 2574 C C . SER B 1 70 ? -12.164 -8.57 4.375 1 96.62 70 SER B C 1
ATOM 2576 O O . SER B 1 70 ? -11.352 -7.824 4.93 1 96.62 70 SER B O 1
ATOM 2578 N N . PHE B 1 71 ? -13.5 -8.391 4.375 1 95.75 71 PHE B N 1
ATOM 2579 C CA . PHE B 1 71 ? -14.062 -7.211 5.02 1 95.75 71 PHE B CA 1
ATOM 2580 C C . PHE B 1 71 ? -13.812 -7.242 6.523 1 95.75 71 PHE B C 1
ATOM 2582 O O . PHE B 1 71 ? -13.398 -6.238 7.109 1 95.75 71 PHE B O 1
ATOM 2589 N N . VAL B 1 72 ? -14.039 -8.328 7.137 1 98.12 72 VAL B N 1
ATOM 2590 C CA . VAL B 1 72 ? -13.859 -8.484 8.578 1 98.12 72 VAL B CA 1
ATOM 2591 C C . VAL B 1 72 ? -12.391 -8.305 8.938 1 98.12 72 VAL B C 1
ATOM 2593 O O . VAL B 1 72 ? -12.055 -7.547 9.852 1 98.12 72 VAL B O 1
ATOM 2596 N N . ILE B 1 73 ? -11.5 -8.961 8.234 1 98.5 73 ILE B N 1
ATOM 2597 C CA . ILE B 1 73 ? -10.07 -8.914 8.5 1 98.5 73 ILE B CA 1
ATOM 2598 C C . ILE B 1 73 ? -9.562 -7.48 8.32 1 98.5 73 ILE B C 1
ATOM 2600 O O . ILE B 1 73 ? -8.836 -6.965 9.172 1 98.5 73 ILE B O 1
ATOM 2604 N N . ALA B 1 74 ? -9.984 -6.871 7.215 1 97.69 74 ALA B N 1
ATOM 2605 C CA . ALA B 1 74 ? -9.539 -5.508 6.938 1 97.69 74 ALA B CA 1
ATOM 2606 C C . ALA B 1 74 ? -10.031 -4.539 8.008 1 97.69 74 ALA B C 1
ATOM 2608 O O . ALA B 1 74 ? -9.289 -3.652 8.438 1 97.69 74 ALA B O 1
ATOM 2609 N N . THR B 1 75 ? -11.273 -4.711 8.445 1 98.06 75 THR B N 1
ATOM 2610 C CA . THR B 1 75 ? -11.859 -3.811 9.438 1 98.06 75 THR B CA 1
ATOM 2611 C C . THR B 1 75 ? -11.156 -3.951 10.781 1 98.06 75 THR B C 1
ATOM 2613 O O . THR B 1 75 ? -10.773 -2.955 11.398 1 98.06 75 THR B O 1
ATOM 2616 N N . ILE B 1 76 ? -10.969 -5.141 11.18 1 98.69 76 ILE B N 1
ATOM 2617 C CA . ILE B 1 76 ? -10.359 -5.379 12.492 1 98.69 76 ILE B CA 1
ATOM 2618 C C . ILE B 1 76 ? -8.891 -4.977 12.461 1 98.69 76 ILE B C 1
ATOM 2620 O O . ILE B 1 76 ? -8.398 -4.32 13.383 1 98.69 76 ILE B O 1
ATOM 2624 N N . SER B 1 77 ? -8.125 -5.352 11.422 1 98.19 77 SER B N 1
ATOM 2625 C CA . SER B 1 77 ? -6.727 -4.957 11.297 1 98.19 77 SER B CA 1
ATOM 2626 C C . SER B 1 77 ? -6.582 -3.439 11.266 1 98.19 77 SER B C 1
ATOM 2628 O O . SER B 1 77 ? -5.66 -2.887 11.875 1 98.19 77 SER B O 1
ATOM 2630 N N . THR B 1 78 ? -7.488 -2.799 10.555 1 97.94 78 THR B N 1
ATOM 2631 C CA . THR B 1 78 ? -7.469 -1.344 10.461 1 97.94 78 THR B CA 1
ATOM 2632 C C . THR B 1 78 ? -7.707 -0.709 11.828 1 97.94 78 THR B C 1
ATOM 2634 O O . THR B 1 78 ? -7.039 0.263 12.195 1 97.94 78 THR B O 1
ATOM 2637 N N . ALA B 1 79 ? -8.68 -1.244 12.578 1 98.31 79 ALA B N 1
ATOM 2638 C CA . ALA B 1 79 ? -8.953 -0.735 13.914 1 98.31 79 ALA B CA 1
ATOM 2639 C C . ALA B 1 79 ? -7.723 -0.859 14.812 1 98.31 79 ALA B C 1
ATOM 2641 O O . ALA B 1 79 ? -7.383 0.075 15.539 1 98.31 79 ALA B O 1
ATOM 2642 N N . ILE B 1 80 ? -7.086 -1.958 14.727 1 96.5 80 ILE B N 1
ATOM 2643 C CA . ILE B 1 80 ? -5.871 -2.188 15.508 1 96.5 80 ILE B CA 1
ATOM 2644 C C . ILE B 1 80 ? -4.793 -1.188 15.086 1 96.5 80 ILE B C 1
ATOM 2646 O O . ILE B 1 80 ? -4.164 -0.552 15.938 1 96.5 80 ILE B O 1
ATOM 2650 N N . CYS B 1 81 ? -4.582 -1.013 13.789 1 95 81 CYS B N 1
ATOM 2651 C CA . CYS B 1 81 ? -3.613 -0.058 13.258 1 95 81 CYS B CA 1
ATOM 2652 C C . CYS B 1 81 ? -3.934 1.357 13.727 1 95 81 CYS B C 1
ATOM 2654 O O . CYS B 1 81 ? -3.031 2.109 14.102 1 95 81 CYS B O 1
ATOM 2656 N N . GLY B 1 82 ? -5.223 1.652 13.664 1 96.06 82 GLY B N 1
ATOM 2657 C CA . GLY B 1 82 ? -5.645 2.992 14.047 1 96.06 82 GLY B CA 1
ATOM 2658 C C . GLY B 1 82 ? -5.34 3.32 15.492 1 96.06 82 GLY B C 1
ATOM 2659 O O . GLY B 1 82 ? -4.781 4.379 15.797 1 96.06 82 GLY B O 1
ATOM 2660 N N . VAL B 1 83 ? -5.672 2.438 16.328 1 94.81 83 VAL B N 1
ATOM 2661 C CA . VAL B 1 83 ? -5.492 2.66 17.766 1 94.81 83 VAL B CA 1
ATOM 2662 C C . VAL B 1 83 ? -4.004 2.625 18.109 1 94.81 83 VAL B C 1
ATOM 2664 O O . VAL B 1 83 ? -3.459 3.594 18.641 1 94.81 83 VAL B O 1
ATOM 2667 N N . LEU B 1 84 ? -3.322 1.595 17.734 1 90.5 84 LEU B N 1
ATOM 2668 C CA . LEU B 1 84 ? -1.929 1.415 18.125 1 90.5 84 LEU B CA 1
ATOM 2669 C C . LEU B 1 84 ? -1.021 2.371 17.359 1 90.5 84 LEU B C 1
ATOM 2671 O O . LEU B 1 84 ? -0.048 2.889 17.922 1 90.5 84 LEU B O 1
ATOM 2675 N N . GLY B 1 85 ? -1.312 2.547 16.078 1 91.19 85 GLY B N 1
ATOM 2676 C CA . GLY B 1 85 ? -0.513 3.471 15.289 1 91.19 85 GLY B CA 1
ATOM 2677 C C . GLY B 1 85 ? -0.623 4.906 15.758 1 91.19 85 GLY B C 1
ATOM 2678 O O . GLY B 1 85 ? 0.379 5.625 15.828 1 91.19 85 GLY B O 1
ATOM 2679 N N . THR B 1 86 ? -1.795 5.289 16.078 1 92.5 86 THR B N 1
ATOM 2680 C CA . THR B 1 86 ? -2.016 6.645 16.578 1 92.5 86 THR B CA 1
ATOM 2681 C C . THR B 1 86 ? -1.324 6.844 17.922 1 92.5 86 THR B C 1
ATOM 2683 O O . THR B 1 86 ? -0.64 7.848 18.141 1 92.5 86 THR B O 1
ATOM 2686 N N . LEU B 1 87 ? -1.525 5.891 18.797 1 88.5 87 LEU B N 1
ATOM 2687 C CA . LEU B 1 87 ? -0.876 5.973 20.094 1 88.5 87 LEU B CA 1
ATOM 2688 C C . LEU B 1 87 ? 0.641 6.016 19.953 1 88.5 87 LEU B C 1
ATOM 2690 O O . LEU B 1 87 ? 1.316 6.773 20.641 1 88.5 87 LEU B O 1
ATOM 2694 N N . ALA B 1 88 ? 1.145 5.23 19.094 1 85.81 88 ALA B N 1
ATOM 2695 C CA . ALA B 1 88 ? 2.586 5.215 18.859 1 85.81 88 ALA B CA 1
ATOM 2696 C C . ALA B 1 88 ? 3.066 6.562 18.312 1 85.81 88 ALA B C 1
ATOM 2698 O O . ALA B 1 88 ? 4.098 7.078 18.75 1 85.81 88 ALA B O 1
ATOM 2699 N N . ALA B 1 89 ? 2.359 7.102 17.375 1 88.62 89 ALA B N 1
ATOM 2700 C CA . ALA B 1 89 ? 2.736 8.383 16.797 1 88.62 89 ALA B CA 1
ATOM 2701 C C . ALA B 1 89 ? 2.711 9.492 17.844 1 88.62 89 ALA B C 1
ATOM 2703 O O . ALA B 1 89 ? 3.623 10.32 17.906 1 88.62 89 ALA B O 1
ATOM 2704 N N . ILE B 1 90 ? 1.696 9.508 18.641 1 87.19 90 ILE B N 1
ATOM 2705 C CA . ILE B 1 90 ? 1.568 10.523 19.688 1 87.19 90 ILE B CA 1
ATOM 2706 C C . ILE B 1 90 ? 2.682 10.344 20.719 1 87.19 90 ILE B C 1
ATOM 2708 O O . ILE B 1 90 ? 3.281 11.32 21.172 1 87.19 90 ILE B O 1
ATOM 2712 N N . GLY B 1 91 ? 2.842 9.086 21.125 1 82.75 91 GLY B N 1
ATOM 2713 C CA . GLY B 1 91 ? 3.928 8.812 22.062 1 82.75 91 GLY B CA 1
ATOM 2714 C C . GLY B 1 91 ? 5.273 9.305 21.562 1 82.75 91 GLY B C 1
ATOM 2715 O O . GLY B 1 91 ? 6.035 9.914 22.312 1 82.75 91 GLY B O 1
ATOM 2716 N N . CYS B 1 92 ? 5.598 9.086 20.375 1 80.06 92 CYS B N 1
ATOM 2717 C CA . CYS B 1 92 ? 6.859 9.531 19.781 1 80.06 92 CYS B CA 1
ATOM 2718 C C . CYS B 1 92 ? 6.926 11.055 19.719 1 80.06 92 CYS B C 1
ATOM 2720 O O . CYS B 1 92 ? 7.992 11.641 19.906 1 80.06 92 CYS B O 1
ATOM 2722 N N . TRP B 1 93 ? 5.852 11.609 19.406 1 80.81 93 TRP B N 1
ATOM 2723 C CA . TRP B 1 93 ? 5.766 13.062 19.297 1 80.81 93 TRP B CA 1
ATOM 2724 C C . TRP B 1 93 ? 6.008 13.719 20.656 1 80.81 93 TRP B C 1
ATOM 2726 O O . TRP B 1 93 ? 6.621 14.781 20.734 1 80.81 93 TRP B O 1
ATOM 2736 N N . ARG B 1 94 ? 5.625 13.062 21.719 1 77.56 94 ARG B N 1
ATOM 2737 C CA . ARG B 1 94 ? 5.727 13.625 23.062 1 77.56 94 ARG B CA 1
ATOM 2738 C C . ARG B 1 94 ? 7.113 13.383 23.656 1 77.56 94 ARG B C 1
ATOM 2740 O O . ARG B 1 94 ? 7.605 14.195 24.438 1 77.56 94 ARG B O 1
ATOM 2747 N N . ILE B 1 95 ? 7.578 12.062 23.641 1 71.31 95 ILE B N 1
ATOM 2748 C CA . ILE B 1 95 ? 8.805 11.641 24.297 1 71.31 95 ILE B CA 1
ATOM 2749 C C . ILE B 1 95 ? 9.992 12.406 23.734 1 71.31 95 ILE B C 1
ATOM 2751 O O . ILE B 1 95 ? 10.992 12.617 24.406 1 71.31 95 ILE B O 1
ATOM 2755 N N . GLY B 1 96 ? 10 13.156 23.016 1 63.06 96 GLY B N 1
ATOM 2756 C CA . GLY B 1 96 ? 11.125 13.891 22.469 1 63.06 96 GLY B CA 1
ATOM 2757 C C . GLY B 1 96 ? 11.938 13.086 21.469 1 63.06 96 GLY B C 1
ATOM 2758 O O . GLY B 1 96 ? 11.531 11.984 21.078 1 63.06 96 GLY B O 1
ATOM 2759 N N . SER B 1 97 ? 13.234 13.453 21.031 1 62.84 97 SER B N 1
ATOM 2760 C CA . SER B 1 97 ? 13.922 13.266 19.766 1 62.84 97 SER B CA 1
ATOM 2761 C C . SER B 1 97 ? 14.5 11.859 19.656 1 62.84 97 SER B C 1
ATOM 2763 O O . SER B 1 97 ? 14.273 11.156 18.672 1 62.84 97 SER B O 1
ATOM 2765 N N . GLY B 1 98 ? 15.195 11.336 20.766 1 60.91 98 GLY B N 1
ATOM 2766 C CA . GLY B 1 98 ? 16.016 10.164 20.469 1 60.91 98 GLY B CA 1
ATOM 2767 C C . GLY B 1 98 ? 15.188 8.898 20.297 1 60.91 98 GLY B C 1
ATOM 2768 O O . GLY B 1 98 ? 15.273 8.242 19.266 1 60.91 98 GLY B O 1
ATOM 2769 N N . LEU B 1 99 ? 14.398 8.508 21.234 1 61.31 99 LEU B N 1
ATOM 2770 C CA . LEU B 1 99 ? 13.594 7.297 21.203 1 61.31 99 LEU B CA 1
ATOM 2771 C C . LEU B 1 99 ? 12.516 7.391 20.125 1 61.31 99 LEU B C 1
ATOM 2773 O O . LEU B 1 99 ? 12.219 6.406 19.438 1 61.31 99 LEU B O 1
ATOM 2777 N N . ALA B 1 100 ? 12.039 8.617 19.984 1 66.25 100 ALA B N 1
ATOM 2778 C CA . ALA B 1 100 ? 11.023 8.852 18.969 1 66.25 100 ALA B CA 1
ATOM 2779 C C . ALA B 1 100 ? 11.578 8.547 17.578 1 66.25 100 ALA B C 1
ATOM 2781 O O . ALA B 1 100 ? 10.883 7.957 16.734 1 66.25 100 ALA B O 1
ATOM 2782 N N . ASN B 1 101 ? 12.75 8.82 17.516 1 66.44 101 ASN B N 1
ATOM 2783 C CA . ASN B 1 101 ? 13.383 8.586 16.234 1 66.44 101 ASN B CA 1
ATOM 2784 C C . ASN B 1 101 ? 13.594 7.094 15.977 1 66.44 101 ASN B C 1
ATOM 2786 O O . ASN B 1 101 ? 13.414 6.621 14.852 1 66.44 101 ASN B O 1
ATOM 2790 N N . VAL B 1 102 ? 13.898 6.457 17 1 66.44 102 VAL B N 1
ATOM 2791 C CA . VAL B 1 102 ? 14.109 5.02 16.875 1 66.44 102 VAL B CA 1
ATOM 2792 C C . VAL B 1 102 ? 12.797 4.328 16.531 1 66.44 102 VAL B C 1
ATOM 2794 O O . VAL B 1 102 ? 12.766 3.436 15.672 1 66.44 102 VAL B O 1
ATOM 2797 N N . VAL B 1 103 ? 11.812 4.781 17.156 1 66 103 VAL B N 1
ATOM 2798 C CA . VAL B 1 103 ? 10.508 4.172 16.922 1 66 103 VAL B CA 1
ATOM 2799 C C . VAL B 1 103 ? 10.047 4.465 15.492 1 66 103 VAL B C 1
ATOM 2801 O O . VAL B 1 103 ? 9.555 3.57 14.797 1 66 103 VAL B O 1
ATOM 2804 N N . ARG B 1 104 ? 10.297 5.605 15.086 1 66.44 104 ARG B N 1
ATOM 2805 C CA . ARG B 1 104 ? 9.93 5.988 13.727 1 66.44 104 ARG B CA 1
ATOM 2806 C C . ARG B 1 104 ? 10.695 5.164 12.695 1 66.44 104 ARG B C 1
ATOM 2808 O O . ARG B 1 104 ? 10.117 4.699 11.711 1 66.44 104 ARG B O 1
ATOM 2815 N N . LEU B 1 105 ? 11.914 4.949 13.055 1 66.31 105 LEU B N 1
ATOM 2816 C CA . LEU B 1 105 ? 12.75 4.16 12.156 1 66.31 105 LEU B CA 1
ATOM 2817 C C . LEU B 1 105 ? 12.305 2.701 12.133 1 66.31 105 LEU B C 1
ATOM 2819 O O . LEU B 1 105 ? 12.258 2.076 11.07 1 66.31 105 LEU B O 1
ATOM 2823 N N . ALA B 1 106 ? 12 2.27 13.25 1 68.88 106 ALA B N 1
ATOM 2824 C CA . ALA B 1 106 ? 11.586 0.874 13.359 1 68.88 106 ALA B CA 1
ATOM 2825 C C . ALA B 1 106 ? 10.289 0.626 12.594 1 68.88 106 ALA B C 1
ATOM 2827 O O . ALA B 1 106 ? 10.102 -0.445 12.016 1 68.88 106 ALA B O 1
ATOM 2828 N N . MET B 1 107 ? 9.508 1.613 12.523 1 67.62 107 MET B N 1
ATOM 2829 C CA . MET B 1 107 ? 8.219 1.463 11.852 1 67.62 107 MET B CA 1
ATOM 2830 C C . MET B 1 107 ? 8.383 1.521 10.336 1 67.62 107 MET B C 1
ATOM 2832 O O . MET B 1 107 ? 7.543 1.011 9.602 1 67.62 107 MET B O 1
ATOM 2836 N N . LEU B 1 108 ? 9.453 2.119 9.906 1 68.69 108 LEU B N 1
ATOM 2837 C CA . LEU B 1 108 ? 9.695 2.234 8.477 1 68.69 108 LEU B CA 1
ATOM 2838 C C . LEU B 1 108 ? 10.336 0.961 7.926 1 68.69 108 LEU B C 1
ATOM 2840 O O . LEU B 1 108 ? 10.227 0.671 6.734 1 68.69 108 LEU B O 1
ATOM 2844 N N . ILE B 1 109 ? 10.938 0.133 8.781 1 71.19 109 ILE B N 1
ATOM 2845 C CA . ILE B 1 109 ? 11.68 -1.049 8.344 1 71.19 109 ILE B CA 1
ATOM 2846 C C . ILE B 1 109 ? 10.734 -2.027 7.656 1 71.19 109 ILE B C 1
ATOM 2848 O O . ILE B 1 109 ? 11 -2.477 6.539 1 71.19 109 ILE B O 1
ATOM 2852 N N . PRO B 1 110 ? 9.539 -2.332 8.242 1 66.81 110 PRO B N 1
ATOM 2853 C CA . PRO B 1 110 ? 8.641 -3.268 7.559 1 66.81 110 PRO B CA 1
ATOM 2854 C C . PRO B 1 110 ? 8.156 -2.744 6.207 1 66.81 110 PRO B C 1
ATOM 2856 O O . PRO B 1 110 ? 7.895 -3.531 5.293 1 66.81 110 PRO B O 1
ATOM 2859 N N . LEU B 1 111 ? 8.102 -1.461 6.086 1 71.56 111 LEU B N 1
ATOM 2860 C CA . LEU B 1 111 ? 7.582 -0.867 4.859 1 71.56 111 LEU B CA 1
ATOM 2861 C C . LEU B 1 111 ? 8.602 -0.964 3.729 1 71.56 111 LEU B C 1
ATOM 2863 O O . LEU B 1 111 ? 8.234 -0.952 2.553 1 71.56 111 LEU B O 1
ATOM 2867 N N . MET B 1 112 ? 9.812 -1.066 4.152 1 69.5 112 MET B N 1
ATOM 2868 C CA . MET B 1 112 ? 10.859 -1.096 3.137 1 69.5 112 MET B CA 1
ATOM 2869 C C . MET B 1 112 ? 11.141 -2.525 2.686 1 69.5 112 MET B C 1
ATOM 2871 O O . MET B 1 112 ? 11.766 -2.74 1.644 1 69.5 112 MET B O 1
ATOM 2875 N N . LEU B 1 113 ? 10.672 -3.428 3.494 1 76 113 LEU B N 1
ATOM 2876 C CA . LEU B 1 113 ? 10.852 -4.832 3.141 1 76 113 LEU B CA 1
ATOM 2877 C C . LEU B 1 113 ? 9.773 -5.289 2.17 1 76 113 LEU B C 1
ATOM 2879 O O . LEU B 1 113 ? 8.594 -4.953 2.338 1 76 113 LEU B O 1
ATOM 2883 N N . PRO B 1 114 ? 10.25 -5.949 1.104 1 81.44 114 PRO B N 1
ATOM 2884 C CA . PRO B 1 114 ? 9.211 -6.582 0.294 1 81.44 114 PRO B CA 1
ATOM 2885 C C . PRO B 1 114 ? 8.281 -7.469 1.118 1 81.44 114 PRO B C 1
ATOM 2887 O O . PRO B 1 114 ? 8.727 -8.164 2.031 1 81.44 114 PRO B O 1
ATOM 2890 N N . SER B 1 115 ? 7.094 -7.363 0.895 1 86.25 115 SER B N 1
ATOM 2891 C CA . SER B 1 115 ? 6.07 -8.062 1.668 1 86.25 115 SER B CA 1
ATOM 2892 C C . SER B 1 115 ? 6.309 -9.57 1.666 1 86.25 115 SER B C 1
ATOM 2894 O O . SER B 1 115 ? 5.988 -10.25 2.639 1 86.25 115 SER B O 1
ATOM 2896 N N . MET B 1 116 ? 6.938 -10.031 0.63 1 86.19 116 MET B N 1
ATOM 2897 C CA . MET B 1 116 ? 7.199 -11.469 0.519 1 86.19 116 MET B CA 1
ATOM 2898 C C . MET B 1 116 ? 8.109 -11.945 1.646 1 86.19 116 MET B C 1
ATOM 2900 O O . MET B 1 116 ? 7.926 -13.039 2.176 1 86.19 116 MET B O 1
ATOM 2904 N N . ILE B 1 117 ? 9.016 -11.117 1.928 1 79.69 117 ILE B N 1
ATOM 2905 C CA . ILE B 1 117 ? 9.977 -11.453 2.977 1 79.69 117 ILE B CA 1
ATOM 2906 C C . ILE B 1 117 ? 9.273 -11.477 4.332 1 79.69 117 ILE B C 1
ATOM 2908 O O . ILE B 1 117 ? 9.508 -12.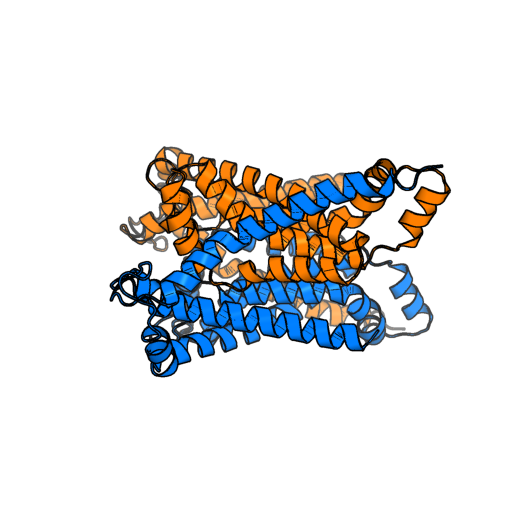375 5.145 1 79.69 117 ILE B O 1
ATOM 2912 N N . TYR B 1 118 ? 8.469 -10.547 4.512 1 84.62 118 TYR B N 1
ATOM 2913 C CA . TYR B 1 118 ? 7.68 -10.523 5.734 1 84.62 118 TYR B CA 1
ATOM 2914 C C . TYR B 1 118 ? 6.746 -11.727 5.805 1 84.62 118 TYR B C 1
ATOM 2916 O O . TYR B 1 118 ? 6.562 -12.32 6.871 1 84.62 118 TYR B O 1
ATOM 2924 N N . ALA B 1 119 ? 6.18 -12.039 4.719 1 88.94 119 ALA B N 1
ATOM 2925 C CA . ALA B 1 119 ? 5.234 -13.148 4.672 1 88.94 119 ALA B CA 1
ATOM 2926 C C . ALA B 1 119 ? 5.918 -14.461 5.035 1 88.94 119 ALA B C 1
ATOM 2928 O O . ALA B 1 119 ? 5.355 -15.281 5.77 1 88.94 119 ALA B O 1
ATOM 2929 N N . LEU B 1 120 ? 7.043 -14.625 4.531 1 83.81 120 LEU B N 1
ATOM 2930 C CA . LEU B 1 120 ? 7.812 -15.828 4.828 1 83.81 120 LEU B CA 1
ATOM 2931 C C . LEU B 1 120 ? 8.156 -15.906 6.309 1 83.81 120 LEU B C 1
ATOM 2933 O O . LEU B 1 120 ? 8.016 -16.953 6.934 1 83.81 120 LEU B O 1
ATOM 2937 N N . GLY B 1 121 ? 8.688 -14.844 6.828 1 85.88 121 GLY B N 1
ATOM 2938 C CA . GLY B 1 121 ? 9.008 -14.805 8.25 1 85.88 121 GLY B CA 1
ATOM 2939 C C . GLY B 1 121 ? 7.789 -15 9.133 1 85.88 121 GLY B C 1
ATOM 2940 O O . GLY B 1 121 ? 7.855 -15.711 10.141 1 85.88 121 GLY B O 1
ATOM 2941 N N . ALA B 1 122 ? 6.738 -14.352 8.766 1 88.75 122 ALA B N 1
ATOM 2942 C CA . ALA B 1 122 ? 5.496 -14.484 9.523 1 88.75 122 ALA B CA 1
ATOM 2943 C C . ALA B 1 122 ? 5 -15.93 9.5 1 88.75 122 ALA B C 1
ATOM 2945 O O . ALA B 1 122 ? 4.492 -16.438 10.5 1 88.75 122 ALA B O 1
ATOM 2946 N N . TYR B 1 123 ? 5.125 -16.547 8.305 1 90.56 123 TYR B N 1
ATOM 2947 C CA . TYR B 1 123 ? 4.703 -17.938 8.211 1 90.56 123 TYR B CA 1
ATOM 2948 C C . TYR B 1 123 ? 5.43 -18.797 9.234 1 90.56 123 TYR B C 1
ATOM 2950 O O . TYR B 1 123 ? 4.809 -19.609 9.922 1 90.56 123 TYR B O 1
ATOM 2958 N N . GLN B 1 124 ? 6.723 -18.625 9.344 1 85.94 124 GLN B N 1
ATOM 2959 C CA . GLN B 1 124 ? 7.531 -19.438 10.25 1 85.94 124 GLN B CA 1
ATOM 2960 C C . GLN B 1 124 ? 7.133 -19.219 11.703 1 85.94 124 GLN B C 1
ATOM 2962 O O . GLN B 1 124 ? 7.02 -20.172 12.477 1 85.94 124 GLN B O 1
ATOM 2967 N N . VAL B 1 125 ? 6.879 -18.016 12.078 1 88.19 125 VAL B N 1
ATOM 2968 C CA . VAL B 1 125 ? 6.539 -17.672 13.461 1 88.19 125 VAL B CA 1
ATOM 2969 C C . VAL B 1 125 ? 5.117 -18.125 13.766 1 88.19 125 VAL B C 1
ATOM 2971 O O . VAL B 1 125 ? 4.859 -18.734 14.812 1 88.19 125 VAL B O 1
ATOM 2974 N N . TRP B 1 126 ? 4.188 -17.828 12.852 1 93.12 126 TRP B N 1
ATOM 2975 C CA . TRP B 1 126 ? 2.781 -18.172 13.039 1 93.12 126 TRP B CA 1
ATOM 2976 C C . TRP B 1 126 ? 2.59 -19.688 13.078 1 93.12 126 TRP B C 1
ATOM 2978 O O . TRP B 1 126 ? 1.701 -20.188 13.773 1 93.12 126 TRP B O 1
ATOM 2988 N N . ALA B 1 127 ? 3.34 -20.391 12.25 1 92.56 127 ALA B N 1
ATOM 2989 C CA . ALA B 1 127 ? 3.248 -21.844 12.258 1 92.56 127 ALA B CA 1
ATOM 2990 C C . ALA B 1 127 ? 3.516 -22.406 13.656 1 92.56 127 ALA B C 1
ATOM 2992 O O . ALA B 1 127 ? 2.812 -23.312 14.109 1 92.56 127 ALA B O 1
ATOM 2993 N N . GLY B 1 128 ? 4.48 -21.891 14.305 1 91.56 128 GLY B N 1
ATOM 2994 C CA . GLY B 1 128 ? 4.793 -22.344 15.648 1 91.56 128 GLY B CA 1
ATOM 2995 C C . GLY B 1 128 ? 3.721 -21.984 16.656 1 91.56 128 GLY B C 1
ATOM 2996 O O . GLY B 1 128 ? 3.537 -22.703 17.656 1 91.56 128 GLY B O 1
ATOM 2997 N N . LEU B 1 129 ? 2.928 -20.953 16.422 1 93.81 129 LEU B N 1
ATOM 2998 C CA . LEU B 1 129 ? 1.912 -20.469 17.359 1 93.81 129 LEU B CA 1
ATOM 2999 C C . LEU B 1 129 ? 0.541 -21.047 17 1 93.81 129 LEU B C 1
ATOM 3001 O O . LEU B 1 129 ? -0.433 -20.812 17.719 1 93.81 129 LEU B O 1
ATOM 3005 N N . GLY B 1 130 ? 0.499 -21.734 15.859 1 96.38 130 GLY B N 1
ATOM 3006 C CA . GLY B 1 130 ? -0.783 -22.234 15.398 1 96.38 130 GLY B CA 1
ATOM 3007 C C . GLY B 1 130 ? -1.674 -21.156 14.812 1 96.38 130 GLY B C 1
ATOM 3008 O O . GLY B 1 130 ? -2.9 -21.266 14.836 1 96.38 130 GLY B O 1
ATOM 3009 N N . TRP B 1 131 ? -1.073 -20.078 14.328 1 96.62 131 TRP B N 1
ATOM 3010 C CA . TRP B 1 131 ? -1.844 -18.938 13.852 1 96.62 131 TRP B CA 1
ATOM 3011 C C . TRP B 1 131 ? -1.984 -18.969 12.336 1 96.62 131 TRP B C 1
ATOM 3013 O O . TRP B 1 131 ? -2.674 -18.125 11.75 1 96.62 131 TRP B O 1
ATOM 3023 N N . VAL B 1 132 ? -1.41 -20.031 11.695 1 96.25 132 VAL B N 1
ATOM 3024 C CA . VAL B 1 132 ? -1.583 -20.172 10.25 1 96.25 132 VAL B CA 1
ATOM 3025 C C . VAL B 1 132 ? -3.02 -20.594 9.945 1 96.25 132 VAL B C 1
ATOM 3027 O O . VAL B 1 132 ? -3.605 -21.406 10.672 1 96.25 132 VAL B O 1
ATOM 3030 N N . ASN B 1 133 ? -3.592 -19.984 8.891 1 97.56 133 ASN B N 1
ATOM 3031 C CA . ASN B 1 133 ? -4.941 -20.312 8.445 1 97.56 133 ASN B CA 1
ATOM 3032 C C . ASN B 1 133 ? -5.984 -19.938 9.492 1 97.56 133 ASN B C 1
ATOM 3034 O O . ASN B 1 133 ? -6.945 -20.672 9.711 1 97.56 133 ASN B O 1
ATOM 3038 N N . THR B 1 134 ? -5.66 -18.859 10.227 1 98.06 134 THR B N 1
ATOM 3039 C CA . THR B 1 134 ? -6.609 -18.328 11.203 1 98.06 134 THR B CA 1
ATOM 3040 C C . THR B 1 134 ? -6.844 -16.844 10.992 1 98.06 134 THR B C 1
ATOM 3042 O O . THR B 1 134 ? -5.988 -16.141 10.445 1 98.06 134 THR B O 1
ATOM 3045 N N . TYR B 1 135 ? -8.039 -16.422 11.477 1 98.06 135 TYR B N 1
ATOM 3046 C CA . TYR B 1 135 ? -8.328 -14.992 11.445 1 98.06 135 TYR B CA 1
ATOM 3047 C C . TYR B 1 135 ? -7.293 -14.203 12.234 1 98.06 135 TYR B C 1
ATOM 3049 O O . TYR B 1 135 ? -6.805 -13.164 11.773 1 98.06 135 TYR B O 1
ATOM 3057 N N . THR B 1 136 ? -6.953 -14.75 13.344 1 97.62 136 THR B N 1
ATOM 3058 C CA . THR B 1 136 ? -6.004 -14.07 14.219 1 97.62 136 THR B CA 1
ATOM 3059 C C . THR B 1 136 ? -4.668 -13.867 13.516 1 97.62 136 THR B C 1
ATOM 3061 O O . THR B 1 136 ? -4.102 -12.766 13.547 1 97.62 136 THR B O 1
ATOM 3064 N N . GLY B 1 137 ? -4.16 -14.93 12.906 1 96.62 137 GLY B N 1
ATOM 3065 C CA . GLY B 1 137 ? -2.887 -14.836 12.211 1 96.62 137 GLY B CA 1
ATOM 3066 C C . GLY B 1 137 ? -2.887 -13.789 11.109 1 96.62 137 GLY B C 1
ATOM 3067 O O . GLY B 1 137 ? -1.959 -12.984 11 1 96.62 137 GLY B O 1
ATOM 3068 N N . ILE B 1 138 ? -3.918 -13.758 10.289 1 97.69 138 ILE B N 1
ATOM 3069 C CA . ILE B 1 138 ? -3.986 -12.844 9.156 1 97.69 138 ILE B CA 1
ATOM 3070 C C . ILE B 1 138 ? -4.215 -11.422 9.656 1 97.69 138 ILE B C 1
ATOM 3072 O O . ILE B 1 138 ? -3.584 -10.477 9.164 1 97.69 138 ILE B O 1
ATOM 3076 N N . ILE B 1 139 ? -5.082 -11.25 10.664 1 97.88 139 ILE B N 1
ATOM 3077 C CA . ILE B 1 139 ? -5.387 -9.938 11.219 1 97.88 139 ILE B CA 1
ATOM 3078 C C . ILE B 1 139 ? -4.125 -9.312 11.805 1 97.88 139 ILE B C 1
ATOM 3080 O O . ILE B 1 139 ? -3.818 -8.148 11.547 1 97.88 139 ILE B O 1
ATOM 3084 N N . VAL B 1 140 ? -3.402 -10.086 12.531 1 93.88 140 VAL B N 1
ATOM 3085 C CA . VAL B 1 140 ? -2.199 -9.57 13.18 1 93.88 140 VAL B CA 1
ATOM 3086 C C . VAL B 1 140 ? -1.144 -9.25 12.125 1 93.88 140 VAL B C 1
ATOM 3088 O O . VAL B 1 140 ? -0.466 -8.219 12.211 1 93.88 140 VAL B O 1
ATOM 3091 N N . ALA B 1 141 ? -0.97 -10.109 11.148 1 93.56 141 ALA B N 1
ATOM 3092 C CA . ALA B 1 141 ? -0.001 -9.859 10.086 1 93.56 141 ALA B CA 1
ATOM 3093 C C . ALA B 1 141 ? -0.345 -8.586 9.32 1 93.56 141 ALA B C 1
ATOM 3095 O O . ALA B 1 141 ? 0.532 -7.762 9.047 1 93.56 141 ALA B O 1
ATOM 3096 N N . HIS B 1 142 ? -1.621 -8.438 8.992 1 95.19 142 HIS B N 1
ATOM 3097 C CA . HIS B 1 142 ? -2.07 -7.238 8.297 1 95.19 142 HIS B CA 1
ATOM 3098 C C . HIS B 1 142 ? -1.904 -5.996 9.164 1 95.19 142 HIS B C 1
ATOM 3100 O O . HIS B 1 142 ? -1.536 -4.93 8.664 1 95.19 142 HIS B O 1
ATOM 3106 N N . ALA B 1 143 ? -2.197 -6.141 10.422 1 93.62 143 ALA B N 1
ATOM 3107 C CA . ALA B 1 143 ? -2.047 -5.004 11.32 1 93.62 143 ALA B CA 1
ATOM 3108 C C . ALA B 1 143 ? -0.587 -4.57 11.414 1 93.62 143 ALA B C 1
ATOM 3110 O O . ALA B 1 143 ? -0.29 -3.371 11.422 1 93.62 143 ALA B O 1
ATOM 3111 N N . MET B 1 144 ? 0.228 -5.516 11.461 1 87.81 144 MET B N 1
ATOM 3112 C CA . MET B 1 144 ? 1.652 -5.219 11.586 1 87.81 144 MET B CA 1
ATOM 3113 C C . MET B 1 144 ? 2.166 -4.484 10.359 1 87.81 144 MET B C 1
ATOM 3115 O O . MET B 1 144 ? 2.969 -3.557 10.469 1 87.81 144 MET B O 1
ATOM 3119 N N . THR B 1 145 ? 1.751 -4.859 9.242 1 89.5 145 THR B N 1
ATOM 3120 C CA . THR B 1 145 ? 2.248 -4.262 8.008 1 89.5 145 THR B CA 1
ATOM 3121 C C . THR B 1 145 ? 1.462 -3 7.66 1 89.5 145 THR B C 1
ATOM 3123 O O . THR B 1 145 ? 1.921 -2.172 6.871 1 89.5 145 THR B O 1
ATOM 3126 N N . GLY B 1 146 ? 0.306 -2.838 8.258 1 91.56 146 GLY B N 1
ATOM 3127 C CA . GLY B 1 146 ? -0.523 -1.669 8.016 1 91.56 146 GLY B CA 1
ATOM 3128 C C . GLY B 1 146 ? -0.253 -0.535 8.992 1 91.56 146 GLY B C 1
ATOM 3129 O O . GLY B 1 146 ? -0.516 0.629 8.68 1 91.56 146 GLY B O 1
ATOM 3130 N N . MET B 1 147 ? 0.348 -0.789 10.07 1 90.38 147 MET B N 1
ATOM 3131 C CA . MET B 1 147 ? 0.525 0.166 11.164 1 90.38 147 MET B CA 1
ATOM 3132 C C . MET B 1 147 ? 1.396 1.338 10.727 1 90.38 147 MET B C 1
ATOM 3134 O O . MET B 1 147 ? 1.128 2.486 11.086 1 90.38 147 MET B O 1
ATOM 3138 N N . PRO B 1 148 ? 2.473 1.082 9.961 1 87.44 148 PRO B N 1
ATOM 3139 C CA . PRO B 1 148 ? 3.324 2.197 9.547 1 87.44 148 PRO B CA 1
ATOM 3140 C C . PRO B 1 148 ? 2.555 3.275 8.789 1 87.44 148 PRO B C 1
ATOM 3142 O O . PRO B 1 148 ? 2.893 4.457 8.875 1 87.44 148 PRO B O 1
ATOM 3145 N N . TYR B 1 149 ? 1.498 2.898 8.078 1 91.69 149 TYR B N 1
ATOM 3146 C CA . TYR B 1 149 ? 0.696 3.887 7.367 1 91.69 149 TYR B CA 1
ATOM 3147 C C . TYR B 1 149 ? 0.055 4.871 8.336 1 91.69 149 TYR B C 1
ATOM 3149 O O . TYR B 1 149 ? 0.089 6.086 8.109 1 91.69 149 TYR B O 1
ATOM 3157 N N . VAL B 1 150 ? -0.447 4.344 9.406 1 92.69 150 VAL B N 1
ATOM 3158 C CA . VAL B 1 150 ? -1.104 5.184 10.406 1 92.69 150 VAL B CA 1
ATOM 3159 C C . VAL B 1 150 ? -0.062 6.031 11.133 1 92.69 150 VAL B C 1
ATOM 3161 O O . VAL B 1 150 ? -0.26 7.23 11.336 1 92.69 150 VAL B O 1
ATOM 3164 N N . VAL B 1 151 ? 0.999 5.434 11.477 1 89.06 151 VAL B N 1
ATOM 3165 C CA . VAL B 1 151 ? 2.041 6.148 12.203 1 89.06 151 VAL B CA 1
ATOM 3166 C C . VAL B 1 151 ? 2.541 7.324 11.367 1 89.06 151 VAL B C 1
ATOM 3168 O O . VAL B 1 151 ? 2.688 8.438 11.883 1 89.06 151 VAL B O 1
ATOM 3171 N N . ILE B 1 152 ? 2.746 7.066 10.117 1 87.75 152 ILE B N 1
ATOM 3172 C CA . ILE B 1 152 ? 3.316 8.094 9.25 1 87.75 152 ILE B CA 1
ATOM 3173 C C . ILE B 1 152 ? 2.301 9.211 9.039 1 87.75 152 ILE B C 1
ATOM 3175 O O . ILE B 1 152 ? 2.633 10.391 9.164 1 87.75 152 ILE B O 1
ATOM 3179 N N . THR B 1 153 ? 1.056 8.906 8.766 1 91.69 153 THR B N 1
ATOM 3180 C CA . THR B 1 153 ? 0.061 9.938 8.484 1 91.69 153 THR B CA 1
ATOM 3181 C C . THR B 1 153 ? -0.264 10.742 9.734 1 91.69 153 THR B C 1
ATOM 3183 O O . THR B 1 153 ? -0.434 11.961 9.672 1 91.69 153 THR B O 1
ATOM 3186 N N . VAL B 1 154 ? -0.353 10.062 10.836 1 92.31 154 VAL B N 1
ATOM 3187 C CA . VAL B 1 154 ? -0.616 10.766 12.086 1 92.31 154 VAL B CA 1
ATOM 3188 C C . VAL B 1 154 ? 0.574 11.648 12.438 1 92.31 154 VAL B C 1
ATOM 3190 O O . VAL B 1 154 ? 0.398 12.789 12.891 1 92.31 154 VAL B O 1
ATOM 3193 N N . SER B 1 155 ? 1.769 11.156 12.242 1 88.12 155 SER B N 1
ATOM 3194 C CA . SER B 1 155 ? 2.961 11.953 12.484 1 88.12 155 SER B CA 1
ATOM 3195 C C . SER B 1 155 ? 2.984 13.195 11.594 1 88.12 155 SER B C 1
ATOM 3197 O O . SER B 1 155 ? 3.438 14.258 12.023 1 88.12 155 SER B O 1
ATOM 3199 N N . THR B 1 156 ? 2.566 13.008 10.398 1 86.44 156 THR B N 1
ATOM 3200 C CA . THR B 1 156 ? 2.473 14.133 9.477 1 86.44 156 THR B CA 1
ATOM 3201 C C . THR B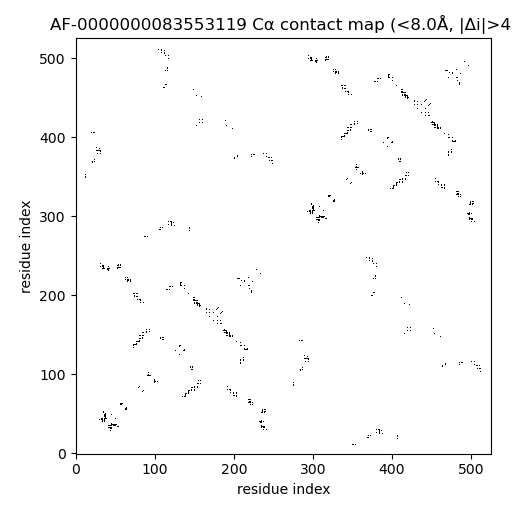 1 156 ? 1.514 15.195 10 1 86.44 156 THR B C 1
ATOM 3203 O O . THR B 1 156 ? 1.808 16.391 9.938 1 86.44 156 THR B O 1
ATOM 3206 N N . SER B 1 157 ? 0.394 14.797 10.508 1 90.62 157 SER B N 1
ATOM 3207 C CA . SER B 1 157 ? -0.558 15.734 11.094 1 90.62 157 SER B CA 1
ATOM 3208 C C . SER B 1 157 ? 0.006 16.375 12.352 1 90.62 157 SER B C 1
ATOM 3210 O O . SER B 1 157 ? -0.205 17.562 12.602 1 90.62 157 SER B O 1
ATOM 3212 N N . LEU B 1 158 ? 0.694 15.602 13.117 1 88.19 158 LEU B N 1
ATOM 3213 C CA . LEU B 1 158 ? 1.276 16.094 14.359 1 88.19 158 LEU B CA 1
ATOM 3214 C C . LEU B 1 158 ? 2.342 17.141 14.078 1 88.19 158 LEU B C 1
ATOM 3216 O O . LEU B 1 158 ? 2.531 18.078 14.875 1 88.19 158 LEU B O 1
ATOM 3220 N N . ALA B 1 159 ? 3.031 16.969 13.008 1 83 159 ALA B N 1
ATOM 3221 C CA . ALA B 1 159 ? 4.086 17.906 12.633 1 83 159 ALA B CA 1
ATOM 3222 C C . ALA B 1 159 ? 3.516 19.297 12.398 1 83 159 ALA B C 1
ATOM 3224 O O . ALA B 1 159 ? 4.215 20.297 12.586 1 83 159 ALA B O 1
ATOM 3225 N N . GLY B 1 160 ? 2.285 19.344 12.086 1 80.62 160 GLY B N 1
ATOM 3226 C CA . GLY B 1 160 ? 1.653 20.625 11.844 1 80.62 160 GLY B CA 1
ATOM 3227 C C . GLY B 1 160 ? 0.955 21.188 13.07 1 80.62 160 GLY B C 1
ATOM 3228 O O . GLY B 1 160 ? 0.442 22.312 13.039 1 80.62 160 GLY B O 1
ATOM 3229 N N . LEU B 1 161 ? 0.986 20.422 14.102 1 84.12 161 LEU B N 1
ATOM 3230 C CA . LEU B 1 161 ? 0.283 20.828 15.305 1 84.12 161 LEU B CA 1
ATOM 3231 C C . LEU B 1 161 ? 1.093 21.875 16.078 1 84.12 161 LEU B C 1
ATOM 3233 O O . LEU B 1 161 ? 2.301 21.703 16.266 1 84.12 161 LEU B O 1
ATOM 3237 N N . ASP B 1 162 ? 0.432 22.938 16.438 1 81.12 162 ASP B N 1
ATOM 3238 C CA . ASP B 1 162 ? 1.053 23.953 17.281 1 81.12 162 ASP B CA 1
ATOM 3239 C C . ASP B 1 162 ? 1.186 23.469 18.719 1 81.12 162 ASP B C 1
ATOM 3241 O O . ASP B 1 162 ? 0.182 23.266 19.406 1 81.12 162 ASP B O 1
ATOM 3245 N N . PRO B 1 163 ? 2.373 23.328 19.125 1 79.19 163 PRO B N 1
ATOM 3246 C CA . PRO B 1 163 ? 2.559 22.859 20.5 1 79.19 163 PRO B CA 1
ATOM 3247 C C . PRO B 1 163 ? 1.915 23.797 21.531 1 79.19 163 PRO B C 1
ATOM 3249 O O . PRO B 1 163 ? 1.615 23.375 22.656 1 79.19 163 PRO B O 1
ATOM 3252 N N . LYS B 1 164 ? 1.633 24.969 21.156 1 86.62 164 LYS B N 1
ATOM 3253 C CA . LYS B 1 164 ? 1.044 25.953 22.062 1 86.62 164 LYS B CA 1
ATOM 3254 C C . LYS B 1 164 ? -0.382 25.562 22.453 1 86.62 164 LYS B C 1
ATOM 3256 O O . LYS B 1 164 ? -0.871 25.938 23.516 1 86.62 164 LYS B O 1
ATOM 3261 N N . LEU B 1 165 ? -0.925 24.828 21.531 1 86.94 165 LEU B N 1
ATOM 3262 C CA . LEU B 1 165 ? -2.293 24.406 21.812 1 86.94 165 LEU B CA 1
ATOM 3263 C C . LEU B 1 165 ? -2.338 23.469 23.016 1 86.94 165 LEU B C 1
ATOM 3265 O O . LEU B 1 165 ? -3.197 23.609 23.891 1 86.94 165 LEU B O 1
ATOM 3269 N N . GLU B 1 166 ? -1.433 22.562 23.031 1 83.69 166 GLU B N 1
ATOM 3270 C CA . GLU B 1 166 ? -1.366 21.656 24.172 1 83.69 166 GLU B CA 1
ATOM 3271 C C . GLU B 1 166 ? -0.965 22.391 25.453 1 83.69 166 GLU B C 1
ATOM 3273 O O . GLU B 1 166 ? -1.5 22.125 26.516 1 83.69 166 GLU B O 1
ATOM 3278 N N . GLN B 1 167 ? -0.087 23.266 25.297 1 87.06 167 GLN B N 1
ATOM 3279 C CA . GLN B 1 167 ? 0.374 24.047 26.438 1 87.06 167 GLN B CA 1
ATOM 3280 C C . GLN B 1 167 ? -0.755 24.891 27.016 1 87.06 167 GLN B C 1
ATOM 3282 O O . GLN B 1 167 ? -0.897 25 28.234 1 87.06 167 GLN B O 1
ATOM 3287 N N . ALA B 1 168 ? -1.447 25.422 26.141 1 90.25 168 ALA B N 1
ATOM 3288 C CA . ALA B 1 168 ? -2.574 26.25 26.562 1 90.25 168 ALA B CA 1
ATOM 3289 C C . ALA B 1 168 ? -3.6 25.422 27.344 1 90.25 168 ALA B C 1
ATOM 3291 O O . ALA B 1 168 ? -4.117 25.875 28.359 1 90.25 168 ALA B O 1
ATOM 3292 N N . ALA B 1 169 ? -3.848 24.266 26.859 1 90.44 169 ALA B N 1
ATOM 3293 C CA . ALA B 1 169 ? -4.801 23.391 27.531 1 90.44 169 ALA B CA 1
ATOM 3294 C C . ALA B 1 169 ? -4.297 22.984 28.906 1 90.44 169 ALA B C 1
ATOM 3296 O O . ALA B 1 169 ? -5.062 22.984 29.875 1 90.44 169 ALA B O 1
ATOM 3297 N N . ARG B 1 170 ? -3.078 22.781 28.953 1 87.44 170 ARG B N 1
ATOM 3298 C CA . ARG B 1 170 ? -2.477 22.391 30.219 1 87.44 170 ARG B CA 1
ATOM 3299 C C . ARG B 1 170 ? -2.467 23.562 31.203 1 87.44 170 ARG B C 1
ATOM 3301 O O . ARG B 1 170 ? -2.631 23.375 32.406 1 87.44 170 ARG B O 1
ATOM 3308 N N . ASN B 1 171 ? -2.248 24.672 30.672 1 90.88 171 ASN B N 1
ATOM 3309 C CA . ASN B 1 171 ? -2.26 25.875 31.5 1 90.88 171 ASN B CA 1
ATOM 3310 C C . ASN B 1 171 ? -3.652 26.156 32.062 1 90.88 171 ASN B C 1
ATOM 3312 O O . ASN B 1 171 ? -3.787 26.719 33.156 1 90.88 171 ASN B O 1
ATOM 3316 N N . LEU B 1 172 ? -4.633 25.734 31.391 1 93.19 172 LEU B N 1
ATOM 3317 C CA . LEU B 1 172 ? -6.016 25.906 31.828 1 93.19 172 LEU B CA 1
ATOM 3318 C C . LEU B 1 172 ? -6.434 24.797 32.781 1 93.19 172 LEU B C 1
ATOM 3320 O O . LEU B 1 172 ? -7.582 24.75 33.219 1 93.19 172 LEU B O 1
ATOM 3324 N N . GLY B 1 173 ? -5.531 23.844 33.062 1 91.19 173 GLY B N 1
ATOM 3325 C CA . GLY B 1 173 ? -5.77 22.828 34.062 1 91.19 173 GLY B CA 1
ATOM 3326 C C . GLY B 1 173 ? -6.172 21.484 33.469 1 91.19 173 GLY B C 1
ATOM 3327 O O . GLY B 1 173 ? -6.52 20.562 34.219 1 91.19 173 GLY B O 1
ATOM 3328 N N . ALA B 1 174 ? -6.105 21.438 32.219 1 90.81 174 ALA B N 1
ATOM 3329 C CA . ALA B 1 174 ? -6.488 20.172 31.594 1 90.81 174 ALA B CA 1
ATOM 3330 C C . ALA B 1 174 ? -5.465 19.078 31.906 1 90.81 174 ALA B C 1
ATOM 3332 O O . ALA B 1 174 ? -4.258 19.344 31.906 1 90.81 174 ALA B O 1
ATOM 3333 N N . SER B 1 175 ? -6.047 17.891 32.25 1 91 175 SER B N 1
ATOM 3334 C CA . SER B 1 175 ? -5.172 16.734 32.406 1 91 175 SER B CA 1
ATOM 3335 C C . SER B 1 175 ? -4.621 16.281 31.047 1 91 175 SER B C 1
ATOM 3337 O O . SER B 1 175 ? -5.055 16.766 30 1 91 175 SER B O 1
ATOM 3339 N N . MET B 1 176 ? -3.736 15.422 31.094 1 83.75 176 MET B N 1
ATOM 3340 C CA . MET B 1 176 ? -3.145 14.883 29.859 1 83.75 176 MET B CA 1
ATOM 3341 C C . MET B 1 176 ? -4.199 14.18 29.016 1 83.75 176 MET B C 1
ATOM 3343 O O . MET B 1 176 ? -4.23 14.352 27.797 1 83.75 176 MET B O 1
ATOM 3347 N N . GLY B 1 177 ? -4.961 13.414 29.688 1 88.62 177 GLY B N 1
ATOM 3348 C CA . GLY B 1 177 ? -6.02 12.711 28.984 1 88.62 177 GLY B CA 1
ATOM 3349 C C . GLY B 1 177 ? -7.027 13.641 28.328 1 88.62 177 GLY B C 1
ATOM 3350 O O . GLY B 1 177 ? -7.469 13.398 27.203 1 88.62 177 GLY B O 1
ATOM 3351 N N . LYS B 1 178 ? -7.32 14.68 29.062 1 91.19 178 LYS B N 1
ATOM 3352 C CA . LYS B 1 178 ? -8.258 15.664 28.531 1 91.19 178 LYS B CA 1
ATOM 3353 C C . LYS B 1 178 ? -7.641 16.422 27.359 1 91.19 178 LYS B C 1
ATOM 3355 O O . LYS B 1 178 ? -8.32 16.703 26.359 1 91.19 178 LYS B O 1
ATOM 3360 N N . SER B 1 179 ? -6.352 16.75 27.516 1 90.5 179 SER B N 1
ATOM 3361 C CA . SER B 1 179 ? -5.648 17.438 26.438 1 90.5 179 SER B CA 1
ATOM 3362 C C . SER B 1 179 ? -5.57 16.562 25.188 1 90.5 179 SER B C 1
ATOM 3364 O O . SER B 1 179 ? -5.73 17.062 24.078 1 90.5 179 SER B O 1
ATOM 3366 N N . LEU B 1 180 ? -5.383 15.289 25.406 1 90.19 180 LEU B N 1
ATOM 3367 C CA . LEU B 1 180 ? -5.324 14.344 24.297 1 90.19 180 LEU B CA 1
ATOM 3368 C C . LEU B 1 180 ? -6.676 14.242 23.609 1 90.19 180 LEU B C 1
ATOM 3370 O O . LEU B 1 180 ? -6.762 14.367 22.375 1 90.19 180 LEU B O 1
ATOM 3374 N N . ARG B 1 181 ? -7.641 14.102 24.359 1 91.19 181 ARG B N 1
ATOM 3375 C CA . ARG B 1 181 ? -8.969 13.805 23.828 1 91.19 181 ARG B CA 1
ATOM 3376 C C . ARG B 1 181 ? -9.586 15.047 23.188 1 91.19 181 ARG B C 1
ATOM 3378 O O . ARG B 1 181 ? -10.289 14.945 22.188 1 91.19 181 ARG B O 1
ATOM 3385 N N . HIS B 1 182 ? -9.25 16.281 23.719 1 93 182 HIS B N 1
ATOM 3386 C CA . HIS B 1 182 ? -10 17.453 23.297 1 93 182 HIS B CA 1
ATOM 3387 C C . HIS B 1 182 ? -9.141 18.391 22.453 1 93 182 HIS B C 1
ATOM 3389 O O . HIS B 1 182 ? -9.664 19.281 21.781 1 93 182 HIS B O 1
ATOM 3395 N N . VAL B 1 183 ? -7.879 18.172 22.469 1 91.56 183 VAL B N 1
ATOM 3396 C CA . VAL B 1 183 ? -7.023 19.094 21.734 1 91.56 183 VAL B CA 1
ATOM 3397 C C . VAL B 1 183 ? -6.227 18.344 20.688 1 91.56 183 VAL B C 1
ATOM 3399 O O . VAL B 1 183 ? -6.367 18.609 19.484 1 91.56 183 VAL B O 1
ATOM 3402 N N . ILE B 1 184 ? -5.547 17.312 21.062 1 92.44 184 ILE B N 1
ATOM 3403 C CA . ILE B 1 184 ? -4.594 16.656 20.172 1 92.44 184 ILE B CA 1
ATOM 3404 C C . ILE B 1 184 ? -5.344 15.789 19.172 1 92.44 184 ILE B C 1
ATOM 3406 O O . ILE B 1 184 ? -5.215 15.984 17.953 1 92.44 184 ILE B O 1
ATOM 3410 N N . ILE B 1 185 ? -6.215 14.922 19.625 1 93.31 185 ILE B N 1
ATOM 3411 C CA . ILE B 1 185 ? -6.855 13.93 18.766 1 93.31 185 ILE B CA 1
ATOM 3412 C C . ILE B 1 185 ? -7.719 14.625 17.734 1 93.31 185 ILE B C 1
ATOM 3414 O O . ILE B 1 185 ? -7.617 14.344 16.531 1 93.31 185 ILE B O 1
ATOM 3418 N N . PRO B 1 186 ? -8.469 15.617 18.141 1 93.19 186 PRO B N 1
ATOM 3419 C CA . PRO B 1 186 ? -9.273 16.297 17.125 1 93.19 186 PRO B CA 1
ATOM 3420 C C . PRO B 1 186 ? -8.414 17 16.078 1 93.19 186 PRO B C 1
ATOM 3422 O O . PRO B 1 186 ? -8.805 17.078 14.906 1 93.19 186 PRO B O 1
ATOM 3425 N N . ASN B 1 187 ? -7.289 17.469 16.469 1 90.88 187 ASN B N 1
ATOM 3426 C CA . ASN B 1 187 ? -6.457 18.234 15.547 1 90.88 187 ASN B CA 1
ATOM 3427 C C . ASN B 1 187 ? -5.664 17.312 14.625 1 90.88 187 ASN B C 1
ATOM 3429 O O . ASN B 1 187 ? -5.242 17.719 13.539 1 90.88 187 ASN B O 1
ATOM 3433 N N . ILE B 1 188 ? -5.527 16.062 14.984 1 93.19 188 ILE B N 1
ATOM 3434 C CA . ILE B 1 188 ? -4.73 15.172 14.148 1 93.19 188 ILE B CA 1
ATOM 3435 C C . ILE B 1 188 ? -5.652 14.203 13.406 1 93.19 188 ILE B C 1
ATOM 3437 O O . ILE B 1 188 ? -5.18 13.32 12.688 1 93.19 188 ILE B O 1
ATOM 3441 N N . MET B 1 189 ? -6.945 14.398 13.531 1 94.5 189 MET B N 1
ATOM 3442 C CA . MET B 1 189 ? -7.934 13.484 12.969 1 94.5 189 MET B CA 1
ATOM 3443 C C . MET B 1 189 ? -7.734 13.32 11.469 1 94.5 189 MET B C 1
ATOM 3445 O O . MET B 1 189 ? -7.902 12.227 10.93 1 94.5 189 MET B O 1
ATOM 3449 N N . PRO B 1 190 ? -7.371 14.344 10.695 1 90.56 190 PRO B N 1
ATOM 3450 C CA . PRO B 1 190 ? -7.137 14.125 9.266 1 90.56 190 PRO B CA 1
ATOM 3451 C C . PRO B 1 190 ? -6.051 13.086 8.992 1 90.56 190 PRO B C 1
ATOM 3453 O O . PRO B 1 190 ? -6.199 12.258 8.094 1 90.56 190 PRO B O 1
ATOM 3456 N N . GLY B 1 191 ? -5.023 13.156 9.797 1 93.75 191 GLY B N 1
ATOM 3457 C CA . GLY B 1 191 ? -3.984 12.141 9.672 1 93.75 191 GLY B CA 1
ATOM 3458 C C . GLY B 1 191 ? -4.453 10.758 10.07 1 93.75 191 GLY B C 1
ATOM 3459 O O . GLY B 1 191 ? -4.109 9.766 9.414 1 93.75 191 GLY B O 1
ATOM 3460 N N . VAL B 1 192 ? -5.285 10.727 11.133 1 95.56 192 VAL B N 1
ATOM 3461 C CA . VAL B 1 192 ? -5.82 9.453 11.609 1 95.56 192 VAL B CA 1
ATOM 3462 C C . VAL B 1 192 ? -6.715 8.836 10.531 1 95.56 192 VAL B C 1
ATOM 3464 O O . VAL B 1 192 ? -6.574 7.656 10.203 1 95.56 192 VAL B O 1
ATOM 3467 N N . ILE B 1 193 ? -7.562 9.617 9.977 1 93.62 193 ILE B N 1
ATOM 3468 C CA . ILE B 1 193 ? -8.492 9.141 8.961 1 93.62 193 ILE B CA 1
ATOM 3469 C C . ILE B 1 193 ? -7.723 8.656 7.738 1 93.62 193 ILE B C 1
ATOM 3471 O O . ILE B 1 193 ? -7.996 7.574 7.211 1 93.62 193 ILE B O 1
ATOM 3475 N N . SER B 1 194 ? -6.742 9.438 7.293 1 92.12 194 SER B N 1
ATOM 3476 C CA . SER B 1 194 ? -5.926 9.016 6.152 1 92.12 194 SER B CA 1
ATOM 3477 C C . SER B 1 194 ? -5.207 7.703 6.438 1 92.12 194 SER B C 1
ATOM 3479 O O . SER B 1 194 ? -5.152 6.82 5.578 1 92.12 194 SER B O 1
ATOM 3481 N N . GLY B 1 195 ? -4.68 7.609 7.621 1 94.81 195 GLY B N 1
ATOM 3482 C CA . GLY B 1 195 ? -4.016 6.375 8.016 1 94.81 195 GLY B CA 1
ATOM 3483 C C . GLY B 1 195 ? -4.941 5.176 8.031 1 94.81 195 GLY B C 1
ATOM 3484 O O . GLY B 1 195 ? -4.562 4.086 7.609 1 94.81 195 GLY B O 1
ATOM 3485 N N . LEU B 1 196 ? -6.164 5.398 8.531 1 95.69 196 LEU B N 1
ATOM 3486 C CA . LEU B 1 196 ? -7.156 4.328 8.562 1 95.69 196 LEU B CA 1
ATOM 3487 C C . LEU B 1 196 ? -7.52 3.879 7.148 1 95.69 196 LEU B C 1
ATOM 3489 O O . LEU B 1 196 ? -7.668 2.682 6.895 1 95.69 196 LEU B O 1
ATOM 3493 N N . VAL B 1 197 ? -7.641 4.805 6.305 1 90.75 197 VAL B N 1
ATOM 3494 C CA . VAL B 1 197 ? -7.957 4.496 4.914 1 90.75 197 VAL B CA 1
ATOM 3495 C C . VAL B 1 197 ? -6.832 3.666 4.305 1 90.75 197 VAL B C 1
ATOM 3497 O O . VAL B 1 197 ? -7.086 2.641 3.666 1 90.75 197 VAL B O 1
ATOM 3500 N N . PHE B 1 198 ? -5.609 4.055 4.543 1 92.44 198 PHE B N 1
ATOM 3501 C CA . PHE B 1 198 ? -4.465 3.355 3.975 1 92.44 198 PHE B CA 1
ATOM 3502 C C . PHE B 1 198 ? -4.328 1.96 4.574 1 92.44 198 PHE B C 1
ATOM 3504 O O . PHE B 1 198 ? -4.027 1 3.861 1 92.44 198 PHE B O 1
ATOM 3511 N N . ALA B 1 199 ? -4.57 1.881 5.855 1 94.94 199 ALA B N 1
ATOM 3512 C CA . ALA B 1 199 ? -4.496 0.577 6.508 1 94.94 199 ALA B CA 1
ATOM 3513 C C . ALA B 1 199 ? -5.574 -0.365 5.977 1 94.94 199 ALA B C 1
ATOM 3515 O O . ALA B 1 199 ? -5.324 -1.558 5.785 1 94.94 199 ALA B O 1
ATOM 3516 N N . PHE B 1 200 ? -6.754 0.135 5.816 1 94.44 200 PHE B N 1
ATOM 3517 C CA . PHE B 1 200 ? -7.84 -0.684 5.293 1 94.44 200 PHE B CA 1
ATOM 3518 C C . PHE B 1 200 ? -7.52 -1.178 3.887 1 94.44 200 PHE B C 1
ATOM 3520 O O . PHE B 1 200 ? -7.688 -2.361 3.586 1 94.44 200 PHE B O 1
ATOM 3527 N N . ILE B 1 201 ? -7.062 -0.275 3.027 1 91.25 201 ILE B N 1
ATOM 3528 C CA . ILE B 1 201 ? -6.73 -0.62 1.648 1 91.25 201 ILE B CA 1
ATOM 3529 C C . ILE B 1 201 ? -5.613 -1.661 1.631 1 91.25 201 ILE B C 1
ATOM 3531 O O . ILE B 1 201 ? -5.648 -2.604 0.836 1 91.25 201 ILE B O 1
ATOM 3535 N N . HIS B 1 202 ? -4.648 -1.446 2.459 1 92.5 202 HIS B N 1
ATOM 3536 C CA . HIS B 1 202 ? -3.537 -2.383 2.568 1 92.5 202 HIS B CA 1
ATOM 3537 C C . HIS B 1 202 ? -4.031 -3.791 2.885 1 92.5 202 HIS B C 1
ATOM 3539 O O . HIS B 1 202 ? -3.637 -4.754 2.225 1 92.5 202 HIS B O 1
ATOM 3545 N N . SER B 1 203 ? -4.879 -3.881 3.855 1 95.69 203 SER B N 1
ATOM 3546 C CA . SER B 1 203 ? -5.391 -5.184 4.27 1 95.69 203 SER B CA 1
ATOM 3547 C C . SER B 1 203 ? -6.355 -5.754 3.232 1 95.69 203 SER B C 1
ATOM 3549 O O . SER B 1 203 ? -6.285 -6.938 2.9 1 95.69 203 SER B O 1
ATOM 3551 N N . TRP B 1 204 ? -7.188 -4.938 2.736 1 93.69 204 TRP B N 1
ATOM 3552 C CA . TRP B 1 204 ? -8.227 -5.328 1.79 1 93.69 204 TRP B CA 1
ATOM 3553 C C . TRP B 1 204 ? -7.621 -5.941 0.533 1 93.69 204 TRP B C 1
ATOM 3555 O O . TRP B 1 204 ? -8.172 -6.883 -0.039 1 93.69 204 TRP B O 1
ATOM 3565 N N . ASP B 1 205 ? -6.477 -5.465 0.185 1 92.75 205 ASP B N 1
ATOM 3566 C CA . ASP B 1 205 ? -5.887 -5.824 -1.101 1 92.75 205 ASP B CA 1
ATOM 3567 C C . ASP B 1 205 ? -4.699 -6.762 -0.914 1 92.75 205 ASP B C 1
ATOM 3569 O O . ASP B 1 205 ? -4.066 -7.176 -1.89 1 92.75 205 ASP B O 1
ATOM 3573 N N . GLU B 1 206 ? -4.449 -7.113 0.221 1 94.75 206 GLU B N 1
ATOM 3574 C CA . GLU B 1 206 ? -3.24 -7.871 0.518 1 94.75 206 GLU B CA 1
ATOM 3575 C C . GLU B 1 206 ? -3.338 -9.297 -0.015 1 94.75 206 GLU B C 1
ATOM 3577 O O . GLU B 1 206 ? -4.223 -10.055 0.387 1 94.75 206 GLU B O 1
ATOM 3582 N N . LEU B 1 207 ? -2.443 -9.711 -0.876 1 93.81 207 LEU B N 1
ATOM 3583 C CA . LEU B 1 207 ? -2.457 -11.047 -1.468 1 93.81 207 LEU B CA 1
ATOM 3584 C C . LEU B 1 207 ? -1.26 -11.859 -0.992 1 93.81 207 LEU B C 1
ATOM 3586 O O . LEU B 1 207 ? -1.403 -13.039 -0.646 1 93.81 207 LEU B O 1
ATOM 3590 N N . VAL B 1 208 ? -0.126 -11.273 -0.937 1 92.81 208 VAL B N 1
ATOM 3591 C CA . VAL B 1 208 ? 1.134 -11.992 -0.759 1 92.81 208 VAL B CA 1
ATOM 3592 C C . VAL B 1 208 ? 1.161 -12.656 0.614 1 92.81 208 VAL B C 1
ATOM 3594 O O . VAL B 1 208 ? 1.391 -13.867 0.721 1 92.81 208 VAL B O 1
ATOM 3597 N N . ILE B 1 209 ? 0.852 -11.914 1.608 1 93.38 209 ILE B N 1
ATOM 3598 C CA . ILE B 1 209 ? 0.82 -12.469 2.957 1 93.38 209 ILE B CA 1
ATOM 3599 C C . ILE B 1 209 ? -0.23 -13.578 3.035 1 93.38 209 ILE B C 1
ATOM 3601 O O . ILE B 1 209 ? 0.012 -14.633 3.629 1 93.38 209 ILE B O 1
ATOM 3605 N N . ALA B 1 210 ? -1.343 -13.336 2.4 1 94.94 210 ALA B N 1
ATOM 3606 C CA . ALA B 1 210 ? -2.43 -14.312 2.416 1 94.94 210 ALA B CA 1
ATOM 3607 C C . ALA B 1 210 ? -2.006 -15.617 1.749 1 94.94 210 ALA B C 1
ATOM 3609 O O . ALA B 1 210 ? -2.436 -16.703 2.158 1 94.94 210 ALA B O 1
ATOM 3610 N N . LEU B 1 211 ? -1.192 -15.539 0.759 1 93 211 LEU B N 1
ATOM 3611 C CA . LEU B 1 211 ? -0.742 -16.75 0.069 1 93 211 LEU B CA 1
ATOM 3612 C C . LEU B 1 211 ? 0.109 -17.609 0.99 1 93 211 LEU B C 1
ATOM 3614 O O . LEU B 1 211 ? 0.199 -18.828 0.795 1 93 211 LEU B O 1
ATOM 3618 N N . PHE B 1 212 ? 0.681 -16.984 1.956 1 91.19 212 PHE B N 1
ATOM 3619 C CA . PHE B 1 212 ? 1.585 -17.719 2.828 1 91.19 212 PHE B CA 1
ATOM 3620 C C . PHE B 1 212 ? 0.857 -18.203 4.078 1 91.19 212 PHE B C 1
ATOM 3622 O O . PHE B 1 212 ? 1.134 -19.297 4.582 1 91.19 212 PHE B O 1
ATOM 3629 N N . ILE B 1 213 ? -0.051 -17.406 4.574 1 94.06 213 ILE B N 1
ATOM 3630 C CA . ILE B 1 213 ? -0.485 -17.75 5.926 1 94.06 213 ILE B CA 1
ATOM 3631 C C . ILE B 1 213 ? -1.988 -18.016 5.93 1 94.06 213 ILE B C 1
ATOM 3633 O O . ILE B 1 213 ? -2.539 -18.469 6.938 1 94.06 213 ILE B O 1
ATOM 3637 N N . ALA B 1 214 ? -2.652 -17.75 4.836 1 93.81 214 ALA B N 1
ATOM 3638 C CA . ALA B 1 214 ? -4.062 -18.109 4.715 1 93.81 214 ALA B CA 1
ATOM 3639 C C . ALA B 1 214 ? -4.211 -19.516 4.137 1 93.81 214 ALA B C 1
ATOM 3641 O O . ALA B 1 214 ? -3.248 -20.094 3.623 1 93.81 214 ALA B O 1
ATOM 3642 N N . GLY B 1 215 ? -5.398 -20.156 4.355 1 93.5 215 GLY B N 1
ATOM 3643 C CA . GLY B 1 215 ? -5.715 -21.484 3.85 1 93.5 215 GLY B CA 1
ATOM 3644 C C . GLY B 1 215 ? -7.195 -21.688 3.594 1 93.5 215 GLY B C 1
ATOM 3645 O O . GLY B 1 215 ? -7.875 -20.781 3.092 1 93.5 215 GLY B O 1
ATOM 3646 N N . ARG B 1 216 ? -7.637 -22.812 3.861 1 92.62 216 ARG B N 1
ATOM 3647 C CA . ARG B 1 216 ? -9.023 -23.172 3.582 1 92.62 216 ARG B CA 1
ATOM 3648 C C . ARG B 1 216 ? -9.977 -22.516 4.578 1 92.62 216 ARG B C 1
ATOM 3650 O O . ARG B 1 216 ? -11.094 -22.141 4.223 1 92.62 216 ARG B O 1
ATOM 3657 N N . ASN B 1 217 ? -9.5 -22.328 5.766 1 95.25 217 ASN B N 1
ATOM 3658 C CA . ASN B 1 217 ? -10.344 -21.766 6.809 1 95.25 217 ASN B CA 1
ATOM 3659 C C . ASN B 1 217 ? -10.516 -20.266 6.637 1 95.25 217 ASN B C 1
ATOM 3661 O O . ASN B 1 217 ? -11.539 -19.703 7.027 1 95.25 217 ASN B O 1
ATOM 3665 N N . VAL B 1 218 ? -9.539 -19.688 6.195 1 96.94 218 VAL B N 1
ATOM 3666 C CA . VAL B 1 218 ? -9.562 -18.266 5.879 1 96.94 218 VAL B CA 1
ATOM 3667 C C . VAL B 1 218 ? -9.117 -18.047 4.43 1 96.94 218 VAL B C 1
ATOM 3669 O O . VAL B 1 218 ? -7.98 -18.359 4.074 1 96.94 218 VAL B O 1
ATOM 3672 N N . PHE B 1 219 ? -10.07 -17.562 3.707 1 97.44 219 PHE B N 1
ATOM 3673 C CA . PHE B 1 219 ? -9.852 -17.406 2.273 1 97.44 219 PHE B CA 1
ATOM 3674 C C . PHE B 1 219 ? -10.273 -16.016 1.815 1 97.44 219 PHE B C 1
ATOM 3676 O O . PHE B 1 219 ? -11.43 -15.805 1.432 1 97.44 219 PHE B O 1
ATOM 3683 N N . THR B 1 220 ? -9.281 -15.141 1.724 1 96.94 220 THR B N 1
ATOM 3684 C CA . THR B 1 220 ? -9.578 -13.742 1.466 1 96.94 220 THR B CA 1
ATOM 3685 C C . THR B 1 220 ? -9.938 -13.523 -0.002 1 96.94 220 THR B C 1
ATOM 3687 O O . THR B 1 220 ? -9.703 -14.398 -0.838 1 96.94 220 THR B O 1
ATOM 3690 N N . LEU B 1 221 ? -10.516 -12.438 -0.275 1 94.88 221 LEU B N 1
ATOM 3691 C CA . LEU B 1 221 ? -10.961 -12.086 -1.619 1 94.88 221 LEU B CA 1
ATOM 3692 C C . LEU B 1 221 ? -9.781 -12.078 -2.594 1 94.88 221 LEU B C 1
ATOM 3694 O O . LEU B 1 221 ? -9.867 -12.656 -3.676 1 94.88 221 LEU B O 1
ATOM 3698 N N . PRO B 1 222 ? -8.633 -11.461 -2.236 1 93.81 222 PRO B N 1
ATOM 3699 C CA . PRO B 1 222 ? -7.504 -11.492 -3.168 1 93.81 222 PRO B CA 1
ATOM 3700 C C . PRO B 1 222 ? -7.027 -12.914 -3.467 1 93.81 222 PRO B C 1
ATOM 3702 O O . PRO B 1 222 ? -6.648 -13.211 -4.602 1 93.81 222 PRO B O 1
ATOM 3705 N N . ARG B 1 223 ? -7.055 -13.742 -2.469 1 93.75 223 ARG B N 1
ATOM 3706 C CA . ARG B 1 223 ? -6.691 -15.133 -2.693 1 93.75 223 ARG B CA 1
ATOM 3707 C C . ARG B 1 223 ? -7.672 -15.812 -3.648 1 93.75 223 ARG B C 1
ATOM 3709 O O . ARG B 1 223 ? -7.266 -16.594 -4.512 1 93.75 223 ARG B O 1
ATOM 3716 N N . ARG B 1 224 ? -8.93 -15.57 -3.434 1 93.56 224 ARG B N 1
ATOM 3717 C CA . ARG B 1 224 ? -9.945 -16.125 -4.32 1 93.56 224 ARG B CA 1
ATOM 3718 C C . ARG B 1 224 ? -9.75 -15.641 -5.754 1 93.56 224 ARG B C 1
ATOM 3720 O O . ARG B 1 224 ? -9.844 -16.422 -6.699 1 93.56 224 ARG B O 1
ATOM 3727 N N . MET B 1 225 ? -9.516 -14.406 -5.895 1 91.12 225 MET B N 1
ATOM 3728 C CA . MET B 1 225 ? -9.266 -13.836 -7.219 1 91.12 225 MET B CA 1
ATOM 3729 C C . MET B 1 225 ? -8.016 -14.453 -7.848 1 91.12 225 MET B C 1
ATOM 3731 O O . MET B 1 225 ? -8 -14.742 -9.047 1 91.12 225 MET B O 1
ATOM 3735 N N . TRP B 1 226 ? -7.004 -14.609 -7.031 1 90.5 226 TRP B N 1
ATOM 3736 C CA . TRP B 1 226 ? -5.773 -15.242 -7.492 1 90.5 226 TRP B CA 1
ATOM 3737 C C . TRP B 1 226 ? -6.047 -16.656 -8.016 1 90.5 226 TRP B C 1
ATOM 3739 O O . TRP B 1 226 ? -5.547 -17.031 -9.078 1 90.5 226 TRP B O 1
ATOM 3749 N N . ASP B 1 227 ? -6.809 -17.375 -7.281 1 89.25 227 ASP B N 1
ATOM 3750 C CA . ASP B 1 227 ? -7.176 -18.719 -7.699 1 89.25 227 ASP B CA 1
ATOM 3751 C C . ASP B 1 227 ? -7.984 -18.703 -8.992 1 89.25 227 ASP B C 1
ATOM 3753 O O . ASP B 1 227 ? -7.844 -19.578 -9.836 1 89.25 227 ASP B O 1
ATOM 3757 N N . GLY B 1 228 ? -8.836 -17.734 -9.094 1 84.38 228 GLY B N 1
ATOM 3758 C CA . GLY B 1 228 ? -9.625 -17.594 -10.305 1 84.38 228 GLY B CA 1
ATOM 3759 C C . GLY B 1 228 ? -8.789 -17.328 -11.531 1 84.38 228 GLY B C 1
ATOM 3760 O O . GLY B 1 228 ? -9.094 -17.812 -12.625 1 84.38 228 GLY B O 1
ATOM 3761 N N . ILE B 1 229 ? -7.766 -16.594 -11.422 1 81.56 229 ILE B N 1
ATOM 3762 C CA . ILE B 1 229 ? -6.863 -16.281 -12.531 1 81.56 229 ILE B CA 1
ATOM 3763 C C . ILE B 1 229 ? -6.094 -17.547 -12.922 1 81.56 229 ILE B C 1
ATOM 3765 O O . ILE B 1 229 ? -5.945 -17.844 -14.109 1 81.56 229 ILE B O 1
ATOM 3769 N N . ASN B 1 230 ? -5.648 -18.219 -11.914 1 79.88 230 ASN B N 1
ATOM 3770 C CA . ASN B 1 230 ? -4.848 -19.406 -12.18 1 79.88 230 ASN B CA 1
ATOM 3771 C C . ASN B 1 230 ? -5.707 -20.562 -12.672 1 79.88 230 ASN B C 1
ATOM 3773 O O . ASN B 1 230 ? -5.207 -21.484 -13.328 1 79.88 230 ASN B O 1
ATOM 3777 N N . GLU B 1 231 ? -6.957 -20.344 -12.234 1 79.06 231 GLU B N 1
ATOM 3778 C CA . GLU B 1 231 ? -7.875 -21.406 -12.648 1 79.06 231 GLU B CA 1
ATOM 3779 C C . GLU B 1 231 ? -8.828 -20.922 -13.734 1 79.06 231 GLU B C 1
ATOM 3781 O O . GLU B 1 231 ? -9.938 -20.484 -13.445 1 79.06 231 GLU B O 1
ATOM 3786 N N . HIS B 1 232 ? -8.516 -20.906 -14.844 1 72.06 232 HIS B N 1
ATOM 3787 C CA . HIS B 1 232 ? -9.344 -20.75 -16.031 1 72.06 232 HIS B CA 1
ATOM 3788 C C . HIS B 1 232 ? -9.773 -19.297 -16.203 1 72.06 232 HIS B C 1
ATOM 3790 O O . HIS B 1 232 ? -10.844 -19.016 -16.766 1 72.06 232 HIS B O 1
ATOM 3796 N N . PHE B 1 233 ? -9.227 -18.359 -15.609 1 80.44 233 PHE B N 1
ATOM 3797 C CA . PHE B 1 233 ? -9.531 -16.938 -15.82 1 80.44 233 PHE B CA 1
ATOM 3798 C C . PHE B 1 233 ? -11.023 -16.688 -15.641 1 80.44 233 PHE B C 1
ATOM 3800 O O . PHE B 1 233 ? -11.672 -16.125 -16.531 1 80.44 233 PHE B O 1
ATOM 3807 N N . ASP B 1 234 ? -11.617 -17.031 -14.5 1 87.12 234 ASP B N 1
ATOM 3808 C CA . ASP B 1 234 ? -13.023 -16.891 -14.133 1 87.12 234 ASP B CA 1
ATOM 3809 C C . ASP B 1 234 ? -13.469 -15.43 -14.195 1 87.12 234 ASP B C 1
ATOM 3811 O O . ASP B 1 234 ? -13.016 -14.609 -13.391 1 87.12 234 ASP B O 1
ATOM 3815 N N . PRO B 1 235 ? -14.461 -15.141 -15.117 1 90.75 235 PRO B N 1
ATOM 3816 C CA . PRO B 1 235 ? -14.883 -13.742 -15.266 1 90.75 235 PRO B CA 1
ATOM 3817 C C . PRO B 1 235 ? -15.664 -13.227 -14.062 1 90.75 235 PRO B C 1
ATOM 3819 O O . PRO B 1 235 ? -15.945 -12.031 -13.969 1 90.75 235 PRO B O 1
ATOM 3822 N N . THR B 1 236 ? -15.945 -14.094 -13.117 1 91.75 236 THR B N 1
ATOM 3823 C CA . THR B 1 236 ? -16.609 -13.664 -11.891 1 91.75 236 THR B CA 1
ATOM 3824 C C . THR B 1 236 ? -15.789 -12.602 -11.172 1 91.75 236 THR B C 1
ATOM 3826 O O . THR B 1 236 ? -16.344 -11.719 -10.516 1 91.75 236 THR B O 1
ATOM 3829 N N . MET B 1 237 ? -14.523 -12.688 -11.406 1 88.94 237 MET B N 1
ATOM 3830 C CA . MET B 1 237 ? -13.648 -11.688 -10.797 1 88.94 237 MET B CA 1
ATOM 3831 C C . MET B 1 237 ? -13.969 -10.297 -11.32 1 88.94 237 MET B C 1
ATOM 3833 O O . MET B 1 237 ? -13.922 -9.32 -10.57 1 88.94 237 MET B O 1
ATOM 3837 N N . ALA B 1 238 ? -14.266 -10.25 -12.57 1 89.44 238 ALA B N 1
ATOM 3838 C CA . ALA B 1 238 ? -14.625 -8.969 -13.156 1 89.44 238 ALA B CA 1
ATOM 3839 C C . ALA B 1 238 ? -15.961 -8.469 -12.602 1 89.44 238 ALA B C 1
ATOM 3841 O O . ALA B 1 238 ? -16.141 -7.266 -12.391 1 89.44 238 ALA B O 1
ATOM 3842 N N . ALA B 1 239 ? -16.844 -9.359 -12.383 1 93.12 239 ALA B N 1
ATOM 3843 C CA . ALA B 1 239 ? -18.109 -8.992 -11.781 1 93.12 239 ALA B CA 1
ATOM 3844 C C . ALA B 1 239 ? -17.922 -8.469 -10.359 1 93.12 239 ALA B C 1
ATOM 3846 O O . ALA B 1 239 ? -18.531 -7.473 -9.961 1 93.12 239 ALA B O 1
ATOM 3847 N N . VAL B 1 240 ? -17.094 -9.18 -9.609 1 90.75 240 VAL B N 1
ATOM 3848 C CA . VAL B 1 240 ? -16.781 -8.742 -8.25 1 90.75 240 VAL B CA 1
ATOM 3849 C C . VAL B 1 240 ? -16.188 -7.332 -8.281 1 90.75 240 VAL B C 1
ATOM 3851 O O . VAL B 1 240 ? -16.609 -6.465 -7.516 1 90.75 240 VAL B O 1
ATOM 3854 N N . ALA B 1 241 ? -15.242 -7.137 -9.172 1 86.25 241 ALA B N 1
ATOM 3855 C CA . ALA B 1 241 ? -14.602 -5.828 -9.312 1 86.25 241 ALA B CA 1
ATOM 3856 C C . ALA B 1 241 ? -15.633 -4.746 -9.617 1 86.25 241 ALA B C 1
ATOM 3858 O O . ALA B 1 241 ? -15.609 -3.67 -9.008 1 86.25 241 ALA B O 1
ATOM 3859 N N . THR B 1 242 ? -16.484 -5.035 -10.469 1 88.69 242 THR B N 1
ATOM 3860 C CA . THR B 1 242 ? -17.484 -4.07 -10.891 1 88.69 242 THR B CA 1
ATOM 3861 C C . THR B 1 242 ? -18.438 -3.736 -9.75 1 88.69 242 THR B C 1
ATOM 3863 O O . THR B 1 242 ? -18.797 -2.574 -9.547 1 88.69 242 THR B O 1
ATOM 3866 N N . VAL B 1 243 ? -18.812 -4.691 -9.039 1 90.31 243 VAL B N 1
ATOM 3867 C CA . VAL B 1 243 ? -19.688 -4.473 -7.902 1 90.31 243 VAL B CA 1
ATOM 3868 C C . VAL B 1 243 ? -18.984 -3.621 -6.848 1 90.31 243 VAL B C 1
ATOM 3870 O O . VAL B 1 243 ? -19.594 -2.713 -6.27 1 90.31 243 VAL B O 1
ATOM 3873 N N . LEU B 1 244 ? -17.766 -3.938 -6.617 1 83.31 244 LEU B N 1
ATOM 3874 C CA . LEU B 1 244 ? -17 -3.184 -5.633 1 83.31 244 LEU B CA 1
ATOM 3875 C C . LEU B 1 244 ? -16.797 -1.739 -6.082 1 83.31 244 LEU B C 1
ATOM 3877 O O . LEU B 1 244 ? -16.859 -0.817 -5.266 1 83.31 244 LEU B O 1
ATOM 3881 N N . ILE B 1 245 ? -16.531 -1.549 -7.324 1 82.12 245 ILE B N 1
ATOM 3882 C CA . ILE B 1 245 ? -16.438 -0.207 -7.887 1 82.12 245 ILE B CA 1
ATOM 3883 C C . ILE B 1 245 ? -17.766 0.534 -7.695 1 82.12 245 ILE B C 1
ATOM 3885 O O . ILE B 1 245 ? -17.766 1.68 -7.238 1 82.12 245 ILE B O 1
ATOM 3889 N N . ALA B 1 246 ? -18.828 -0.084 -8.016 1 84.81 246 ALA B N 1
ATOM 3890 C CA . ALA B 1 246 ? -20.156 0.515 -7.879 1 84.81 246 ALA B CA 1
ATOM 3891 C C . ALA B 1 246 ? -20.438 0.893 -6.43 1 84.81 246 ALA B C 1
ATOM 3893 O O . ALA B 1 246 ? -20.938 1.985 -6.152 1 84.81 246 ALA B O 1
ATOM 3894 N N . LEU B 1 247 ? -20.094 -0.017 -5.57 1 82.81 247 LEU B N 1
ATOM 3895 C CA . LEU B 1 247 ? -20.312 0.243 -4.152 1 82.81 247 LEU B CA 1
ATOM 3896 C C . LEU B 1 247 ? -19.484 1.438 -3.688 1 82.81 247 LEU B C 1
ATOM 3898 O O . LEU B 1 247 ? -19.969 2.273 -2.922 1 82.81 247 LEU B O 1
ATOM 3902 N N . THR B 1 248 ? -18.312 1.497 -4.16 1 75.12 248 THR B N 1
ATOM 3903 C CA . THR B 1 248 ? -17.438 2.607 -3.795 1 75.12 248 THR B CA 1
ATOM 3904 C C . THR B 1 248 ? -17.984 3.928 -4.324 1 75.12 248 THR B C 1
ATOM 3906 O O . THR B 1 248 ? -18.047 4.922 -3.598 1 75.12 248 THR B O 1
ATOM 3909 N N . VAL B 1 249 ? -18.422 3.945 -5.504 1 75.88 249 VAL B N 1
ATOM 3910 C CA . VAL B 1 249 ? -18.984 5.141 -6.129 1 75.88 249 VAL B CA 1
ATOM 3911 C C . VAL B 1 249 ? -20.25 5.562 -5.398 1 75.88 249 VAL B C 1
ATOM 3913 O O . VAL B 1 249 ? -20.469 6.754 -5.156 1 75.88 249 VAL B O 1
ATOM 3916 N N . ILE B 1 250 ? -21.016 4.621 -5.031 1 80.5 250 ILE B N 1
ATOM 3917 C CA . ILE B 1 250 ? -22.266 4.902 -4.336 1 80.5 250 ILE B CA 1
ATOM 3918 C C . ILE B 1 250 ? -21.969 5.504 -2.967 1 80.5 250 ILE B C 1
ATOM 3920 O O . ILE B 1 250 ? -22.609 6.488 -2.566 1 80.5 250 ILE B O 1
ATOM 3924 N N . LEU B 1 251 ? -21.031 4.918 -2.295 1 72.81 251 LEU B N 1
ATOM 3925 C CA . LEU B 1 251 ? -20.672 5.41 -0.968 1 72.81 251 LEU B CA 1
ATOM 3926 C C . LEU B 1 251 ? -20.109 6.824 -1.049 1 72.81 251 LEU B C 1
ATOM 3928 O O . LEU B 1 251 ? -20.438 7.676 -0.213 1 72.81 251 LEU B O 1
ATOM 3932 N N . LEU B 1 252 ? -19.391 7.062 -2.01 1 69.5 252 LEU B N 1
ATOM 3933 C CA . LEU B 1 252 ? -18.812 8.391 -2.186 1 69.5 252 LEU B CA 1
ATOM 3934 C C . LEU B 1 252 ? -19.875 9.398 -2.586 1 69.5 252 LEU B C 1
ATOM 3936 O O . LEU B 1 252 ? -19.875 10.539 -2.123 1 69.5 252 LEU B O 1
ATOM 3940 N N . ALA B 1 253 ? -20.734 8.953 -3.445 1 72.94 253 ALA B N 1
ATOM 3941 C CA . ALA B 1 253 ? -21.844 9.812 -3.848 1 72.94 253 ALA B CA 1
ATOM 3942 C C . ALA B 1 253 ? -22.75 10.133 -2.658 1 72.94 253 ALA B C 1
ATOM 3944 O O . ALA B 1 253 ? -23.203 11.266 -2.51 1 72.94 253 ALA B O 1
ATOM 3945 N N . ALA B 1 254 ? -22.969 9.141 -1.926 1 74.5 254 ALA B N 1
ATOM 3946 C CA . ALA B 1 254 ? -23.766 9.344 -0.729 1 74.5 254 ALA B CA 1
ATOM 3947 C C . ALA B 1 254 ? -23.125 10.352 0.21 1 74.5 254 ALA B C 1
ATOM 3949 O O . ALA B 1 254 ? -23.812 11.211 0.777 1 74.5 254 ALA B O 1
ATOM 3950 N N . GLU B 1 255 ? -21.875 10.258 0.333 1 65.12 255 GLU B N 1
ATOM 3951 C CA . GLU B 1 255 ? -21.141 11.211 1.155 1 65.12 255 GLU B CA 1
ATOM 3952 C C . GLU B 1 255 ? -21.234 12.625 0.587 1 65.12 255 GLU B C 1
ATOM 3954 O O . GLU B 1 255 ? -21.406 13.586 1.336 1 65.12 255 GLU B O 1
ATOM 3959 N N . PHE B 1 256 ? -21.156 12.688 -0.636 1 66.5 256 PHE B N 1
ATOM 3960 C CA . PHE B 1 256 ? -21.25 13.969 -1.326 1 66.5 256 PHE B CA 1
ATOM 3961 C C . PHE B 1 256 ? -22.641 14.594 -1.125 1 66.5 256 PHE B C 1
ATOM 3963 O O . PHE B 1 256 ? -22.75 15.789 -0.865 1 66.5 256 PHE B O 1
ATOM 3970 N N . PHE B 1 257 ? -23.484 13.75 -1.232 1 68.69 257 PHE B N 1
ATOM 3971 C CA . PHE B 1 257 ? -24.859 14.242 -1.098 1 68.69 257 PHE B CA 1
ATOM 3972 C C . PHE B 1 257 ? -25.141 14.633 0.346 1 68.69 257 PHE B C 1
ATOM 3974 O O . PHE B 1 257 ? -25.828 15.625 0.599 1 68.69 257 PHE B O 1
ATOM 3981 N N . LEU B 1 258 ? -24.656 13.914 1.195 1 62.88 258 LEU B N 1
ATOM 3982 C CA . LEU B 1 258 ? -24.891 14.188 2.609 1 62.88 258 LEU B CA 1
ATOM 3983 C C . LEU B 1 258 ? -24.141 15.445 3.047 1 62.88 258 LEU B C 1
ATOM 3985 O O . LEU B 1 258 ? -24.641 16.234 3.852 1 62.88 258 LEU B O 1
ATOM 3989 N N . ARG B 1 259 ? -23.016 15.586 2.592 1 59.97 259 ARG B N 1
ATOM 3990 C CA . ARG B 1 259 ? -22.25 16.781 2.932 1 59.97 259 ARG B CA 1
ATOM 3991 C C . ARG B 1 259 ? -22.828 18.016 2.242 1 59.97 259 ARG B C 1
ATOM 3993 O O . ARG B 1 259 ? -22.781 19.109 2.799 1 59.97 259 ARG B O 1
ATOM 4000 N N . GLY B 1 260 ? -23.094 17.859 0.968 1 56.56 260 GLY B N 1
ATOM 4001 C CA . GLY B 1 260 ? -23.75 18.969 0.301 1 56.56 260 GLY B CA 1
ATOM 4002 C C . GLY B 1 260 ? -25.031 19.422 0.995 1 56.56 260 GLY B C 1
ATOM 4003 O O . GLY B 1 260 ? -25.375 20.594 0.962 1 56.56 260 GLY B O 1
ATOM 4004 N N . ARG B 1 261 ? -25.641 18.516 1.536 1 50.66 261 ARG B N 1
ATOM 4005 C CA . ARG B 1 261 ? -26.844 18.938 2.27 1 50.66 261 ARG B CA 1
ATOM 4006 C C . ARG B 1 261 ? -26.453 19.703 3.529 1 50.66 261 ARG B C 1
ATOM 4008 O O . ARG B 1 261 ? -27.219 20.562 3.994 1 50.66 261 ARG B O 1
ATOM 4015 N N . LYS B 1 262 ? -25.375 19.484 3.973 1 46 262 LYS B N 1
ATOM 4016 C CA . LYS B 1 262 ? -25.047 20.234 5.188 1 46 262 LYS B CA 1
ATOM 4017 C C . LYS B 1 262 ? -24.547 21.625 4.855 1 46 262 LYS B C 1
ATOM 4019 O O . LYS B 1 262 ? -24.344 22.453 5.75 1 46 262 LYS B O 1
ATOM 4024 N N . ARG B 1 263 ? -24.281 21.984 3.66 1 43.31 263 ARG B N 1
ATOM 4025 C CA . ARG B 1 263 ? -24.094 23.406 3.396 1 43.31 263 ARG B CA 1
ATOM 4026 C C . ARG B 1 263 ? -25.391 24.062 2.939 1 43.31 263 ARG B C 1
ATOM 4028 O O . ARG B 1 263 ? -26.172 23.453 2.199 1 43.31 263 ARG B O 1
#

pLDDT: mean 84.13, std 14.25, range [30.41, 98.69]

InterPro domains:
  IPR000515 ABC transporter type 1, transmembrane domain MetI-like [PF00528] (83-254)
  IPR000515 ABC transporter type 1, transmembrane domain MetI-like [PS50928] (67-255)
  IPR000515 ABC transporter type 1, transmembrane domain MetI-like [cd06261] (67-252)
  IPR035906 MetI-like superfamily [G3DSA:1.10.3720.10] (10-263)
  IPR035906 MetI-like superfamily [SSF161098] (11-261)

Foldseek 3Di:
DDPVVVPVVVVVVVVVVVVVVCVVCVVLVLLLQQCQAPDQARDGHDPDGHNVLVVVCVPDPVNVVQAVLLQVLLVLLLVLLLVVLLVLLVVLLPVDDDVSVVSLVVLCVLVVDDVLVVLVVLLVVCVVVVNFQHSVSLSVSLSSSLNNLLNVLLNVQSVPDDVVQLVVCVVVPDDPVRCCVPPNCVSSVVSSVRSSVSSSVSSSQPDNSCVRRHDDNHRHNNNVCVVCCVPRNGSSNSVVSNVVVVVVVVVVVVVVVVVVVVD/DDPVVVPVVVVVVVVVVVVVVCVVCVVLVLLLQQCQAPDQARDGHDPDGHNVLVVVCVPDPVNVVQAVLLQVLLVLLLVLLLVVLLVLLVVLLPVDDDVSVVSLVVLCVLVVDDVLVVLVVLLVVCVVVVNFQHSVSLSVSLSSSLNNLLNVLLNVQSVPDDVVQLVVCVVVPDDPVRSCVPPNCVSSVVSSVRSSVSSSVSSSQPDNSCVRRHDDNHRHNNNVCVVCCVPRNGSSNSVVSNVVVVVVVVVVVVVVVVVVVVD

Secondary structure (DSSP, 8-state):
--TTTTTHHHHHHHHHHHHHHHHHHHHHHHHHHHTT--SSSS---SSS---HHHHHHHH-HHHHHHHHHHHHHHHHHHHHHHHHHHHHHHHHHHH-HHHHHHHHHHHHHHHHS-HHHHHHHHHHHHHHHT-TTSHHHHHHHHHHHHHHHHHHHHHHHHHTS-HHHHHHHHHTT--HHHHIIIIIHHHHHHHHHHHHHHHHHHHHT--HHHHHH--SS---HHHHHHHHHHTTT-THHHHHHHHHHHHHHHHHHHHHHHHHHH-/--TTTTTHHHHHHHHHHHHHHHHHHHHHHHHHHHTT--SSSS---SSS---HHHHHHHH-HHHHHHHHHHHHHHHHHHHHHHHHHHHHHHHHHHH-HHHHHHHHHHHHHHHHS-HHHHHHHHHHHHHHHT-TTSHHHHHHHHHHHHHHHHHHHHHHHHHTS-HHHHHHHHHTT--HHHHIIIIIHHHHHHHHHHHHHHHHHHHHT--HHHHHH--SS---HHHHHHHHHHTTT-THHHHHHHHHHHHHHHHHHHHHHHHHHH-

Radius of gyration: 23.96 Å; Cα contacts (8 Å, |Δi|>4): 750; chains: 2; bounding box: 55×72×74 Å

Organism: NCBI:txid2306993